Protein AF-0000000080770894 (afdb_homodimer)

Organism: Chromobacterium violaceum (strain ATCC 12472 / DSM 30191 / JCM 1249 / CCUG 213 / NBRC 12614 / NCIMB 9131 / NCTC 9757 / MK) (NCBI:txid243365)

Structure (mmCIF, N/CA/C/O backbone):
data_AF-0000000080770894-model_v1
#
loop_
_entity.id
_entity.type
_entity.pdbx_description
1 polymer 'HTH cro/C1-type domain-containing protein'
#
loop_
_atom_site.group_PDB
_atom_site.id
_atom_site.type_symbol
_atom_site.label_atom_id
_atom_site.label_alt_id
_atom_site.label_comp_id
_atom_site.label_asym_id
_atom_site.label_entity_id
_atom_site.label_seq_id
_atom_site.pdbx_PDB_ins_code
_atom_site.Cartn_x
_atom_site.Cartn_y
_atom_site.Cartn_z
_atom_site.occupancy
_atom_site.B_iso_or_equiv
_atom_site.auth_seq_id
_atom_site.auth_comp_id
_atom_site.auth_asym_id
_atom_site.auth_atom_id
_atom_site.pdbx_PDB_model_num
ATOM 1 N N . MET A 1 1 ? 35.406 31.172 49.469 1 29.3 1 MET A N 1
ATOM 2 C CA . MET A 1 1 ? 34.188 30.406 49.156 1 29.3 1 MET A CA 1
ATOM 3 C C . MET A 1 1 ? 33.469 30.984 47.938 1 29.3 1 MET A C 1
ATOM 5 O O . MET A 1 1 ? 32.5 30.422 47.438 1 29.3 1 MET A O 1
ATOM 9 N N . ILE A 1 2 ? 33.812 32.219 47.531 1 37.91 2 ILE A N 1
ATOM 10 C CA . ILE A 1 2 ? 33.188 33.031 46.5 1 37.91 2 ILE A CA 1
ATOM 11 C C . ILE A 1 2 ? 33.656 32.562 45.125 1 37.91 2 ILE A C 1
ATOM 13 O O . ILE A 1 2 ? 32.906 32.656 44.125 1 37.91 2 ILE A O 1
ATOM 17 N N . LEU A 1 3 ? 34.906 32.062 44.969 1 39.91 3 LEU A N 1
ATOM 18 C CA . LEU A 1 3 ? 35.5 31.828 43.656 1 39.91 3 LEU A CA 1
ATOM 19 C C . LEU A 1 3 ? 34.875 30.594 43 1 39.91 3 LEU A C 1
ATOM 21 O O . LEU A 1 3 ? 34.906 30.453 41.781 1 39.91 3 LEU A O 1
ATOM 25 N N . LEU A 1 4 ? 34.5 29.609 43.875 1 39.81 4 LEU A N 1
ATOM 26 C CA . LEU A 1 4 ? 34.031 28.375 43.25 1 39.81 4 LEU A CA 1
ATOM 27 C C . LEU A 1 4 ? 32.656 28.578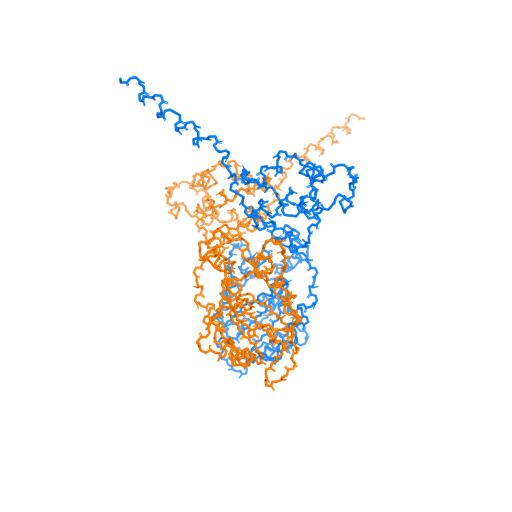 42.594 1 39.81 4 LEU A C 1
ATOM 29 O O . LEU A 1 4 ? 32.188 27.719 41.844 1 39.81 4 LEU A O 1
ATOM 33 N N . GLN A 1 5 ? 31.891 29.641 43.031 1 37.34 5 GLN A N 1
ATOM 34 C CA . GLN A 1 5 ? 30.531 29.797 42.5 1 37.34 5 GLN A CA 1
ATOM 35 C C . GLN A 1 5 ? 30.562 30.234 41.031 1 37.34 5 GLN A C 1
ATOM 37 O O . GLN A 1 5 ? 29.641 29.938 40.281 1 37.34 5 GLN A O 1
ATOM 42 N N . ASP A 1 6 ? 31.609 31 40.625 1 39.12 6 ASP A N 1
ATOM 43 C CA . ASP A 1 6 ? 31.578 31.531 39.281 1 39.12 6 ASP A CA 1
ATOM 44 C C . ASP A 1 6 ? 31.844 30.438 38.25 1 39.12 6 ASP A C 1
ATOM 46 O O . ASP A 1 6 ? 31.5 30.578 37.062 1 39.12 6 ASP A O 1
ATOM 50 N N . LYS A 1 7 ? 32.625 29.375 38.625 1 42.22 7 LYS A N 1
ATOM 51 C CA . LYS A 1 7 ? 32.938 28.344 37.656 1 42.22 7 LYS A CA 1
ATOM 52 C C . LYS A 1 7 ? 31.703 27.516 37.312 1 42.22 7 LYS A C 1
ATOM 54 O O . LYS A 1 7 ? 31.625 26.922 36.219 1 42.22 7 LYS A O 1
ATOM 59 N N . GLN A 1 8 ? 30.781 27.281 38.312 1 36.88 8 GLN A N 1
ATOM 60 C CA . GLN A 1 8 ? 29.625 26.453 37.969 1 36.88 8 GLN A CA 1
ATOM 61 C C . GLN A 1 8 ? 28.703 27.188 37 1 36.88 8 GLN A C 1
ATOM 63 O O . GLN A 1 8 ? 28.016 26.562 36.188 1 36.88 8 GLN A O 1
ATOM 68 N N . LEU A 1 9 ? 28.609 28.562 37.094 1 35.22 9 LEU A N 1
ATOM 69 C CA . LEU A 1 9 ? 27.781 29.281 36.125 1 35.22 9 LEU A CA 1
ATOM 70 C C . LEU A 1 9 ? 28.375 29.234 34.75 1 35.22 9 LEU A C 1
ATOM 72 O O . LEU A 1 9 ? 27.656 29.312 33.75 1 35.22 9 LEU A O 1
ATOM 76 N N . TYR A 1 10 ? 29.75 29.188 34.594 1 35.56 10 TYR A N 1
ATOM 77 C CA . TYR A 1 10 ? 30.328 29.125 33.25 1 35.56 10 TYR A CA 1
ATOM 78 C C . TYR A 1 10 ? 29.969 27.797 32.594 1 35.56 10 TYR A C 1
ATOM 80 O O . TYR A 1 10 ? 29.859 27.75 31.359 1 35.56 10 TYR A O 1
ATOM 88 N N . TRP A 1 11 ? 30.016 26.641 33.312 1 36.06 11 TRP A N 1
ATOM 89 C CA . TRP A 1 11 ? 29.672 25.391 32.625 1 36.06 11 TRP A CA 1
ATOM 90 C C . TRP A 1 11 ? 28.219 25.406 32.156 1 36.06 11 TRP A C 1
ATOM 92 O O . TRP A 1 11 ? 27.922 24.953 31.062 1 36.06 11 TRP A O 1
ATOM 102 N N . TYR A 1 12 ? 27.219 25.938 32.969 1 33.44 12 TYR A N 1
ATOM 103 C CA . TYR A 1 12 ? 25.828 25.938 32.5 1 33.44 12 TYR A CA 1
ATOM 104 C C . TYR A 1 12 ? 25.656 26.812 31.281 1 33.44 12 TYR A C 1
ATOM 106 O O . TYR A 1 12 ? 24.844 26.5 30.406 1 33.44 12 TYR A O 1
ATOM 114 N N . LYS A 1 13 ? 26.266 28 31.188 1 35.16 13 LYS A N 1
ATOM 115 C CA . LYS A 1 13 ? 26.047 28.859 30.031 1 35.16 13 LYS A CA 1
ATOM 116 C C . LYS A 1 13 ? 26.609 28.219 28.766 1 35.16 13 LYS A C 1
ATOM 118 O O . LYS A 1 13 ? 26.047 28.375 27.688 1 35.16 13 LYS A O 1
ATOM 123 N N . ASN A 1 14 ? 27.844 27.672 28.797 1 36.25 14 ASN A N 1
ATOM 124 C CA . ASN A 1 14 ? 28.422 27.156 27.547 1 36.25 14 ASN A CA 1
ATOM 125 C C . ASN A 1 14 ? 27.672 25.938 27.031 1 36.25 14 ASN A C 1
ATOM 127 O O . ASN A 1 14 ? 27.891 25.5 25.906 1 36.25 14 ASN A O 1
ATOM 131 N N . GLN A 1 15 ? 27.141 25.078 27.953 1 35.38 15 GLN A N 1
ATOM 132 C CA . GLN A 1 15 ? 26.391 23.969 27.406 1 35.38 15 GLN A CA 1
ATOM 133 C C . GLN A 1 15 ? 25.125 24.453 26.688 1 35.38 15 GLN A C 1
ATOM 135 O O . GLN A 1 15 ? 24.5 23.703 25.953 1 35.38 15 GLN A O 1
ATOM 140 N N . GLN A 1 16 ? 24.516 25.562 27.078 1 33.62 16 GLN A N 1
ATOM 141 C CA . GLN A 1 16 ? 23.297 26.062 26.453 1 33.62 16 GLN A CA 1
ATOM 142 C C . GLN A 1 16 ? 23.562 26.516 25.016 1 33.62 16 GLN A C 1
ATOM 144 O O . GLN A 1 16 ? 22.656 26.562 24.188 1 33.62 16 GLN A O 1
ATOM 149 N N . ASP A 1 17 ? 24.625 27.297 24.75 1 34.53 17 ASP A N 1
ATOM 150 C CA . ASP A 1 17 ? 24.797 27.922 23.438 1 34.53 17 ASP A CA 1
ATOM 151 C C . ASP A 1 17 ? 25.234 26.906 22.391 1 34.53 17 ASP A C 1
ATOM 153 O O . ASP A 1 17 ? 25.734 27.266 21.328 1 34.53 17 ASP A O 1
ATOM 157 N N . LYS A 1 18 ? 25.797 25.797 22.828 1 37.03 18 LYS A N 1
ATOM 158 C CA . LYS A 1 18 ? 26.078 25.016 21.641 1 37.03 18 LYS A CA 1
ATOM 159 C C . LYS A 1 18 ? 24.875 25 20.688 1 37.03 18 LYS A C 1
ATOM 161 O O . LYS A 1 18 ? 23.766 24.641 21.094 1 37.03 18 LYS A O 1
ATOM 166 N N . PRO A 1 19 ? 24.906 25.812 19.656 1 37.03 19 PRO A N 1
ATOM 167 C CA . PRO A 1 19 ? 23.781 25.719 18.719 1 37.03 19 PRO A CA 1
ATOM 168 C C . PRO A 1 19 ? 23.188 24.312 18.641 1 37.03 19 PRO A C 1
ATOM 170 O O . PRO A 1 19 ? 23.938 23.328 18.594 1 37.03 19 PRO A O 1
ATOM 173 N N . MET A 1 20 ? 22.266 23.953 19.5 1 37.59 20 MET A N 1
ATOM 174 C CA . MET A 1 20 ? 21.609 22.672 19.312 1 37.59 20 MET A CA 1
ATOM 175 C C . MET A 1 20 ? 21.766 22.188 17.875 1 37.59 20 MET A C 1
ATOM 177 O O . MET A 1 20 ? 21.266 22.828 16.938 1 37.59 20 MET A O 1
ATOM 181 N N . ASP A 1 21 ? 22.828 21.875 17.391 1 43.91 21 ASP A N 1
ATOM 182 C CA . ASP A 1 21 ? 22.984 21.172 16.109 1 43.91 21 ASP A CA 1
ATOM 183 C C . ASP A 1 21 ? 21.688 20.516 15.68 1 43.91 21 ASP A C 1
ATOM 185 O O . ASP A 1 21 ? 21.188 19.609 16.344 1 43.91 21 ASP A O 1
ATOM 189 N N . ALA A 1 22 ? 20.656 21.281 15.336 1 51.34 22 ALA A N 1
ATOM 190 C CA . ALA A 1 22 ? 19.312 20.922 14.891 1 51.34 22 ALA A CA 1
ATOM 191 C C . ALA A 1 22 ? 19.297 19.547 14.242 1 51.34 22 ALA A C 1
ATOM 193 O O . ALA A 1 22 ? 20.094 19.266 13.336 1 51.34 22 ALA A O 1
ATOM 194 N N . VAL A 1 23 ? 19.156 18.594 14.977 1 57.31 23 VAL A N 1
ATOM 195 C CA . VAL A 1 23 ? 18.969 17.203 14.578 1 57.31 23 VAL A CA 1
ATOM 196 C C . VAL A 1 23 ? 18.219 17.141 13.25 1 57.31 23 VAL A C 1
ATOM 198 O O . VAL A 1 23 ? 17.125 17.688 13.117 1 57.31 23 VAL A O 1
ATOM 201 N N . SER A 1 24 ? 18.969 17.016 12.156 1 73.44 24 SER A N 1
ATOM 202 C CA . SER A 1 24 ? 18.453 16.891 10.797 1 73.44 24 SER A CA 1
ATOM 203 C C . SER A 1 24 ? 17.438 15.773 10.688 1 73.44 24 SER A C 1
ATOM 205 O O . SER A 1 24 ? 17.75 14.609 10.945 1 73.44 24 SER A O 1
ATOM 207 N N . THR A 1 25 ? 16.172 16.047 10.703 1 84.75 25 THR A N 1
ATOM 208 C CA . THR A 1 25 ? 15.117 15.078 10.43 1 84.75 25 THR A CA 1
ATOM 209 C C . THR A 1 25 ? 15.25 14.523 9.016 1 84.75 25 THR A C 1
ATOM 211 O O . THR A 1 25 ? 15.883 15.133 8.156 1 84.75 25 THR A O 1
ATOM 214 N N . PRO A 1 26 ? 14.758 13.352 8.852 1 86.88 26 PRO A N 1
ATOM 215 C CA . PRO A 1 26 ? 14.781 12.805 7.492 1 86.88 26 PRO A CA 1
ATOM 216 C C . PRO A 1 26 ? 14.18 13.758 6.461 1 86.88 26 PRO A C 1
ATOM 218 O O . PRO A 1 26 ? 14.703 13.891 5.355 1 86.88 26 PRO A O 1
ATOM 221 N N . LEU A 1 27 ? 13.109 14.375 6.824 1 90.12 27 LEU A N 1
ATOM 222 C CA . LEU A 1 27 ? 12.484 15.344 5.922 1 90.12 27 LEU A CA 1
ATOM 223 C C . LEU A 1 27 ? 13.438 16.484 5.605 1 90.12 27 LEU A C 1
ATOM 225 O O . LEU A 1 27 ? 13.609 16.844 4.441 1 90.12 27 LEU A O 1
ATOM 229 N N . GLY A 1 28 ? 14.039 16.969 6.598 1 91.62 28 GLY A N 1
ATOM 230 C CA . GLY A 1 28 ? 14.984 18.047 6.406 1 91.62 28 GLY A CA 1
ATOM 231 C C . GLY A 1 28 ? 16.188 17.656 5.562 1 91.62 28 GLY A C 1
ATOM 232 O O . GLY A 1 28 ? 16.594 18.406 4.664 1 91.62 28 GLY A O 1
ATOM 233 N N . ALA A 1 29 ? 16.766 16.516 5.895 1 90.12 29 ALA A N 1
ATOM 234 C CA . ALA A 1 29 ? 17.906 16.016 5.145 1 90.12 29 ALA A CA 1
ATOM 235 C C . ALA A 1 29 ? 17.562 15.812 3.676 1 90.12 29 ALA A C 1
ATOM 237 O O . ALA A 1 29 ? 18.375 16.109 2.791 1 90.12 29 ALA A O 1
ATOM 238 N N . PHE A 1 30 ? 16.438 15.336 3.402 1 93.38 30 PHE A N 1
ATOM 239 C CA . PHE A 1 30 ? 15.984 15.102 2.037 1 93.38 30 PHE A CA 1
ATOM 240 C C . PHE A 1 30 ? 15.852 16.422 1.281 1 93.38 30 PHE A C 1
ATOM 242 O O . PHE A 1 30 ? 16.344 16.547 0.156 1 93.38 30 PHE A O 1
ATOM 249 N N . LEU A 1 31 ? 15.188 17.375 1.887 1 93.94 31 LEU A N 1
ATOM 250 C CA . LEU A 1 31 ? 15.008 18.688 1.276 1 93.94 31 LEU A CA 1
ATOM 251 C C . LEU A 1 31 ? 16.359 19.344 0.981 1 93.94 31 LEU A C 1
ATOM 253 O O . LEU A 1 31 ? 16.578 19.859 -0.117 1 93.94 31 LEU A O 1
ATOM 257 N N . ARG A 1 32 ? 17.219 19.25 1.891 1 92.88 32 ARG A N 1
ATOM 258 C CA . ARG A 1 32 ? 18.531 19.844 1.729 1 92.88 32 ARG A CA 1
ATOM 259 C C . ARG A 1 32 ? 19.297 19.188 0.589 1 92.88 32 ARG A C 1
ATOM 261 O O . ARG A 1 32 ? 19.891 19.859 -0.247 1 92.88 32 ARG A O 1
ATOM 268 N N . ALA A 1 33 ? 19.266 17.922 0.596 1 92.81 33 ALA A N 1
ATOM 269 C CA . ALA A 1 33 ? 20 17.172 -0.421 1 92.81 33 ALA A CA 1
ATOM 270 C C . ALA A 1 33 ? 19.516 17.531 -1.823 1 92.81 33 ALA A C 1
ATOM 272 O O . ALA A 1 33 ? 20.328 17.734 -2.73 1 92.81 33 ALA A O 1
ATOM 273 N N . HIS A 1 34 ? 18.281 17.656 -2.006 1 94.56 34 HIS A N 1
ATOM 274 C CA . HIS A 1 34 ? 17.75 17.938 -3.334 1 94.56 34 HIS A CA 1
ATOM 275 C C . HIS A 1 34 ? 17.906 19.406 -3.691 1 94.56 34 HIS A C 1
ATOM 277 O O . HIS A 1 34 ? 18.078 19.75 -4.863 1 94.56 34 HIS A O 1
ATOM 283 N N . ARG A 1 35 ? 17.812 20.188 -2.707 1 94.19 35 ARG A N 1
ATOM 284 C CA . ARG A 1 35 ? 18.125 21.594 -2.932 1 94.19 35 ARG A CA 1
ATOM 285 C C . ARG A 1 35 ? 19.562 21.781 -3.402 1 94.19 35 ARG A C 1
ATOM 287 O O . ARG A 1 35 ? 19.812 22.531 -4.344 1 94.19 35 ARG A O 1
ATOM 294 N N . GLU A 1 36 ? 20.453 21.031 -2.857 1 93.06 36 GLU A N 1
ATOM 295 C CA . GLU A 1 36 ? 21.875 21.172 -3.156 1 93.06 36 GLU A CA 1
ATOM 296 C C . GLU A 1 36 ? 22.234 20.5 -4.477 1 93.06 36 GLU A C 1
ATOM 298 O O . GLU A 1 36 ? 23.281 20.781 -5.062 1 93.06 36 GLU A O 1
ATOM 303 N N . LYS A 1 37 ? 21.406 19.656 -4.961 1 92.5 37 LYS A N 1
ATOM 304 C CA . LYS A 1 37 ? 21.625 18.938 -6.215 1 92.5 37 LYS A CA 1
ATOM 305 C C . LYS A 1 37 ? 21.172 19.766 -7.414 1 92.5 37 LYS A C 1
ATOM 307 O O . LYS A 1 37 ? 21.719 19.625 -8.516 1 92.5 37 LYS A O 1
ATOM 312 N N . LEU A 1 38 ? 20.234 20.625 -7.238 1 92.94 38 LEU A N 1
ATOM 313 C CA . LEU A 1 38 ? 19.641 21.375 -8.336 1 92.94 38 LEU A CA 1
ATOM 314 C C . LEU A 1 38 ? 20.391 22.688 -8.562 1 92.94 38 LEU A C 1
ATOM 316 O O . LEU A 1 38 ? 20.562 23.484 -7.637 1 92.94 38 LEU A O 1
ATOM 320 N N . THR A 1 39 ? 20.812 22.891 -9.812 1 91.38 39 THR A N 1
ATOM 321 C CA . THR A 1 39 ? 21.531 24.109 -10.133 1 91.38 39 THR A CA 1
ATOM 322 C C . THR A 1 39 ? 20.547 25.25 -10.445 1 91.38 39 THR A C 1
ATOM 324 O O . THR A 1 39 ? 19.406 25 -10.828 1 91.38 39 THR A O 1
ATOM 327 N N . PRO A 1 40 ? 21.062 26.391 -10.281 1 90.31 40 PRO A N 1
ATOM 328 C CA . PRO A 1 40 ? 20.203 27.516 -10.641 1 90.31 40 PRO A CA 1
ATOM 329 C C . PRO A 1 40 ? 19.766 27.484 -12.102 1 90.31 40 PRO A C 1
ATOM 331 O O . PRO A 1 40 ? 18.609 27.812 -12.414 1 90.31 40 PRO A O 1
ATOM 334 N N . GLN A 1 41 ? 20.656 27.078 -12.961 1 89.12 41 GLN A N 1
ATOM 335 C CA . GLN A 1 41 ? 20.328 27 -14.383 1 89.12 41 GLN A CA 1
ATOM 336 C C . GLN A 1 41 ? 19.188 26.016 -14.617 1 89.12 41 GLN A C 1
ATOM 338 O O . GLN A 1 41 ? 18.266 26.297 -15.383 1 89.12 41 GLN A O 1
ATOM 343 N N . GLN A 1 42 ? 19.266 24.922 -13.938 1 91.56 42 GLN A N 1
ATOM 344 C CA . GLN A 1 42 ? 18.219 23.906 -14.062 1 91.56 42 GLN A CA 1
ATOM 345 C C . GLN A 1 42 ? 16.875 24.422 -13.555 1 91.56 42 GLN A C 1
ATOM 347 O O . GLN A 1 42 ? 15.82 24.031 -14.047 1 91.56 42 GLN A O 1
ATOM 352 N N . ALA A 1 43 ? 16.969 25.328 -12.609 1 91.94 43 ALA A N 1
ATOM 353 C CA . ALA A 1 43 ? 15.75 25.844 -11.984 1 91.94 43 ALA A CA 1
ATOM 354 C C . ALA A 1 43 ? 15.258 27.109 -12.703 1 91.94 43 ALA A C 1
ATOM 356 O O . ALA A 1 43 ? 14.273 27.719 -12.289 1 91.94 43 ALA A O 1
ATOM 357 N N . GLY A 1 44 ? 16 27.406 -13.742 1 89.12 44 GLY A N 1
ATOM 358 C CA . GLY A 1 44 ? 15.602 28.578 -14.516 1 89.12 44 GLY A CA 1
ATOM 359 C C . GLY A 1 44 ? 15.984 29.891 -13.852 1 89.12 44 GLY A C 1
ATOM 360 O O . GLY A 1 44 ? 15.344 30.906 -14.078 1 89.12 44 GLY A O 1
ATOM 361 N N . LEU A 1 45 ? 16.859 29.875 -12.938 1 89.12 45 LEU A N 1
ATOM 362 C CA . LEU A 1 45 ? 17.328 31.078 -12.234 1 89.12 45 LEU A CA 1
ATOM 363 C C . LEU A 1 45 ? 18.672 31.531 -12.789 1 89.12 45 LEU A C 1
ATOM 365 O O . LEU A 1 45 ? 19.422 30.75 -13.367 1 89.12 45 LEU A O 1
ATOM 369 N N . PRO A 1 46 ? 18.969 32.812 -12.742 1 82.69 46 PRO A N 1
ATOM 370 C CA . PRO A 1 46 ? 20.25 33.312 -13.227 1 82.69 46 PRO A CA 1
ATOM 371 C C . PRO A 1 46 ? 21.438 32.781 -12.43 1 82.69 46 PRO A C 1
ATOM 373 O O . PRO A 1 46 ? 21.328 32.562 -11.219 1 82.69 46 PRO A O 1
ATOM 376 N N . ALA A 1 47 ? 22.469 32.281 -13.211 1 74.06 47 ALA A N 1
ATOM 377 C CA . ALA A 1 47 ? 23.688 31.75 -12.594 1 74.06 47 ALA A CA 1
ATOM 378 C C . ALA A 1 47 ? 24.453 32.875 -11.891 1 74.06 47 ALA A C 1
ATOM 380 O O . ALA A 1 47 ? 24.641 33.969 -12.438 1 74.06 47 ALA A O 1
ATOM 381 N N . GLY A 1 48 ? 24.172 33.188 -10.758 1 63.66 48 GLY A N 1
ATOM 382 C CA . GLY A 1 48 ? 24.922 34.25 -10.125 1 63.66 48 GLY A CA 1
ATOM 383 C C . GLY A 1 48 ? 26.422 34.031 -10.133 1 63.66 48 GLY A C 1
ATOM 384 O O . GLY A 1 48 ? 26.875 32.906 -10.25 1 63.66 48 GLY A O 1
ATOM 385 N N . LEU A 1 49 ? 27.281 35.094 -10.406 1 61.06 49 LEU A N 1
ATOM 386 C CA . LEU A 1 49 ? 28.719 35.125 -10.602 1 61.06 49 LEU A CA 1
ATOM 387 C C . LEU A 1 49 ? 29.438 34.375 -9.477 1 61.06 49 LEU A C 1
ATOM 389 O O . LEU A 1 49 ? 30.375 33.625 -9.727 1 61.06 49 LEU A O 1
ATOM 393 N N . ARG A 1 50 ? 29.266 34.719 -8.164 1 64.44 50 ARG A N 1
ATOM 394 C CA . ARG A 1 50 ? 30.078 34.219 -7.059 1 64.44 50 ARG A CA 1
ATOM 395 C C . ARG A 1 50 ? 29.266 33.25 -6.18 1 64.44 50 ARG A C 1
ATOM 397 O O . ARG A 1 50 ? 28.844 33.625 -5.082 1 64.44 50 ARG A O 1
ATOM 404 N N . ARG A 1 51 ? 28.953 32.094 -6.809 1 73.44 51 ARG A N 1
ATOM 405 C CA . ARG A 1 51 ? 28.047 31.234 -6.055 1 73.44 51 ARG A CA 1
ATOM 406 C C . ARG A 1 51 ? 28.844 30.203 -5.254 1 73.44 51 ARG A C 1
ATOM 408 O O . ARG A 1 51 ? 29.656 29.469 -5.812 1 73.44 51 ARG A O 1
ATOM 415 N N . ARG A 1 52 ? 28.875 30.375 -3.924 1 74.38 52 ARG A N 1
ATOM 416 C CA . ARG A 1 52 ? 29.516 29.406 -3.029 1 74.38 52 ARG A CA 1
ATOM 417 C C . ARG A 1 52 ? 28.625 28.172 -2.828 1 74.38 52 ARG A C 1
ATOM 419 O O . ARG A 1 52 ? 29.109 27.094 -2.482 1 74.38 52 ARG A O 1
ATOM 426 N N . ALA A 1 53 ? 27.453 28.328 -3.258 1 76.44 53 ALA A N 1
ATOM 427 C CA . ALA A 1 53 ? 26.531 27.234 -2.947 1 76.44 53 ALA A CA 1
ATOM 428 C C . ALA A 1 53 ? 26.609 26.141 -4 1 76.44 53 ALA A C 1
ATOM 430 O O . ALA A 1 53 ? 26.734 26.422 -5.195 1 76.44 53 ALA A O 1
ATOM 431 N N . LYS A 1 54 ? 26.688 24.859 -3.65 1 80.56 54 LYS A N 1
ATOM 432 C CA . LYS A 1 54 ? 26.75 23.703 -4.527 1 80.56 54 LYS A CA 1
ATOM 433 C C . LYS A 1 54 ? 25.5 23.609 -5.398 1 80.56 54 LYS A C 1
ATOM 435 O O . LYS A 1 54 ? 25.578 23.25 -6.578 1 80.56 54 LYS A O 1
ATOM 440 N N . GLY A 1 55 ? 24.375 24.141 -4.898 1 92.38 55 GLY A N 1
ATOM 441 C CA . GLY A 1 55 ? 23.078 24.109 -5.547 1 92.38 55 GLY A CA 1
ATOM 442 C C . GLY A 1 55 ? 22.234 25.344 -5.238 1 92.38 55 GLY A C 1
ATOM 443 O O . GLY A 1 55 ? 22.766 26.453 -5.145 1 92.38 55 GLY A O 1
ATOM 444 N N . LEU A 1 56 ? 21 25.125 -5.227 1 93.56 56 LEU A N 1
ATOM 445 C CA . LEU A 1 56 ? 20.109 26.25 -4.953 1 93.56 56 LEU A CA 1
ATOM 446 C C . LEU A 1 56 ? 20.219 26.703 -3.498 1 93.56 56 LEU A C 1
ATOM 448 O O . LEU A 1 56 ? 20.344 25.859 -2.598 1 93.56 56 LEU A O 1
ATOM 452 N N . ARG A 1 57 ? 20.156 28.031 -3.352 1 93.5 57 ARG A N 1
ATOM 453 C CA . ARG A 1 57 ? 20.047 28.578 -2.004 1 93.5 57 ARG A CA 1
ATOM 454 C C . ARG A 1 57 ? 18.625 28.438 -1.466 1 93.5 57 ARG A C 1
ATOM 456 O O . ARG A 1 57 ? 17.672 28.328 -2.238 1 93.5 57 ARG A O 1
ATOM 463 N N . ARG A 1 58 ? 18.547 28.453 -0.154 1 93.81 58 ARG A N 1
ATOM 464 C CA . ARG A 1 58 ? 17.234 28.375 0.486 1 93.81 58 ARG A CA 1
ATOM 465 C C . ARG A 1 58 ? 16.312 29.469 -0.019 1 93.81 58 ARG A C 1
ATOM 467 O O . ARG A 1 58 ? 15.125 29.234 -0.251 1 93.81 58 ARG A O 1
ATOM 474 N N . GLU A 1 59 ? 16.938 30.625 -0.203 1 93.5 59 GLU A N 1
ATOM 475 C CA . GLU A 1 59 ? 16.156 31.766 -0.667 1 93.5 59 GLU A CA 1
ATOM 476 C C . GLU A 1 59 ? 15.586 31.516 -2.062 1 93.5 59 GLU A C 1
ATOM 478 O O . GLU A 1 59 ? 14.453 31.891 -2.357 1 93.5 59 GLU A O 1
ATOM 483 N N . GLU A 1 60 ? 16.328 30.891 -2.824 1 94.62 60 GLU A N 1
ATOM 484 C CA . GLU A 1 60 ? 15.922 30.625 -4.199 1 94.62 60 GLU A CA 1
ATOM 485 C C . GLU A 1 60 ? 14.797 29.594 -4.246 1 94.62 60 GLU A C 1
ATOM 487 O O . GLU A 1 60 ? 13.805 29.781 -4.945 1 94.62 60 GLU A O 1
ATOM 492 N N . VAL A 1 61 ? 14.891 28.531 -3.5 1 95.44 61 VAL A N 1
ATOM 493 C CA . VAL A 1 61 ? 13.859 27.5 -3.438 1 95.44 61 VAL A CA 1
ATOM 494 C C . VAL A 1 61 ? 12.586 28.094 -2.832 1 95.44 61 VAL A C 1
ATOM 496 O O . VAL A 1 61 ? 11.484 27.812 -3.311 1 95.44 61 VAL A O 1
ATOM 499 N N . ALA A 1 62 ? 12.766 28.828 -1.779 1 95.44 62 ALA A N 1
ATOM 500 C CA . ALA A 1 62 ? 11.625 29.469 -1.119 1 95.44 62 ALA A CA 1
ATOM 501 C C . ALA A 1 62 ? 10.852 30.344 -2.096 1 95.44 62 ALA A C 1
ATOM 503 O O . ALA A 1 62 ? 9.617 30.312 -2.117 1 95.44 62 ALA A O 1
ATOM 504 N N . GLN A 1 63 ? 11.578 31.078 -2.84 1 93.88 63 GLN A N 1
ATOM 505 C CA . GLN A 1 63 ? 10.945 31.938 -3.84 1 93.88 63 GLN A CA 1
ATOM 506 C C . GLN A 1 63 ? 10.164 31.109 -4.852 1 93.88 63 GLN A C 1
ATOM 508 O O . GLN A 1 63 ? 9.008 31.422 -5.152 1 93.88 63 GLN A O 1
ATOM 513 N N . LEU A 1 64 ? 10.758 30.094 -5.363 1 95.06 64 LEU A N 1
ATOM 514 C CA . LEU A 1 64 ? 10.125 29.234 -6.359 1 95.06 64 LEU A CA 1
ATOM 515 C C . LEU A 1 64 ? 8.891 28.547 -5.781 1 95.06 64 LEU A C 1
ATOM 517 O O . LEU A 1 64 ? 7.906 28.328 -6.488 1 95.06 64 LEU A O 1
ATOM 521 N N . ALA A 1 65 ? 8.906 28.234 -4.52 1 95.62 65 ALA A N 1
ATOM 522 C CA . ALA A 1 65 ? 7.828 27.5 -3.863 1 95.62 65 ALA A CA 1
ATOM 523 C C . ALA A 1 65 ? 6.785 28.438 -3.279 1 95.62 65 ALA A C 1
ATOM 525 O O . ALA A 1 65 ? 5.727 28 -2.82 1 95.62 65 ALA A O 1
ATOM 526 N N . GLY A 1 66 ? 7.051 29.688 -3.238 1 94.94 66 GLY A N 1
ATOM 527 C CA . GLY A 1 66 ? 6.117 30.656 -2.699 1 94.94 66 GLY A CA 1
ATOM 528 C C . GLY A 1 66 ? 5.992 30.594 -1.188 1 94.94 66 GLY A C 1
ATOM 529 O O . GLY A 1 66 ? 4.895 30.703 -0.646 1 94.94 66 GLY A O 1
ATOM 530 N N . ILE A 1 67 ? 7.02 30.312 -0.544 1 93.5 67 ILE A N 1
ATOM 531 C CA . ILE A 1 67 ? 7.062 30.328 0.914 1 93.5 67 ILE A CA 1
ATOM 532 C C . ILE A 1 67 ? 8.227 31.203 1.386 1 93.5 67 ILE A C 1
ATOM 534 O O . ILE A 1 67 ? 9.016 31.688 0.572 1 93.5 67 ILE A O 1
ATOM 538 N N . SER A 1 68 ? 8.312 31.406 2.701 1 93.81 68 SER A N 1
ATOM 539 C CA . SER A 1 68 ? 9.422 32.188 3.234 1 93.81 68 SER A CA 1
ATOM 540 C C . SER A 1 68 ? 10.672 31.344 3.395 1 93.81 68 SER A C 1
ATOM 542 O O . SER A 1 68 ? 10.594 30.141 3.629 1 93.81 68 SER A O 1
ATOM 544 N N . ALA A 1 69 ? 11.82 31.984 3.211 1 94.25 69 ALA A N 1
ATOM 545 C CA . ALA A 1 69 ? 13.094 31.312 3.447 1 94.25 69 ALA A CA 1
ATOM 546 C C . ALA A 1 69 ? 13.188 30.812 4.887 1 94.25 69 ALA A C 1
ATOM 548 O O . ALA A 1 69 ? 13.773 29.766 5.148 1 94.25 69 ALA A O 1
ATOM 549 N N . THR A 1 70 ? 12.633 31.562 5.758 1 92.75 70 THR A N 1
ATOM 550 C CA . THR A 1 70 ? 12.602 31.172 7.16 1 92.75 70 THR A CA 1
ATOM 551 C C . THR A 1 70 ? 11.852 29.859 7.34 1 92.75 70 THR A C 1
ATOM 553 O O . THR A 1 70 ? 12.32 28.969 8.055 1 92.75 70 THR A O 1
ATOM 556 N N . TRP A 1 71 ? 10.789 29.766 6.629 1 89.75 71 TRP A N 1
ATOM 557 C CA . TRP A 1 71 ? 9.984 28.562 6.73 1 89.75 71 TRP A CA 1
ATOM 558 C C . TRP A 1 71 ? 10.734 27.359 6.176 1 89.75 71 TRP A C 1
ATOM 560 O O . TRP A 1 71 ? 10.727 26.281 6.777 1 89.75 71 TRP A O 1
ATOM 570 N N . LEU A 1 72 ? 11.352 27.562 5.117 1 93.44 72 LEU A N 1
ATOM 571 C CA . LEU A 1 72 ? 12.148 26.484 4.551 1 93.44 72 LEU A CA 1
ATOM 572 C C . LEU A 1 72 ? 13.266 26.062 5.508 1 93.44 72 LEU A C 1
ATOM 574 O O . LEU A 1 72 ? 13.555 24.875 5.656 1 93.44 72 LEU A O 1
ATOM 578 N N . THR A 1 73 ? 13.867 27.016 6.117 1 93 73 THR A N 1
ATOM 579 C CA . THR A 1 73 ? 14.906 26.75 7.105 1 93 73 THR A CA 1
ATOM 580 C C . THR A 1 73 ? 14.367 25.891 8.25 1 93 73 THR A C 1
ATOM 582 O O . THR A 1 73 ? 15 24.922 8.672 1 93 73 THR A O 1
ATOM 585 N N . TRP A 1 74 ? 13.227 26.297 8.664 1 90.5 74 TRP A N 1
ATOM 586 C CA . TRP A 1 74 ? 12.602 25.547 9.75 1 90.5 74 TRP A CA 1
ATOM 587 C C . TRP A 1 74 ? 12.312 24.109 9.32 1 90.5 74 TRP A C 1
ATOM 589 O O . TRP A 1 74 ? 12.516 23.172 10.094 1 90.5 74 TRP A O 1
ATOM 599 N N . LEU A 1 75 ? 11.844 23.875 8.141 1 90.5 75 LEU A N 1
ATOM 600 C CA . LEU A 1 75 ? 11.562 22.547 7.629 1 90.5 75 LEU A CA 1
ATOM 601 C C . LEU A 1 75 ? 12.844 21.719 7.555 1 90.5 75 LEU A C 1
ATOM 603 O O . LEU A 1 75 ? 12.859 20.547 7.969 1 90.5 75 LEU A O 1
ATOM 607 N N . GLU A 1 76 ? 13.867 22.328 7.051 1 91.81 76 GLU A N 1
ATOM 608 C CA . GLU A 1 76 ? 15.133 21.625 6.902 1 91.81 76 GLU A CA 1
ATOM 609 C C . GLU A 1 76 ? 15.742 21.281 8.258 1 91.81 76 GLU A C 1
ATOM 611 O O . GLU A 1 76 ? 16.453 20.281 8.398 1 91.81 76 GLU A O 1
ATOM 616 N N . GLN A 1 77 ? 15.352 22.031 9.305 1 89.88 77 GLN A N 1
ATOM 617 C CA . GLN A 1 77 ? 15.945 21.859 10.625 1 89.88 77 GLN A CA 1
ATOM 618 C C . GLN A 1 77 ? 15.016 21.078 11.547 1 89.88 77 GLN A C 1
ATOM 620 O O . GLN A 1 77 ? 15.336 20.844 12.719 1 89.88 77 GLN A O 1
ATOM 625 N N . GLY A 1 78 ? 13.867 20.688 11.031 1 85.12 78 GLY A N 1
ATOM 626 C CA . GLY A 1 78 ? 12.938 19.891 11.82 1 85.12 78 GLY A CA 1
ATOM 627 C C . GLY A 1 78 ? 12.25 20.688 12.914 1 85.12 78 GLY A C 1
ATOM 628 O O . GLY A 1 78 ? 11.969 20.156 13.984 1 85.12 78 GLY A O 1
ATOM 629 N N . ARG A 1 79 ? 12.062 21.953 12.773 1 78.31 79 ARG A N 1
ATOM 630 C CA . ARG A 1 79 ? 11.477 22.828 13.789 1 78.31 79 ARG A CA 1
ATOM 631 C C . ARG A 1 79 ? 10.008 23.094 13.484 1 78.31 79 ARG A C 1
ATOM 633 O O . ARG A 1 79 ? 9.312 23.734 14.281 1 78.31 79 ARG A O 1
ATOM 640 N N . SER A 1 80 ? 9.594 22.625 12.438 1 70.19 80 SER A N 1
ATOM 641 C CA . SER A 1 80 ? 8.203 22.891 12.094 1 70.19 80 SER A CA 1
ATOM 642 C C . SER A 1 80 ? 7.285 21.797 12.633 1 70.19 80 SER A C 1
ATOM 644 O O . SER A 1 80 ? 7.656 20.609 12.641 1 70.19 80 SER A O 1
ATOM 646 N N . GLU A 1 81 ? 6.211 22.266 13.188 1 65.94 81 GLU A N 1
ATOM 647 C CA . GLU A 1 81 ? 5.25 21.312 13.734 1 65.94 81 GLU A CA 1
ATOM 648 C C . GLU A 1 81 ? 4.527 20.562 12.625 1 65.94 81 GLU A C 1
ATOM 650 O O . GLU A 1 81 ? 4.273 19.359 12.75 1 65.94 81 GLU A O 1
ATOM 655 N N . SER A 1 82 ? 4.074 21.281 11.57 1 77 82 SER A N 1
ATOM 656 C CA . SER A 1 82 ? 3.32 20.625 10.508 1 77 82 SER A CA 1
ATOM 657 C C . SER A 1 82 ? 3.498 21.344 9.18 1 77 82 SER A C 1
ATOM 659 O O . SER A 1 82 ? 3.863 22.516 9.141 1 77 82 SER A O 1
ATOM 661 N N . VAL A 1 83 ? 3.57 20.625 8.125 1 87.12 83 VAL A N 1
ATOM 662 C CA . VAL A 1 83 ? 3.609 21.156 6.77 1 87.12 83 VAL A CA 1
ATOM 663 C C . VAL A 1 83 ? 2.365 20.719 6.004 1 87.12 83 VAL A C 1
ATOM 665 O O . VAL A 1 83 ? 1.931 19.562 6.125 1 87.12 83 VAL A O 1
ATOM 668 N N . SER A 1 84 ? 1.779 21.625 5.281 1 87 84 SER A N 1
ATOM 669 C CA . SER A 1 84 ? 0.563 21.312 4.539 1 87 84 SER A CA 1
ATOM 670 C C . SER A 1 84 ? 0.883 20.562 3.252 1 87 84 SER A C 1
ATOM 672 O O . SER A 1 84 ? 2.004 20.641 2.742 1 87 84 SER A O 1
ATOM 674 N N . ALA A 1 85 ? -0.135 19.906 2.76 1 88.25 85 ALA A N 1
ATOM 675 C CA . ALA A 1 85 ? -0.001 19.219 1.478 1 88.25 85 ALA A CA 1
ATOM 676 C C . ALA A 1 85 ? 0.301 20.203 0.354 1 88.25 85 ALA A C 1
ATOM 678 O O . ALA A 1 85 ? 1.088 19.906 -0.547 1 88.25 85 ALA A O 1
ATOM 679 N N . GLN A 1 86 ? -0.277 21.297 0.413 1 89.62 86 GLN A N 1
ATOM 680 C CA . GLN A 1 86 ? -0.064 22.328 -0.605 1 89.62 86 GLN A CA 1
ATOM 681 C C . GLN A 1 86 ? 1.387 22.797 -0.615 1 89.62 86 GLN A C 1
ATOM 683 O O . GLN A 1 86 ? 2.002 22.906 -1.678 1 89.62 86 GLN A O 1
ATOM 688 N N . THR A 1 87 ? 1.857 23.094 0.526 1 92.56 87 THR A N 1
ATOM 689 C CA . THR A 1 87 ? 3.246 23.531 0.643 1 92.56 87 THR A CA 1
ATOM 690 C C . THR A 1 87 ? 4.195 22.453 0.123 1 92.56 87 THR A C 1
ATOM 692 O O . THR A 1 87 ? 5.141 22.75 -0.606 1 92.56 87 THR A O 1
ATOM 695 N N . LEU A 1 88 ? 3.92 21.234 0.466 1 93.81 88 LEU A N 1
ATOM 696 C CA . LEU A 1 88 ? 4.77 20.125 0.015 1 93.81 88 LEU A CA 1
ATOM 697 C C . LEU A 1 88 ? 4.73 20 -1.504 1 93.81 88 LEU A C 1
ATOM 699 O O . LEU A 1 88 ? 5.758 19.75 -2.137 1 93.81 88 LEU A O 1
ATOM 703 N N . SER A 1 89 ? 3.586 20.172 -2.002 1 94 89 SER A N 1
ATOM 704 C CA . SER A 1 89 ? 3.451 20.125 -3.455 1 94 89 SER A CA 1
ATOM 705 C C . SER A 1 89 ? 4.27 21.219 -4.129 1 94 89 SER A C 1
ATOM 707 O O . SER A 1 89 ? 4.938 20.969 -5.137 1 94 89 SER A O 1
ATOM 709 N N . ARG A 1 90 ? 4.234 22.344 -3.604 1 95.06 90 ARG A N 1
ATOM 710 C CA . ARG A 1 90 ? 4.996 23.469 -4.152 1 95.06 90 ARG A CA 1
ATOM 711 C C . ARG A 1 90 ? 6.496 23.203 -4.039 1 95.06 90 ARG A C 1
ATOM 713 O O . ARG A 1 90 ? 7.254 23.516 -4.961 1 95.06 90 ARG A O 1
ATOM 720 N N . LEU A 1 91 ? 6.867 22.688 -2.953 1 96.06 91 LEU A N 1
ATOM 721 C CA . LEU A 1 91 ? 8.281 22.375 -2.762 1 96.06 91 LEU A CA 1
ATOM 722 C C . LEU A 1 91 ? 8.734 21.312 -3.752 1 96.06 91 LEU A C 1
ATOM 724 O O . LEU A 1 91 ? 9.82 21.406 -4.324 1 96.06 91 LEU A O 1
ATOM 728 N N . ALA A 1 92 ? 7.891 20.297 -3.867 1 96.06 92 ALA A N 1
ATOM 729 C CA . ALA A 1 92 ? 8.219 19.234 -4.82 1 96.06 92 ALA A CA 1
ATOM 730 C C . ALA A 1 92 ? 8.398 19.797 -6.227 1 96.06 92 ALA A C 1
ATOM 732 O O . ALA A 1 92 ? 9.336 19.422 -6.934 1 96.06 92 ALA A O 1
ATOM 733 N N . ALA A 1 93 ? 7.566 20.672 -6.594 1 95.44 93 ALA A N 1
ATOM 734 C CA . ALA A 1 93 ? 7.652 21.312 -7.902 1 95.44 93 ALA A CA 1
ATOM 735 C C . ALA A 1 93 ? 8.906 22.172 -8.016 1 95.44 93 ALA A C 1
ATOM 737 O O . ALA A 1 93 ? 9.625 22.109 -9.008 1 95.44 93 ALA A O 1
ATOM 738 N N . ALA A 1 94 ? 9.141 22.938 -7.023 1 96.25 94 ALA A N 1
ATOM 739 C CA . ALA A 1 94 ? 10.297 23.828 -7.016 1 96.25 94 ALA A CA 1
ATOM 740 C C . ALA A 1 94 ? 11.602 23.031 -7.125 1 96.25 94 ALA A C 1
ATOM 742 O O . ALA A 1 94 ? 12.547 23.469 -7.785 1 96.25 94 ALA A O 1
ATOM 743 N N . LEU A 1 95 ? 11.594 21.906 -6.547 1 96.44 95 LEU A N 1
ATOM 744 C CA . LEU A 1 95 ? 12.805 21.078 -6.512 1 96.44 95 LEU A CA 1
ATOM 745 C C . LEU A 1 95 ? 12.828 20.109 -7.68 1 96.44 95 LEU A C 1
ATOM 747 O O . LEU A 1 95 ? 13.758 19.297 -7.801 1 96.44 95 LEU A O 1
ATOM 751 N N . GLN A 1 96 ? 11.766 20.094 -8.461 1 95.62 96 GLN A N 1
ATOM 752 C CA . GLN A 1 96 ? 11.664 19.25 -9.648 1 95.62 96 GLN A CA 1
ATOM 753 C C . GLN A 1 96 ? 11.805 17.781 -9.281 1 95.62 96 GLN A C 1
ATOM 755 O O . GLN A 1 96 ? 12.57 17.047 -9.906 1 95.62 96 GLN A O 1
ATOM 760 N N . LEU A 1 97 ? 11.102 17.453 -8.258 1 94.44 97 LEU A N 1
ATOM 761 C CA . LEU A 1 97 ? 11.156 16.078 -7.785 1 94.44 97 LEU A CA 1
ATOM 762 C C . LEU A 1 97 ? 10.398 15.141 -8.727 1 94.44 97 LEU A C 1
ATOM 764 O O . LEU A 1 97 ? 9.367 15.523 -9.281 1 94.44 97 LEU A O 1
ATOM 768 N N . SER A 1 98 ? 10.961 13.883 -8.891 1 91.25 98 SER A N 1
ATOM 769 C CA . SER A 1 98 ? 10.227 12.836 -9.602 1 91.25 98 SER A CA 1
ATOM 770 C C . SER A 1 98 ? 8.992 12.406 -8.828 1 91.25 98 SER A C 1
ATOM 772 O O . SER A 1 98 ? 8.797 12.812 -7.68 1 91.25 98 SER A O 1
ATOM 774 N N . GLY A 1 99 ? 8.172 11.547 -9.453 1 88.38 99 GLY A N 1
ATOM 775 C CA . GLY A 1 99 ? 7.004 11.016 -8.781 1 88.38 99 GLY A CA 1
ATOM 776 C C . GLY A 1 99 ? 7.34 10.273 -7.5 1 88.38 99 GLY A C 1
ATOM 777 O O . GLY A 1 99 ? 6.734 10.523 -6.453 1 88.38 99 GLY A O 1
ATOM 778 N N . ALA A 1 100 ? 8.297 9.438 -7.605 1 88.38 100 ALA A N 1
ATOM 779 C CA . ALA A 1 100 ? 8.719 8.648 -6.445 1 88.38 100 ALA A CA 1
ATOM 780 C C . ALA A 1 100 ? 9.258 9.555 -5.34 1 88.38 100 ALA A C 1
ATOM 782 O O . ALA A 1 100 ? 8.969 9.344 -4.16 1 88.38 100 ALA A O 1
ATOM 783 N N . GLU A 1 101 ? 10.031 10.555 -5.742 1 92.88 101 GLU A N 1
ATOM 784 C CA . GLU A 1 101 ? 10.586 11.5 -4.77 1 92.88 101 GLU A CA 1
ATOM 785 C C . GLU A 1 101 ? 9.484 12.312 -4.098 1 92.88 101 GLU A C 1
ATOM 787 O O . GLU A 1 101 ? 9.547 12.57 -2.893 1 92.88 101 GLU A O 1
ATOM 792 N N . THR A 1 102 ? 8.547 12.672 -4.867 1 93 102 THR A N 1
ATOM 793 C CA . THR A 1 102 ? 7.41 13.414 -4.32 1 93 102 THR A CA 1
ATOM 794 C C . THR A 1 102 ? 6.633 12.555 -3.328 1 93 102 THR A C 1
ATOM 796 O O . THR A 1 102 ? 6.309 13.016 -2.229 1 93 102 THR A O 1
ATOM 799 N N . ASP A 1 103 ? 6.355 11.344 -3.707 1 89.88 103 ASP A N 1
ATOM 800 C CA . ASP A 1 103 ? 5.672 10.43 -2.801 1 89.88 103 ASP A CA 1
ATOM 801 C C . ASP A 1 103 ? 6.445 10.273 -1.495 1 89.88 103 ASP A C 1
ATOM 803 O O . ASP A 1 103 ? 5.855 10.266 -0.413 1 89.88 103 ASP A O 1
ATOM 807 N N . TYR A 1 104 ? 7.672 10.156 -1.669 1 92 104 TYR A N 1
ATOM 808 C CA . TYR A 1 104 ? 8.539 10.008 -0.506 1 92 104 TYR A CA 1
ATOM 809 C C . TYR A 1 104 ? 8.484 11.25 0.377 1 92 104 TYR A C 1
ATOM 811 O O . TYR A 1 104 ? 8.406 11.141 1.604 1 92 104 TYR A O 1
ATOM 819 N N . LEU A 1 105 ? 8.523 12.391 -0.198 1 93.56 105 LEU A N 1
ATOM 820 C CA . LEU A 1 105 ? 8.43 13.656 0.519 1 93.56 105 LEU A CA 1
ATOM 821 C C . LEU A 1 105 ? 7.152 13.719 1.354 1 93.56 105 LEU A C 1
ATOM 823 O O . LEU A 1 105 ? 7.199 14.062 2.537 1 93.56 105 LEU A O 1
ATOM 827 N N . PHE A 1 106 ? 6.105 13.359 0.742 1 92.38 106 PHE A N 1
ATOM 828 C CA . PHE A 1 106 ? 4.832 13.344 1.453 1 92.38 106 PHE A CA 1
ATOM 829 C C . PHE A 1 106 ? 4.859 12.328 2.586 1 92.38 106 PHE A C 1
ATOM 831 O O . PHE A 1 106 ? 4.387 12.602 3.689 1 92.38 106 PHE A O 1
ATOM 838 N N . ASP A 1 107 ? 5.391 11.25 2.311 1 89.5 107 ASP A N 1
ATOM 839 C CA . ASP A 1 107 ? 5.488 10.195 3.316 1 89.5 107 ASP A CA 1
ATOM 840 C C . ASP A 1 107 ? 6.266 10.672 4.539 1 89.5 107 ASP A C 1
ATOM 842 O O . ASP A 1 107 ? 5.828 10.477 5.676 1 89.5 107 ASP A O 1
ATOM 846 N N . LEU A 1 108 ? 7.332 11.312 4.336 1 89.75 108 LEU A N 1
ATOM 847 C CA . LEU A 1 108 ? 8.172 11.805 5.426 1 89.75 108 LEU A CA 1
ATOM 848 C C . LEU A 1 108 ? 7.414 12.828 6.266 1 89.75 108 LEU A C 1
ATOM 850 O O . LEU A 1 108 ? 7.645 12.938 7.473 1 89.75 108 LEU A O 1
ATOM 854 N N . ALA A 1 109 ? 6.527 13.508 5.621 1 89.69 109 ALA A N 1
ATOM 855 C CA . ALA A 1 109 ? 5.77 14.547 6.309 1 89.69 109 ALA A CA 1
ATOM 856 C C . ALA A 1 109 ? 4.523 13.969 6.973 1 89.69 109 ALA A C 1
ATOM 858 O O . ALA A 1 109 ? 3.742 14.703 7.582 1 89.69 109 ALA A O 1
ATOM 859 N N . GLY A 1 110 ? 4.277 12.68 6.719 1 86.94 110 GLY A N 1
ATOM 860 C CA . GLY A 1 110 ? 3.1 12.047 7.297 1 86.94 110 GLY A CA 1
ATOM 861 C C . GLY A 1 110 ? 1.821 12.375 6.547 1 86.94 110 GLY A C 1
ATOM 862 O O . GLY A 1 110 ? 0.731 12.328 7.121 1 86.94 110 GLY A O 1
ATOM 863 N N . LEU A 1 111 ? 2.002 12.75 5.305 1 88.44 111 LEU A N 1
ATOM 864 C CA . LEU A 1 111 ? 0.862 13.133 4.48 1 88.44 111 LEU A CA 1
ATOM 865 C C . LEU A 1 111 ? 0.708 12.188 3.297 1 88.44 111 LEU A C 1
ATOM 867 O O . LEU A 1 111 ? 1.672 11.531 2.887 1 88.44 111 LEU A O 1
ATOM 871 N N . LYS A 1 112 ? -0.466 12.133 2.871 1 87 112 LYS A N 1
ATOM 872 C CA . LYS A 1 112 ? -0.694 11.445 1.603 1 87 112 LYS A CA 1
ATOM 873 C C . LYS A 1 112 ? -0.562 12.406 0.425 1 87 112 LYS A C 1
ATOM 875 O O . LYS A 1 112 ? -1.008 13.555 0.501 1 87 112 LYS A O 1
ATOM 880 N N . ASN A 1 113 ? 0.124 11.875 -0.556 1 86.5 113 ASN A N 1
ATOM 881 C CA . ASN A 1 113 ? 0.207 12.641 -1.796 1 86.5 113 ASN A CA 1
ATOM 882 C C . ASN A 1 113 ? -1.134 12.68 -2.523 1 86.5 113 ASN A C 1
ATOM 884 O O . ASN A 1 113 ? -1.622 11.641 -2.984 1 86.5 113 ASN A O 1
ATOM 888 N N . PRO A 1 114 ? -1.717 13.789 -2.582 1 77.25 114 PRO A N 1
ATOM 889 C CA . PRO A 1 114 ? -3.031 13.859 -3.223 1 77.25 114 PRO A CA 1
ATOM 890 C C . PRO A 1 114 ? -2.986 13.5 -4.707 1 77.25 114 PRO A C 1
ATOM 892 O O . PRO A 1 114 ? -4.02 13.172 -5.297 1 77.25 114 PRO A O 1
ATOM 895 N N . GLN A 1 115 ? -1.843 13.68 -5.266 1 70.62 115 GLN A N 1
ATOM 896 C CA . GLN A 1 115 ? -1.702 13.398 -6.691 1 70.62 115 GLN A CA 1
ATOM 897 C C . GLN A 1 115 ? -1.327 11.945 -6.934 1 70.62 115 GLN A C 1
ATOM 899 O O . GLN A 1 115 ? -1.177 11.516 -8.078 1 70.62 115 GLN A O 1
ATOM 904 N N . GLU A 1 116 ? -0.955 11.219 -5.785 1 64.5 116 GLU A N 1
ATOM 905 C CA . GLU A 1 116 ? -0.576 9.82 -5.949 1 64.5 116 GLU A CA 1
ATOM 906 C C . GLU A 1 116 ? -1.599 9.07 -6.793 1 64.5 116 GLU A C 1
ATOM 908 O O . GLU A 1 116 ? -1.388 7.906 -7.145 1 64.5 116 GLU A O 1
ATOM 913 N N . LYS A 1 117 ? -2.672 9.797 -7.059 1 54.16 117 LYS A N 1
ATOM 914 C CA . LYS A 1 117 ? -3.82 9.117 -7.66 1 54.16 117 LYS A CA 1
ATOM 915 C C . LYS A 1 117 ? -3.387 8.211 -8.805 1 54.16 117 LYS A C 1
ATOM 917 O O . LYS A 1 117 ? -3.406 6.984 -8.672 1 54.16 117 LYS A O 1
ATOM 922 N N . ARG A 1 118 ? -3.812 8.844 -10.086 1 49.66 118 ARG A N 1
ATOM 923 C CA . ARG A 1 118 ? -4.379 8.336 -11.328 1 49.66 118 ARG A CA 1
ATOM 924 C C . ARG A 1 118 ? -3.307 7.664 -12.18 1 49.66 118 ARG A C 1
ATOM 926 O O . ARG A 1 118 ? -2.898 8.203 -13.211 1 49.66 118 ARG A O 1
ATOM 933 N N . ALA A 1 119 ? -2.131 7.512 -11.516 1 46.28 119 ALA A N 1
ATOM 934 C CA . ALA A 1 119 ? -1.332 7.117 -12.68 1 46.28 119 ALA A CA 1
ATOM 935 C C . ALA A 1 119 ? -2.102 6.148 -13.57 1 46.28 119 ALA A C 1
ATOM 937 O O . ALA A 1 119 ? -2.762 5.23 -13.078 1 46.28 119 ALA A O 1
ATOM 938 N N . ASP A 1 120 ? -2.365 6.633 -14.594 1 51.19 120 ASP A N 1
ATOM 939 C CA . ASP A 1 120 ? -2.744 5.742 -15.688 1 51.19 120 ASP A CA 1
ATOM 940 C C . ASP A 1 120 ? -2.145 4.352 -15.492 1 51.19 120 ASP A C 1
ATOM 942 O O . ASP A 1 120 ? -1.132 4.195 -14.805 1 51.19 120 ASP A O 1
ATOM 946 N N . ALA A 1 121 ? -2.82 3.371 -15.891 1 57.66 121 ALA A N 1
ATOM 947 C CA . ALA A 1 121 ? -2.455 1.969 -16.078 1 57.66 121 ALA A CA 1
ATOM 948 C C . ALA A 1 121 ? -0.959 1.823 -16.344 1 57.66 121 ALA A C 1
ATOM 950 O O . ALA A 1 121 ? -0.409 2.494 -17.219 1 57.66 121 ALA A O 1
ATOM 951 N N . ASN A 1 122 ? -0.17 1.701 -15.102 1 72.12 122 ASN A N 1
ATOM 952 C CA . ASN A 1 122 ? 1.157 1.182 -15.414 1 72.12 122 ASN A CA 1
ATOM 953 C C . ASN A 1 122 ? 1.077 -0.055 -16.312 1 72.12 122 ASN A C 1
ATOM 955 O O . ASN A 1 122 ? 0.955 -1.176 -15.812 1 72.12 122 ASN A O 1
ATOM 959 N N . PRO A 1 123 ? 1.001 0.244 -17.531 1 78.62 123 PRO A N 1
ATOM 960 C CA . PRO A 1 123 ? 0.818 -0.874 -18.469 1 78.62 123 PRO A CA 1
ATOM 961 C C . PRO A 1 123 ? 1.859 -1.975 -18.266 1 78.62 123 PRO A C 1
ATOM 963 O O . PRO A 1 123 ? 1.569 -3.15 -18.5 1 78.62 123 PRO A O 1
ATOM 966 N N . GLN A 1 124 ? 2.994 -1.59 -17.766 1 83 124 GLN A N 1
ATOM 967 C CA . GLN A 1 124 ? 4.051 -2.582 -17.578 1 83 124 GLN A CA 1
ATOM 968 C C . GLN A 1 124 ? 3.699 -3.561 -16.469 1 83 124 GLN A C 1
ATOM 970 O O . GLN A 1 124 ? 3.939 -4.766 -16.594 1 83 124 GLN A O 1
ATOM 975 N N . ALA A 1 125 ? 3.09 -3.021 -15.438 1 86.75 125 ALA A N 1
ATOM 976 C CA . ALA A 1 125 ? 2.699 -3.889 -14.328 1 86.75 125 ALA A CA 1
ATOM 977 C C . ALA A 1 125 ? 1.598 -4.855 -14.75 1 86.75 125 ALA A C 1
ATOM 979 O O . ALA A 1 125 ? 1.628 -6.039 -14.398 1 86.75 125 ALA A O 1
ATOM 980 N N . ARG A 1 126 ? 0.7 -4.363 -15.523 1 89 126 ARG A N 1
ATOM 981 C CA . ARG A 1 126 ? -0.371 -5.227 -16.016 1 89 126 ARG A CA 1
ATOM 982 C C . ARG A 1 126 ? 0.184 -6.34 -16.891 1 89 126 ARG A C 1
ATOM 984 O O . ARG A 1 126 ? -0.207 -7.5 -16.75 1 89 126 ARG A O 1
ATOM 991 N N . GLU A 1 127 ? 1.043 -5.965 -17.75 1 91.88 127 GLU A N 1
ATOM 992 C CA . GLU A 1 127 ? 1.626 -6.93 -18.672 1 91.88 127 GLU A CA 1
ATOM 993 C C . GLU A 1 127 ? 2.373 -8.031 -17.938 1 91.88 127 GLU A C 1
ATOM 995 O O . GLU A 1 127 ? 2.213 -9.219 -18.234 1 91.88 127 GLU A O 1
ATOM 1000 N N . ILE A 1 128 ? 3.107 -7.668 -17 1 92.94 128 ILE A N 1
ATOM 1001 C CA . ILE A 1 128 ? 3.893 -8.656 -16.266 1 92.94 128 ILE A CA 1
ATOM 1002 C C . ILE A 1 128 ? 2.961 -9.57 -15.469 1 92.94 128 ILE A C 1
ATOM 1004 O O . ILE A 1 128 ? 3.172 -10.781 -15.406 1 92.94 128 ILE A O 1
ATOM 1008 N N . LEU A 1 129 ? 1.96 -9 -14.867 1 94.69 129 LEU A N 1
ATOM 1009 C CA . LEU A 1 129 ? 0.993 -9.805 -14.117 1 94.69 129 LEU A CA 1
ATOM 1010 C C . LEU A 1 129 ? 0.309 -10.812 -15.031 1 94.69 129 LEU A C 1
ATOM 1012 O O . LEU A 1 129 ? 0.159 -11.984 -14.664 1 94.69 129 LEU A O 1
ATOM 1016 N N . GLU A 1 130 ? -0.039 -10.344 -16.188 1 95.88 130 GLU A N 1
ATOM 1017 C CA . GLU A 1 130 ? -0.686 -11.227 -17.156 1 95.88 130 GLU A CA 1
ATOM 1018 C C . GLU A 1 130 ? 0.232 -12.375 -17.547 1 95.88 130 GLU A C 1
ATOM 1020 O O . GLU A 1 130 ? -0.214 -13.523 -17.672 1 95.88 130 GLU A O 1
ATOM 1025 N N . GLU A 1 131 ? 1.443 -12.094 -17.719 1 96.19 131 GLU A N 1
ATOM 1026 C CA . GLU A 1 131 ? 2.416 -13.102 -18.141 1 96.19 131 GLU A CA 1
ATOM 1027 C C . GLU A 1 131 ? 2.693 -14.094 -17.016 1 96.19 131 GLU A C 1
ATOM 1029 O O . GLU A 1 131 ? 3.051 -15.25 -17.281 1 96.19 131 GLU A O 1
ATOM 1034 N N . MET A 1 132 ? 2.467 -13.703 -15.82 1 96.62 132 MET A N 1
ATOM 1035 C CA . MET A 1 132 ? 2.809 -14.539 -14.672 1 96.62 132 MET A CA 1
ATOM 1036 C C . MET A 1 132 ? 1.667 -15.492 -14.336 1 96.62 132 MET A C 1
ATOM 1038 O O . MET A 1 132 ? 1.894 -16.562 -13.758 1 96.62 132 MET A O 1
ATOM 1042 N N . LEU A 1 133 ? 0.515 -15.148 -14.68 1 97.88 133 LEU A N 1
ATOM 1043 C CA . LEU A 1 133 ? -0.689 -15.844 -14.242 1 97.88 133 LEU A CA 1
ATOM 1044 C C . LEU A 1 133 ? -0.638 -17.312 -14.633 1 97.88 133 LEU A C 1
ATOM 1046 O O . LEU A 1 133 ? -0.927 -18.188 -13.812 1 97.88 133 LEU A O 1
ATOM 1050 N N . PRO A 1 134 ? -0.157 -17.656 -15.883 1 97.56 134 PRO A N 1
ATOM 1051 C CA . PRO A 1 134 ? -0.109 -19.078 -16.25 1 97.56 134 PRO A CA 1
ATOM 1052 C C . PRO A 1 134 ? 0.889 -19.859 -15.414 1 97.56 134 PRO A C 1
ATOM 1054 O O . PRO A 1 134 ? 0.844 -21.094 -15.398 1 97.56 134 PRO A O 1
ATOM 1057 N N . ARG A 1 135 ? 1.755 -19.172 -14.672 1 97.69 135 ARG A N 1
ATOM 1058 C CA . ARG A 1 135 ? 2.801 -19.828 -13.891 1 97.69 135 ARG A CA 1
ATOM 1059 C C . ARG A 1 135 ? 2.381 -19.969 -12.43 1 97.69 135 ARG A C 1
ATOM 1061 O O . ARG A 1 135 ? 3.184 -20.375 -11.586 1 97.69 135 ARG A O 1
ATOM 1068 N N . ILE A 1 136 ? 1.166 -19.688 -12.164 1 98.06 136 ILE A N 1
ATOM 1069 C CA . ILE A 1 136 ? 0.579 -19.844 -10.836 1 98.06 136 ILE A CA 1
ATOM 1070 C C . ILE A 1 136 ? -0.406 -21 -10.844 1 98.06 136 ILE A C 1
ATOM 1072 O O . ILE A 1 136 ? -1.441 -20.953 -11.516 1 98.06 136 ILE A O 1
ATOM 1076 N N . ASP A 1 137 ? -0.045 -22.047 -10.07 1 97.62 137 ASP A N 1
ATOM 1077 C CA . ASP A 1 137 ? -0.805 -23.297 -10.086 1 97.62 137 ASP A CA 1
ATOM 1078 C C . ASP A 1 137 ? -1.908 -23.266 -9.031 1 97.62 137 ASP A C 1
ATOM 1080 O O . ASP A 1 137 ? -2.021 -24.203 -8.227 1 97.62 137 ASP A O 1
ATOM 1084 N N . MET A 1 138 ? -2.664 -22.312 -8.93 1 97.75 138 MET A N 1
ATOM 1085 C CA . MET A 1 138 ? -3.857 -22.062 -8.125 1 97.75 138 MET A CA 1
ATOM 1086 C C . MET A 1 138 ? -4.711 -20.953 -8.734 1 97.75 138 MET A C 1
ATOM 1088 O O . MET A 1 138 ? -4.215 -20.141 -9.523 1 97.75 138 MET A O 1
ATOM 1092 N N . PRO A 1 139 ? -6.012 -20.938 -8.438 1 98.06 139 PRO A N 1
ATOM 1093 C CA . PRO A 1 139 ? -6.82 -19.859 -9 1 98.06 139 PRO A CA 1
ATOM 1094 C C . PRO A 1 139 ? -6.27 -18.469 -8.672 1 98.06 139 PRO A C 1
ATOM 1096 O O . PRO A 1 139 ? -6.031 -18.172 -7.5 1 98.06 139 PRO A O 1
ATOM 1099 N N . ALA A 1 140 ? -6.051 -17.656 -9.695 1 98.56 140 ALA A N 1
ATOM 1100 C CA . ALA A 1 140 ? -5.512 -16.312 -9.555 1 98.56 140 ALA A CA 1
ATOM 1101 C C . ALA A 1 140 ? -6.105 -15.367 -10.602 1 98.56 140 ALA A C 1
ATOM 1103 O O . ALA A 1 140 ? -6.281 -15.758 -11.758 1 98.56 140 ALA A O 1
ATOM 1104 N N . TYR A 1 141 ? -6.418 -14.18 -10.219 1 98.25 141 TYR A N 1
ATOM 1105 C CA . TYR A 1 141 ? -6.938 -13.172 -11.133 1 98.25 141 TYR A CA 1
ATOM 1106 C C . TYR A 1 141 ? -6.523 -11.773 -10.703 1 98.25 141 TYR A C 1
ATOM 1108 O O . TYR A 1 141 ? -6.117 -11.562 -9.555 1 98.25 141 TYR A O 1
ATOM 1116 N N . VAL A 1 142 ? -6.527 -10.836 -11.625 1 97.44 142 VAL A N 1
ATOM 1117 C CA . VAL A 1 142 ? -6.094 -9.461 -11.398 1 97.44 142 VAL A CA 1
ATOM 1118 C C . VAL A 1 142 ? -7.289 -8.516 -11.5 1 97.44 142 VAL A C 1
ATOM 1120 O O . VAL A 1 142 ? -8.047 -8.57 -12.477 1 97.44 142 VAL A O 1
ATOM 1123 N N . LEU A 1 143 ? -7.414 -7.715 -10.453 1 96.44 143 LEU A N 1
ATOM 1124 C CA . LEU A 1 143 ? -8.445 -6.684 -10.445 1 96.44 143 LEU A CA 1
ATOM 1125 C C . LEU A 1 143 ? -7.836 -5.301 -10.656 1 96.44 143 LEU A C 1
ATOM 1127 O O . LEU A 1 143 ? -6.746 -5.02 -10.156 1 96.44 143 LEU A O 1
ATOM 1131 N N . ASP A 1 144 ? -8.57 -4.473 -11.352 1 94.12 144 ASP A N 1
ATOM 1132 C CA . ASP A 1 144 ? -8.156 -3.07 -11.43 1 94.12 144 ASP A CA 1
ATOM 1133 C C . ASP A 1 144 ? -8.734 -2.271 -10.258 1 94.12 144 ASP A C 1
ATOM 1135 O O . ASP A 1 144 ? -9.227 -2.85 -9.289 1 94.12 144 ASP A O 1
ATOM 1139 N N . ARG A 1 145 ? -8.641 -0.955 -10.297 1 91 145 ARG A N 1
ATOM 1140 C CA . ARG A 1 145 ? -8.992 -0.09 -9.172 1 91 145 ARG A CA 1
ATOM 1141 C C . ARG A 1 145 ? -10.484 -0.16 -8.883 1 91 145 ARG A C 1
ATOM 1143 O O . ARG A 1 145 ? -10.914 0.134 -7.762 1 91 145 ARG A O 1
ATOM 1150 N N . LEU A 1 146 ? -11.273 -0.506 -9.867 1 93.88 146 LEU A N 1
ATOM 1151 C CA . LEU A 1 146 ? -12.719 -0.584 -9.688 1 93.88 146 LEU A CA 1
ATOM 1152 C C . LEU A 1 146 ? -13.172 -2.033 -9.516 1 93.88 146 LEU A C 1
ATOM 1154 O O . LEU A 1 146 ? -14.359 -2.336 -9.633 1 93.88 146 LEU A O 1
ATOM 1158 N N . TRP A 1 147 ? -12.242 -2.961 -9.32 1 96 147 TRP A N 1
ATOM 1159 C CA . TRP A 1 147 ? -12.445 -4.375 -9.023 1 96 147 TRP A CA 1
ATOM 1160 C C . TRP A 1 147 ? -12.977 -5.117 -10.242 1 96 147 TRP A C 1
ATOM 1162 O O . TRP A 1 147 ? -13.719 -6.094 -10.109 1 96 147 TRP A O 1
ATOM 1172 N N . ARG A 1 148 ? -12.641 -4.594 -11.492 1 96.25 148 ARG A N 1
ATOM 1173 C CA . ARG A 1 148 ? -12.867 -5.352 -12.719 1 96.25 148 ARG A CA 1
ATOM 1174 C C . ARG A 1 148 ? -11.719 -6.324 -12.977 1 96.25 148 ARG A C 1
ATOM 1176 O O . ARG A 1 148 ? -10.547 -5.953 -12.883 1 96.25 148 ARG A O 1
ATOM 1183 N N . ALA A 1 149 ? -12.117 -7.523 -13.227 1 97.31 149 ALA A N 1
ATOM 1184 C CA . ALA A 1 149 ? -11.086 -8.492 -13.586 1 97.31 149 ALA A CA 1
ATOM 1185 C C . ALA A 1 149 ? -10.461 -8.156 -14.938 1 97.31 149 ALA A C 1
ATOM 1187 O O . ALA A 1 149 ? -11.156 -8.109 -15.953 1 97.31 149 ALA A O 1
ATOM 1188 N N . VAL A 1 150 ? -9.133 -7.953 -14.984 1 95.88 150 VAL A N 1
ATOM 1189 C CA . VAL A 1 150 ? -8.461 -7.543 -16.219 1 95.88 150 VAL A CA 1
ATOM 1190 C C . VAL A 1 150 ? -7.617 -8.695 -16.75 1 95.88 150 VAL A C 1
ATOM 1192 O O . VAL A 1 150 ? -7.215 -8.688 -17.922 1 95.88 150 VAL A O 1
ATOM 1195 N N . ALA A 1 151 ? -7.332 -9.68 -15.938 1 96.81 151 ALA A N 1
ATOM 1196 C CA . ALA A 1 151 ? -6.605 -10.891 -16.312 1 96.81 151 ALA A CA 1
ATOM 1197 C C . ALA A 1 151 ? -6.852 -12.008 -15.305 1 96.81 151 ALA A C 1
ATOM 1199 O O . ALA A 1 151 ? -7.152 -11.75 -14.141 1 96.81 151 ALA A O 1
ATOM 1200 N N . TRP A 1 152 ? -6.766 -13.258 -15.719 1 97.88 152 TRP A N 1
ATOM 1201 C CA . TRP A 1 152 ? -6.934 -14.414 -14.836 1 97.88 152 TRP A CA 1
ATOM 1202 C C . TRP A 1 152 ? -6.367 -15.672 -15.484 1 97.88 152 TRP A C 1
ATOM 1204 O O . TRP A 1 152 ? -6.094 -15.695 -16.688 1 97.88 152 TRP A O 1
ATOM 1214 N N . ASN A 1 153 ? -6.086 -16.672 -14.648 1 98.25 153 ASN A N 1
ATOM 1215 C CA . ASN A 1 153 ? -5.582 -17.922 -15.203 1 98.25 153 ASN A CA 1
ATOM 1216 C C . ASN A 1 153 ? -6.703 -18.953 -15.367 1 98.25 153 ASN A C 1
ATOM 1218 O O . ASN A 1 153 ? -7.852 -18.688 -15.023 1 98.25 153 ASN A O 1
ATOM 1222 N N . ARG A 1 154 ? -6.336 -20.062 -15.953 1 97.44 154 ARG A N 1
ATOM 1223 C CA . ARG A 1 154 ? -7.305 -21.094 -16.281 1 97.44 154 ARG A CA 1
ATOM 1224 C C . ARG A 1 154 ? -7.969 -21.641 -15.016 1 97.44 154 ARG A C 1
ATOM 1226 O O . ARG A 1 154 ? -9.172 -21.906 -15.008 1 97.44 154 ARG A O 1
ATOM 1233 N N . ALA A 1 155 ? -7.211 -21.812 -13.938 1 97.44 155 ALA A N 1
ATOM 1234 C CA . ALA A 1 155 ? -7.746 -22.312 -12.68 1 97.44 155 ALA A CA 1
ATOM 1235 C C . ALA A 1 155 ? -8.844 -21.406 -12.141 1 97.44 155 ALA A C 1
ATOM 1237 O O . ALA A 1 155 ? -9.852 -21.875 -11.617 1 97.44 155 ALA A O 1
ATOM 1238 N N . ALA A 1 156 ? -8.625 -20.109 -12.219 1 98 156 ALA A N 1
ATOM 1239 C CA . ALA A 1 156 ? -9.633 -19.141 -11.781 1 98 156 ALA A CA 1
ATOM 1240 C C . ALA A 1 156 ? -10.883 -19.234 -12.656 1 98 156 ALA A C 1
ATOM 1242 O O . ALA A 1 156 ? -12.008 -19.156 -12.156 1 98 156 ALA A O 1
ATOM 1243 N N . GLU A 1 157 ? -10.625 -19.375 -13.906 1 96.44 157 GLU A N 1
ATOM 1244 C CA . GLU A 1 157 ? -11.727 -19.531 -14.859 1 96.44 157 GLU A CA 1
ATOM 1245 C C . GLU A 1 157 ? -12.586 -20.734 -14.516 1 96.44 157 GLU A C 1
ATOM 1247 O O . GLU A 1 157 ? -13.82 -20.672 -14.562 1 96.44 157 GLU A O 1
ATOM 1252 N N . GLU A 1 158 ? -11.977 -21.797 -14.195 1 95.94 158 GLU A N 1
ATOM 1253 C CA . GLU A 1 158 ? -12.672 -23.031 -13.844 1 95.94 158 GLU A CA 1
ATOM 1254 C C . GLU A 1 158 ? -13.43 -22.891 -12.523 1 95.94 158 GLU A C 1
ATOM 1256 O O . GLU A 1 158 ? -14.555 -23.375 -12.391 1 95.94 158 GLU A O 1
ATOM 1261 N N . LEU A 1 159 ? -12.773 -22.25 -11.555 1 96.69 159 LEU A N 1
ATOM 1262 C CA . LEU A 1 159 ? -13.406 -22.047 -10.25 1 96.69 159 LEU A CA 1
ATOM 1263 C C . LEU A 1 159 ? -14.625 -21.141 -10.367 1 96.69 159 LEU A C 1
ATOM 1265 O O . LEU A 1 159 ? -15.703 -21.469 -9.867 1 96.69 159 LEU A O 1
ATOM 1269 N N . PHE A 1 160 ? -14.391 -20.031 -11.039 1 96.5 160 PHE A N 1
ATOM 1270 C CA . PHE A 1 160 ? -15.461 -19.047 -11.203 1 96.5 160 PHE A CA 1
ATOM 1271 C C . PHE A 1 160 ? -16.141 -19.203 -12.555 1 96.5 160 PHE A C 1
ATOM 1273 O O . PHE A 1 160 ? -16.188 -18.266 -13.344 1 96.5 160 PHE A O 1
ATOM 1280 N N . CYS A 1 161 ? -16.719 -20.281 -12.797 1 93.5 161 CYS A N 1
ATOM 1281 C CA . CYS A 1 161 ? -17.234 -20.688 -14.102 1 93.5 161 CYS A CA 1
ATOM 1282 C C . CYS A 1 161 ? -18.375 -19.766 -14.539 1 93.5 161 CYS A C 1
ATOM 1284 O O . CYS A 1 161 ? -18.547 -19.516 -15.734 1 93.5 161 CYS A O 1
ATOM 1286 N N . ASP A 1 162 ? -19.109 -19.156 -13.633 1 91.94 162 ASP A N 1
ATOM 1287 C CA . ASP A 1 162 ? -20.25 -18.312 -13.969 1 91.94 162 ASP A CA 1
ATOM 1288 C C . ASP A 1 162 ? -19.844 -16.844 -14.047 1 91.94 162 ASP A C 1
ATOM 1290 O O . ASP A 1 162 ? -20.656 -15.977 -14.367 1 91.94 162 ASP A O 1
ATOM 1294 N N . TRP A 1 163 ? -18.625 -16.594 -13.773 1 95.38 163 TRP A N 1
ATOM 1295 C CA . TRP A 1 163 ? -18.078 -15.234 -13.844 1 95.38 163 TRP A CA 1
ATOM 1296 C C . TRP A 1 163 ? -16.938 -15.164 -14.852 1 95.38 163 TRP A C 1
ATOM 1298 O O . TRP A 1 163 ? -17.156 -14.945 -16.047 1 95.38 163 TRP A O 1
ATOM 1308 N N . LEU A 1 164 ? -15.797 -15.688 -14.5 1 95.88 164 LEU A N 1
ATOM 1309 C CA . LEU A 1 164 ? -14.617 -15.609 -15.359 1 95.88 164 LEU A CA 1
ATOM 1310 C C . LEU A 1 164 ? -14.711 -16.625 -16.484 1 95.88 164 LEU A C 1
ATOM 1312 O O . LEU A 1 164 ? -14.094 -16.438 -17.547 1 95.88 164 LEU A O 1
ATOM 1316 N N . GLY A 1 165 ? -15.508 -17.594 -16.266 1 92.62 165 GLY A N 1
ATOM 1317 C CA . GLY A 1 165 ? -15.672 -18.641 -17.281 1 92.62 165 GLY A CA 1
ATOM 1318 C C . GLY A 1 165 ? -16.766 -18.328 -18.281 1 92.62 165 GLY A C 1
ATOM 1319 O O . GLY A 1 165 ? -16.922 -19.047 -19.281 1 92.62 165 GLY A O 1
ATOM 1320 N N . ARG A 1 166 ? -17.438 -17.297 -18.109 1 92.12 166 ARG A N 1
ATOM 1321 C CA . ARG A 1 166 ? -18.531 -16.922 -19 1 92.12 166 ARG A CA 1
ATOM 1322 C C . ARG A 1 166 ? -18.141 -15.742 -19.875 1 92.12 166 ARG A C 1
ATOM 1324 O O . ARG A 1 166 ? -17.984 -14.617 -19.391 1 92.12 166 ARG A O 1
ATOM 1331 N N . PRO A 1 167 ? -18.062 -15.922 -21.125 1 89.12 167 PRO A N 1
ATOM 1332 C CA . PRO A 1 167 ? -17.578 -14.875 -22.031 1 89.12 167 PRO A CA 1
ATOM 1333 C C . PRO A 1 167 ? -18.484 -13.641 -22.047 1 89.12 167 PRO A C 1
ATOM 1335 O O . PRO A 1 167 ? -18 -12.523 -22.281 1 89.12 167 PRO A O 1
ATOM 1338 N N . ASP A 1 168 ? -19.719 -13.75 -21.734 1 89.44 168 ASP A N 1
ATOM 1339 C CA . ASP A 1 168 ? -20.672 -12.656 -21.859 1 89.44 168 ASP A CA 1
ATOM 1340 C C . ASP A 1 168 ? -20.922 -11.984 -20.516 1 89.44 168 ASP A C 1
ATOM 1342 O O . ASP A 1 168 ? -21.656 -10.992 -20.438 1 89.44 168 ASP A O 1
ATOM 1346 N N . ALA A 1 169 ? -20.328 -12.508 -19.578 1 87.56 169 ALA A N 1
ATOM 1347 C CA . ALA A 1 169 ? -20.547 -11.93 -18.25 1 87.56 169 ALA A CA 1
ATOM 1348 C C . ALA A 1 169 ? -19.734 -10.648 -18.062 1 87.56 169 ALA A C 1
ATOM 1350 O O . ALA A 1 169 ? -18.719 -10.453 -18.734 1 87.56 169 ALA A O 1
ATOM 1351 N N . SER A 1 170 ? -20.266 -9.859 -17.188 1 92.25 170 SER A N 1
ATOM 1352 C CA . SER A 1 170 ? -19.484 -8.711 -16.75 1 92.25 170 SER A CA 1
ATOM 1353 C C . SER A 1 170 ? -18.188 -9.148 -16.078 1 92.25 170 SER A C 1
ATOM 1355 O O . SER A 1 170 ? -18.172 -10.125 -15.336 1 92.25 170 SER A O 1
ATOM 1357 N N . ARG A 1 171 ? -17.141 -8.383 -16.297 1 95.25 171 ARG A N 1
ATOM 1358 C CA . ARG A 1 171 ? -15.859 -8.68 -15.664 1 95.25 171 ARG A CA 1
ATOM 1359 C C . ARG A 1 171 ? -15.758 -7.996 -14.305 1 95.25 171 ARG A C 1
ATOM 1361 O O . ARG A 1 171 ? -14.773 -8.18 -13.586 1 95.25 171 ARG A O 1
ATOM 1368 N N . ASP A 1 172 ? -16.766 -7.32 -13.984 1 96.88 172 ASP A N 1
ATOM 1369 C CA . ASP A 1 172 ? -16.812 -6.633 -12.703 1 96.88 172 ASP A CA 1
ATOM 1370 C C . ASP A 1 172 ? -17.172 -7.598 -11.57 1 96.88 172 ASP A C 1
ATOM 1372 O O . ASP A 1 172 ? -18.234 -8.219 -11.594 1 96.88 172 ASP A O 1
ATOM 1376 N N . GLN A 1 173 ? -16.297 -7.703 -10.656 1 97.31 173 GLN A N 1
ATOM 1377 C CA . GLN A 1 173 ? -16.516 -8.625 -9.539 1 97.31 173 GLN A CA 1
ATOM 1378 C C . GLN A 1 173 ? -17.75 -8.234 -8.734 1 97.31 173 GLN A C 1
ATOM 1380 O O . GLN A 1 173 ? -18.469 -9.102 -8.25 1 97.31 173 GLN A O 1
ATOM 1385 N N . LEU A 1 174 ? -17.938 -6.938 -8.555 1 98.06 174 LEU A N 1
ATOM 1386 C CA . LEU A 1 174 ? -19.094 -6.469 -7.797 1 98.06 174 LEU A CA 1
ATOM 1387 C C . LEU A 1 174 ? -20.391 -6.816 -8.516 1 98.06 174 LEU A C 1
ATOM 1389 O O . LEU A 1 174 ? -21.391 -7.145 -7.871 1 98.06 174 LEU A O 1
ATOM 1393 N N . ASP A 1 175 ? -20.406 -6.758 -9.875 1 97.5 175 ASP A N 1
ATOM 1394 C CA . ASP A 1 175 ? -21.562 -7.23 -10.641 1 97.5 175 ASP A CA 1
ATOM 1395 C C . ASP A 1 175 ? -21.844 -8.711 -10.359 1 97.5 175 ASP A C 1
ATOM 1397 O O . ASP A 1 175 ? -22.984 -9.094 -10.117 1 97.5 175 ASP A O 1
ATOM 1401 N N . PHE A 1 176 ? -20.844 -9.469 -10.359 1 97.06 176 PHE A N 1
ATOM 1402 C CA . PHE A 1 176 ? -20.984 -10.898 -10.109 1 97.06 176 PHE A CA 1
ATOM 1403 C C . PHE A 1 176 ? -21.594 -11.148 -8.734 1 97.06 176 PHE A C 1
ATOM 1405 O O . PHE A 1 176 ? -22.547 -11.93 -8.609 1 97.06 176 PHE A O 1
ATOM 1412 N N . ILE A 1 177 ? -21.109 -10.461 -7.699 1 97.38 177 ILE A N 1
ATOM 1413 C CA . ILE A 1 177 ? -21.516 -10.727 -6.32 1 97.38 177 ILE A CA 1
ATOM 1414 C C . ILE A 1 177 ? -22.922 -10.172 -6.078 1 97.38 177 ILE A C 1
ATOM 1416 O O . ILE A 1 177 ? -23.75 -10.828 -5.445 1 97.38 177 ILE A O 1
ATOM 1420 N N . PHE A 1 178 ? -23.25 -9.031 -6.668 1 98.12 178 PHE A N 1
ATOM 1421 C CA . PHE A 1 178 ? -24.438 -8.336 -6.18 1 98.12 178 PHE A CA 1
ATOM 1422 C C . PHE A 1 178 ? -25.562 -8.375 -7.223 1 98.12 178 PHE A C 1
ATOM 1424 O O . PHE A 1 178 ? -26.719 -8.133 -6.902 1 98.12 178 PHE A O 1
ATOM 1431 N N . LEU A 1 179 ? -25.219 -8.656 -8.516 1 97 179 LEU A N 1
ATOM 1432 C CA . LEU A 1 179 ? -26.234 -8.523 -9.555 1 97 179 LEU A CA 1
ATOM 1433 C C . LEU A 1 179 ? -26.547 -9.875 -10.195 1 97 179 LEU A C 1
ATOM 1435 O O . LEU A 1 179 ? -27.578 -10.047 -10.828 1 97 179 LEU A O 1
ATOM 1439 N N . MET A 1 180 ? -25.672 -10.797 -10.086 1 95 180 MET A N 1
ATOM 1440 C CA . MET A 1 180 ? -25.922 -12.117 -10.664 1 95 180 MET A CA 1
ATOM 1441 C C . MET A 1 180 ? -26.547 -13.055 -9.641 1 95 180 MET A C 1
ATOM 1443 O O . MET A 1 180 ? -25.953 -13.32 -8.594 1 95 180 MET A O 1
ATOM 1447 N N . PRO A 1 181 ? -27.594 -13.648 -9.992 1 93.81 181 PRO A N 1
ATOM 1448 C CA . PRO A 1 181 ? -28.266 -14.531 -9.031 1 93.81 181 PRO A CA 1
ATOM 1449 C C . PRO A 1 181 ? -27.438 -15.773 -8.703 1 93.81 181 PRO A C 1
ATOM 1451 O O . PRO A 1 181 ? -27.547 -16.312 -7.594 1 93.81 181 PRO A O 1
ATOM 1454 N N . GLU A 1 182 ? -26.625 -16.219 -9.594 1 92.31 182 GLU A N 1
ATOM 1455 C CA . GLU A 1 182 ? -25.812 -17.406 -9.414 1 92.31 182 GLU A CA 1
ATOM 1456 C C . GLU A 1 182 ? -24.859 -17.266 -8.234 1 92.31 182 GLU A C 1
ATOM 1458 O O . GLU A 1 182 ? -24.453 -18.25 -7.621 1 92.31 182 GLU A O 1
ATOM 1463 N N . SER A 1 183 ? -24.516 -16.016 -7.879 1 95.12 183 SER A N 1
ATOM 1464 C CA . SER A 1 183 ? -23.516 -15.789 -6.84 1 95.12 183 SER A CA 1
ATOM 1465 C C . SER A 1 183 ? -24.047 -16.203 -5.469 1 95.12 183 SER A C 1
ATOM 1467 O O . SER A 1 183 ? -23.281 -16.672 -4.625 1 95.12 183 SER A O 1
ATOM 1469 N N . ARG A 1 184 ? -25.312 -16.109 -5.238 1 95.62 184 ARG A N 1
ATOM 1470 C CA . ARG A 1 184 ? -25.906 -16.406 -3.941 1 95.62 184 ARG A CA 1
ATOM 1471 C C . ARG A 1 184 ? -25.797 -17.891 -3.604 1 95.62 184 ARG A C 1
ATOM 1473 O O . ARG A 1 184 ? -25.609 -18.25 -2.443 1 95.62 184 ARG A O 1
ATOM 1480 N N . GLY A 1 185 ? -25.984 -18.641 -4.594 1 95 185 GLY A N 1
ATOM 1481 C CA . GLY A 1 185 ? -25.859 -20.078 -4.383 1 95 185 GLY A CA 1
ATOM 1482 C C . GLY A 1 185 ? -24.422 -20.562 -4.449 1 95 185 GLY A C 1
ATOM 1483 O O . GLY A 1 185 ? -24.078 -21.578 -3.857 1 95 185 GLY A O 1
ATOM 1484 N N . PHE A 1 186 ? -23.609 -19.875 -5.098 1 96.62 186 PHE A N 1
ATOM 1485 C CA . PHE A 1 186 ? -22.219 -20.266 -5.344 1 96.62 186 PHE A CA 1
ATOM 1486 C C . PHE A 1 186 ? -21.344 -19.922 -4.145 1 96.62 186 PHE A C 1
ATOM 1488 O O . PHE A 1 186 ? -20.469 -20.719 -3.764 1 96.62 186 PHE A O 1
ATOM 1495 N N . ILE A 1 187 ? -21.516 -18.734 -3.559 1 97.19 187 ILE A N 1
ATOM 1496 C CA . ILE A 1 187 ? -20.688 -18.25 -2.451 1 97.19 187 ILE A CA 1
ATOM 1497 C C . ILE A 1 187 ? -21.25 -18.766 -1.13 1 97.19 187 ILE A C 1
ATOM 1499 O O . ILE A 1 187 ? -22.422 -18.547 -0.823 1 97.19 187 ILE A O 1
ATOM 1503 N N . ASP A 1 188 ? -20.406 -19.406 -0.412 1 96.62 188 ASP A N 1
ATOM 1504 C CA . ASP A 1 188 ? -20.812 -19.844 0.921 1 96.62 188 ASP A CA 1
ATOM 1505 C C . ASP A 1 188 ? -21.047 -18.656 1.847 1 96.62 188 ASP A C 1
ATOM 1507 O O . ASP A 1 188 ? -20.234 -17.719 1.886 1 96.62 188 ASP A O 1
ATOM 1511 N N . ASN A 1 189 ? -22.203 -18.656 2.611 1 95.94 189 ASN A N 1
ATOM 1512 C CA . ASN A 1 189 ? -22.578 -17.562 3.504 1 95.94 189 ASN A CA 1
ATOM 1513 C C . ASN A 1 189 ? -22.531 -16.219 2.787 1 95.94 189 ASN A C 1
ATOM 1515 O O . ASN A 1 189 ? -21.859 -15.289 3.244 1 95.94 189 ASN A O 1
ATOM 1519 N N . TRP A 1 190 ? -23.266 -16.125 1.773 1 97.31 190 TRP A N 1
ATOM 1520 C CA . TRP A 1 190 ? -23.297 -14.984 0.875 1 97.31 190 TRP A CA 1
ATOM 1521 C C . TRP A 1 190 ? -23.547 -13.695 1.647 1 97.31 190 TRP A C 1
ATOM 1523 O O . TRP A 1 190 ? -22.875 -12.68 1.416 1 97.31 190 TRP A O 1
ATOM 1533 N N . PRO A 1 191 ? -24.453 -13.672 2.66 1 96.75 191 PRO A N 1
ATOM 1534 C CA . PRO A 1 191 ? -24.703 -12.406 3.354 1 96.75 191 PRO A CA 1
ATOM 1535 C C . PRO A 1 191 ? -23.469 -11.867 4.055 1 96.75 191 PRO A C 1
ATOM 1537 O O . PRO A 1 191 ? -23.172 -10.672 3.973 1 96.75 191 PRO A O 1
ATOM 1540 N N . GLU A 1 192 ? -22.75 -12.766 4.641 1 95.31 192 GLU A N 1
ATOM 1541 C CA . GLU A 1 192 ? -21.531 -12.344 5.324 1 95.31 192 GLU A CA 1
ATOM 1542 C C . GLU A 1 192 ? -20.469 -11.891 4.324 1 95.31 192 GLU A C 1
ATOM 1544 O O . GLU A 1 192 ? -19.797 -10.883 4.543 1 95.31 192 GLU A O 1
ATOM 1549 N N . ARG A 1 193 ? -20.344 -12.625 3.283 1 95.69 193 ARG A N 1
ATOM 1550 C CA . ARG A 1 193 ? -19.375 -12.258 2.256 1 95.69 193 ARG A CA 1
ATOM 1551 C C . ARG A 1 193 ? -19.719 -10.914 1.63 1 95.69 193 ARG A C 1
ATOM 1553 O O . ARG A 1 193 ? -18.844 -10.07 1.419 1 95.69 193 ARG A O 1
ATOM 1560 N N . ALA A 1 194 ? -20.969 -10.703 1.327 1 96.94 194 ALA A N 1
ATOM 1561 C CA . ALA A 1 194 ? -21.438 -9.445 0.744 1 96.94 194 ALA A CA 1
ATOM 1562 C C . ALA A 1 194 ? -21.109 -8.266 1.659 1 96.94 194 ALA A C 1
ATOM 1564 O O . ALA A 1 194 ? -20.609 -7.234 1.202 1 96.94 194 ALA A O 1
ATOM 1565 N N . ARG A 1 195 ? -21.391 -8.477 2.889 1 96.19 195 ARG A N 1
ATOM 1566 C CA . ARG A 1 195 ? -21.094 -7.434 3.871 1 96.19 195 ARG A CA 1
ATOM 1567 C C . ARG A 1 195 ? -19.609 -7.109 3.898 1 96.19 195 ARG A C 1
ATOM 1569 O O . ARG A 1 195 ? -19.219 -5.938 3.867 1 96.19 195 ARG A O 1
ATOM 1576 N N . ARG A 1 196 ? -18.781 -8.117 3.93 1 94.94 196 ARG A N 1
ATOM 1577 C CA . ARG A 1 196 ? -17.344 -7.938 3.98 1 94.94 196 ARG A CA 1
ATOM 1578 C C . ARG A 1 196 ? -16.828 -7.262 2.713 1 94.94 196 ARG A C 1
ATOM 1580 O O . ARG A 1 196 ? -15.977 -6.371 2.777 1 94.94 196 ARG A O 1
ATOM 1587 N N . VAL A 1 197 ? -17.344 -7.68 1.617 1 96.06 197 VAL A N 1
ATOM 1588 C CA . VAL A 1 197 ? -16.922 -7.141 0.331 1 96.06 197 VAL A CA 1
ATOM 1589 C C . VAL A 1 197 ? -17.188 -5.637 0.282 1 96.06 197 VAL A C 1
ATOM 1591 O O . VAL A 1 197 ? -16.328 -4.859 -0.131 1 96.06 197 VAL A O 1
ATOM 1594 N N . VAL A 1 198 ? -18.328 -5.184 0.723 1 96.56 198 VAL A N 1
ATOM 1595 C CA . VAL A 1 198 ? -18.703 -3.77 0.691 1 96.56 198 VAL A CA 1
ATOM 1596 C C . VAL A 1 198 ? -17.797 -2.98 1.637 1 96.56 198 VAL A C 1
ATOM 1598 O O . VAL A 1 198 ? -17.328 -1.889 1.295 1 96.56 198 VAL A O 1
ATOM 1601 N N . ALA A 1 199 ? -17.531 -3.555 2.754 1 94.94 199 ALA A N 1
ATOM 1602 C CA . ALA A 1 199 ? -16.656 -2.904 3.723 1 94.94 199 ALA A CA 1
ATOM 1603 C C . ALA A 1 199 ? -15.234 -2.787 3.182 1 94.94 199 ALA A C 1
ATOM 1605 O O . ALA A 1 199 ? -14.578 -1.762 3.367 1 94.94 199 ALA A O 1
ATOM 1606 N N . GLU A 1 200 ? -14.789 -3.818 2.535 1 94.31 200 GLU A N 1
ATOM 1607 C CA . GLU A 1 200 ? -13.469 -3.809 1.923 1 94.31 200 GLU A CA 1
ATOM 1608 C C . GLU A 1 200 ? -13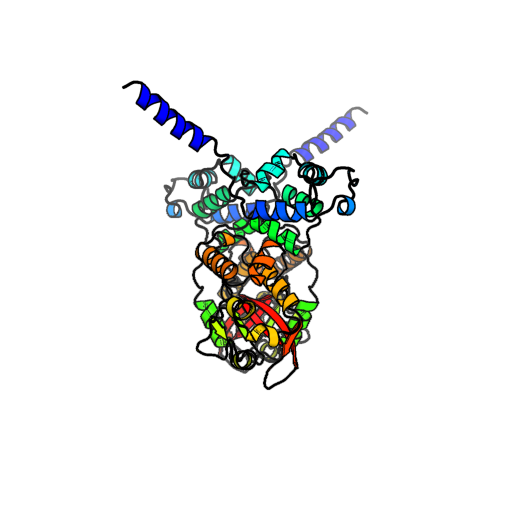.391 -2.805 0.776 1 94.31 200 GLU A C 1
ATOM 1610 O O . GLU A 1 200 ? -12.367 -2.145 0.584 1 94.31 200 GLU A O 1
ATOM 1615 N N . LEU A 1 201 ? -14.414 -2.766 0.038 1 95 201 LEU A N 1
ATOM 1616 C CA . LEU A 1 201 ? -14.484 -1.817 -1.068 1 95 201 LEU A CA 1
ATOM 1617 C C . LEU A 1 201 ? -14.336 -0.385 -0.568 1 95 201 LEU A C 1
ATOM 1619 O O . LEU A 1 201 ? -13.586 0.403 -1.148 1 95 201 LEU A O 1
ATOM 1623 N N . ARG A 1 202 ? -15.023 -0.059 0.487 1 92.88 202 ARG A N 1
ATOM 1624 C CA . ARG A 1 202 ? -14.938 1.275 1.071 1 92.88 202 ARG A CA 1
ATOM 1625 C C . ARG A 1 202 ? -13.508 1.612 1.463 1 92.88 202 ARG A C 1
ATOM 1627 O O . ARG A 1 202 ? -13 2.689 1.136 1 92.88 202 ARG A O 1
ATOM 1634 N N . ALA A 1 203 ? -12.898 0.682 2.125 1 90.75 203 ALA A N 1
ATOM 1635 C CA . ALA A 1 203 ? -11.516 0.878 2.539 1 90.75 203 ALA A CA 1
ATOM 1636 C C . ALA A 1 203 ? -10.609 1.08 1.331 1 90.75 203 ALA A C 1
ATOM 1638 O O . ALA A 1 203 ? -9.703 1.919 1.359 1 90.75 203 ALA A O 1
ATOM 1639 N N . ASP A 1 204 ? -10.844 0.373 0.327 1 90.5 204 ASP A N 1
ATOM 1640 C CA . ASP A 1 204 ? -9.984 0.379 -0.856 1 90.5 204 ASP A CA 1
ATOM 1641 C C . ASP A 1 204 ? -10.148 1.678 -1.644 1 90.5 204 ASP A C 1
ATOM 1643 O O . ASP A 1 204 ? -9.172 2.205 -2.188 1 90.5 204 ASP A O 1
ATOM 1647 N N . LEU A 1 205 ? -11.305 2.166 -1.764 1 88.81 205 LEU A N 1
ATOM 1648 C CA . LEU A 1 205 ? -11.57 3.367 -2.551 1 88.81 205 LEU A CA 1
ATOM 1649 C C . LEU A 1 205 ? -11.047 4.609 -1.835 1 88.81 205 LEU A C 1
ATOM 1651 O O . LEU A 1 205 ? -10.5 5.512 -2.469 1 88.81 205 LEU A O 1
ATOM 1655 N N . GLY A 1 206 ? -11.234 4.613 -0.545 1 81.88 206 GLY A N 1
ATOM 1656 C CA . GLY A 1 206 ? -10.68 5.707 0.243 1 81.88 206 GLY A CA 1
ATOM 1657 C C . GLY A 1 206 ? -10.961 7.074 -0.354 1 81.88 206 GLY A C 1
ATOM 1658 O O . GLY A 1 206 ? -12.109 7.426 -0.605 1 81.88 206 GLY A O 1
ATOM 1659 N N . GLN A 1 207 ? -9.898 7.793 -0.729 1 76.88 207 GLN A N 1
ATOM 1660 C CA . GLN A 1 207 ? -9.977 9.164 -1.212 1 76.88 207 GLN A CA 1
ATOM 1661 C C . GLN A 1 207 ? -10.523 9.219 -2.637 1 76.88 207 GLN A C 1
ATOM 1663 O O . GLN A 1 207 ? -10.859 10.289 -3.139 1 76.88 207 GLN A O 1
ATOM 1668 N N . GLN A 1 208 ? -10.711 8.133 -3.191 1 82 208 GLN A N 1
ATOM 1669 C CA . GLN A 1 208 ? -11.133 8.109 -4.59 1 82 208 GLN A CA 1
ATOM 1670 C C . GLN A 1 208 ? -12.656 8.086 -4.703 1 82 208 GLN A C 1
ATOM 1672 O O . GLN A 1 208 ? -13.195 7.984 -5.805 1 82 208 GLN A O 1
ATOM 1677 N N . LEU A 1 209 ? -13.281 8.227 -3.652 1 83.38 209 LEU A N 1
ATOM 1678 C CA . LEU A 1 209 ? -14.734 8.156 -3.637 1 83.38 209 LEU A CA 1
ATOM 1679 C C . LEU A 1 209 ? -15.344 9.289 -4.449 1 83.38 209 LEU A C 1
ATOM 1681 O O . LEU A 1 209 ? -16.438 9.156 -4.992 1 83.38 209 LEU A O 1
ATOM 1685 N N . ASP A 1 210 ? -14.562 10.297 -4.625 1 78.25 210 ASP A N 1
ATOM 1686 C CA . ASP A 1 210 ? -15.117 11.469 -5.301 1 78.25 210 ASP A CA 1
ATOM 1687 C C . ASP A 1 210 ? -14.797 11.445 -6.797 1 78.25 210 ASP A C 1
ATOM 1689 O O . ASP A 1 210 ? -15.258 12.305 -7.551 1 78.25 210 ASP A O 1
ATOM 1693 N N . ASP A 1 211 ? -14.07 10.477 -7.191 1 84.31 211 ASP A N 1
ATOM 1694 C CA . ASP A 1 211 ? -13.781 10.289 -8.609 1 84.31 211 ASP A CA 1
ATOM 1695 C C . ASP A 1 211 ? -15.047 9.953 -9.391 1 84.31 211 ASP A C 1
ATOM 1697 O O . ASP A 1 211 ? -15.883 9.18 -8.922 1 84.31 211 ASP A O 1
ATOM 1701 N N . ALA A 1 212 ? -15.219 10.547 -10.578 1 90.38 212 ALA A N 1
ATOM 1702 C CA . ALA A 1 212 ? -16.453 10.422 -11.359 1 90.38 212 ALA A CA 1
ATOM 1703 C C . ALA A 1 212 ? -16.734 8.969 -11.703 1 90.38 212 ALA A C 1
ATOM 1705 O O . ALA A 1 212 ? -17.875 8.516 -11.602 1 90.38 212 ALA A O 1
ATOM 1706 N N . GLU A 1 213 ? -15.727 8.336 -12.133 1 91.56 213 GLU A N 1
ATOM 1707 C CA . GLU A 1 213 ? -15.914 6.938 -12.508 1 91.56 213 GLU A CA 1
ATOM 1708 C C . GLU A 1 213 ? -16.328 6.098 -11.305 1 91.56 213 GLU A C 1
ATOM 1710 O O . GLU A 1 213 ? -17.219 5.242 -11.414 1 91.56 213 GLU A O 1
ATOM 1715 N N . THR A 1 214 ? -15.719 6.332 -10.195 1 93 214 THR A N 1
ATOM 1716 C CA . THR A 1 214 ? -16.047 5.625 -8.961 1 93 214 THR A CA 1
ATOM 1717 C C . THR A 1 214 ? -17.453 5.945 -8.508 1 93 214 THR A C 1
ATOM 1719 O O . THR A 1 214 ? -18.234 5.043 -8.172 1 93 214 THR A O 1
ATOM 1722 N N . ALA A 1 215 ? -17.766 7.16 -8.562 1 92.25 215 ALA A N 1
ATOM 1723 C CA . ALA A 1 215 ? -19.094 7.602 -8.164 1 92.25 215 ALA A CA 1
ATOM 1724 C C . ALA A 1 215 ? -20.172 6.965 -9.039 1 92.25 215 ALA A C 1
ATOM 1726 O O . ALA A 1 215 ? -21.203 6.535 -8.547 1 92.25 215 ALA A O 1
ATOM 1727 N N . GLY A 1 216 ? -19.906 6.953 -10.328 1 95.19 216 GLY A N 1
ATOM 1728 C CA . GLY A 1 216 ? -20.828 6.324 -11.25 1 95.19 216 GLY A CA 1
ATOM 1729 C C . GLY A 1 216 ? -21.062 4.852 -10.969 1 95.19 216 GLY A C 1
ATOM 1730 O O . GLY A 1 216 ? -22.188 4.371 -10.984 1 95.19 216 GLY A O 1
ATOM 1731 N N . MET A 1 217 ? -19.984 4.164 -10.68 1 95.31 217 MET A N 1
ATOM 1732 C CA . MET A 1 217 ? -20.062 2.742 -10.352 1 95.31 217 MET A CA 1
ATOM 1733 C C . MET A 1 217 ? -20.875 2.523 -9.086 1 95.31 217 MET A C 1
ATOM 1735 O O . MET A 1 217 ? -21.75 1.655 -9.047 1 95.31 217 MET A O 1
ATOM 1739 N N . LEU A 1 218 ? -20.641 3.303 -8.109 1 95.81 218 LEU A N 1
ATOM 1740 C CA . LEU A 1 218 ? -21.328 3.164 -6.832 1 95.81 218 LEU A CA 1
ATOM 1741 C C . LEU A 1 218 ? -22.812 3.471 -6.988 1 95.81 218 LEU A C 1
ATOM 1743 O O . LEU A 1 218 ? -23.672 2.752 -6.449 1 95.81 218 LEU A O 1
ATOM 1747 N N . GLU A 1 219 ? -23.094 4.5 -7.738 1 96.38 219 GLU A N 1
ATOM 1748 C CA . GLU A 1 219 ? -24.484 4.863 -7.977 1 96.38 219 GLU A CA 1
ATOM 1749 C C . GLU A 1 219 ? -25.234 3.742 -8.688 1 96.38 219 GLU A C 1
ATOM 1751 O O . GLU A 1 219 ? -26.359 3.404 -8.32 1 96.38 219 GLU A O 1
ATOM 1756 N N . ARG A 1 220 ? -24.641 3.232 -9.688 1 97.5 220 ARG A N 1
ATOM 1757 C CA . ARG A 1 220 ? -25.25 2.135 -10.43 1 97.5 220 ARG A CA 1
ATOM 1758 C C . ARG A 1 220 ? -25.516 0.937 -9.531 1 97.5 220 ARG A C 1
ATOM 1760 O O . ARG A 1 220 ? -26.609 0.382 -9.531 1 97.5 220 ARG A O 1
ATOM 1767 N N . LEU A 1 221 ? -24.531 0.53 -8.727 1 97.94 221 LEU A N 1
ATOM 1768 C CA . LEU A 1 221 ? -24.672 -0.62 -7.84 1 97.94 221 LEU A CA 1
ATOM 1769 C C . LEU A 1 221 ? -25.75 -0.375 -6.797 1 97.94 221 LEU A C 1
ATOM 1771 O O . LEU A 1 221 ? -26.531 -1.276 -6.488 1 97.94 221 LEU A O 1
ATOM 1775 N N . ARG A 1 222 ? -25.797 0.816 -6.289 1 97.56 222 ARG A N 1
ATOM 1776 C CA . ARG A 1 222 ? -26.797 1.154 -5.293 1 97.56 222 ARG A CA 1
ATOM 1777 C C . ARG A 1 222 ? -28.203 1.112 -5.895 1 97.56 222 ARG A C 1
ATOM 1779 O O . ARG A 1 222 ? -29.156 0.688 -5.238 1 97.56 222 ARG A O 1
ATOM 1786 N N . ARG A 1 223 ? -28.312 1.545 -7.105 1 97.81 223 ARG A N 1
ATOM 1787 C CA . ARG A 1 223 ? -29.594 1.547 -7.805 1 97.81 223 ARG A CA 1
ATOM 1788 C C . ARG A 1 223 ? -30.031 0.128 -8.148 1 97.81 223 ARG A C 1
ATOM 1790 O O . ARG A 1 223 ? -31.203 -0.223 -7.996 1 97.81 223 ARG A O 1
ATOM 1797 N N . GLU A 1 224 ? -29.109 -0.673 -8.57 1 98.06 224 GLU A N 1
ATOM 1798 C CA . GLU A 1 224 ? -29.438 -1.963 -9.164 1 98.06 224 GLU A CA 1
ATOM 1799 C C . GLU A 1 224 ? -29.453 -3.07 -8.109 1 98.06 224 GLU A C 1
ATOM 1801 O O . GLU A 1 224 ? -29.984 -4.156 -8.352 1 98.06 224 GLU A O 1
ATOM 1806 N N . SER A 1 225 ? -28.906 -2.863 -6.926 1 98.25 225 SER A N 1
ATOM 1807 C CA . SER A 1 225 ? -28.859 -3.875 -5.879 1 98.25 225 SER A CA 1
ATOM 1808 C C . SER A 1 225 ? -29.281 -3.299 -4.531 1 98.25 225 SER A C 1
ATOM 1810 O O . SER A 1 225 ? -28.516 -2.598 -3.877 1 98.25 225 SER A O 1
ATOM 1812 N N . PRO A 1 226 ? -30.422 -3.707 -4.043 1 97.81 226 PRO A N 1
ATOM 1813 C CA . PRO A 1 226 ? -30.859 -3.258 -2.719 1 97.81 226 PRO A CA 1
ATOM 1814 C C . PRO A 1 226 ? -29.922 -3.713 -1.601 1 97.81 226 PRO A C 1
ATOM 1816 O O . PRO A 1 226 ? -29.703 -2.977 -0.634 1 97.81 226 PRO A O 1
ATOM 1819 N N . ASP A 1 227 ? -29.391 -4.918 -1.782 1 97.88 227 ASP A N 1
ATOM 1820 C CA . ASP A 1 227 ? -28.453 -5.414 -0.782 1 97.88 227 ASP A CA 1
ATOM 1821 C C . ASP A 1 227 ? -27.203 -4.535 -0.715 1 97.88 227 ASP A C 1
ATOM 1823 O O . ASP A 1 227 ? -26.75 -4.176 0.373 1 97.88 227 ASP A O 1
ATOM 1827 N N . PHE A 1 228 ? -26.672 -4.191 -1.846 1 98.38 228 PHE A N 1
ATOM 1828 C CA . PHE A 1 228 ? -25.5 -3.324 -1.874 1 98.38 228 PHE A CA 1
ATOM 1829 C C . PHE A 1 228 ? -25.812 -1.975 -1.235 1 98.38 228 PHE A C 1
ATOM 1831 O O . PHE A 1 228 ? -25.016 -1.465 -0.438 1 98.38 228 PHE A O 1
ATOM 1838 N N . ASP A 1 229 ? -26.891 -1.432 -1.607 1 97.94 229 ASP A N 1
ATOM 1839 C CA . ASP A 1 229 ? -27.266 -0.119 -1.093 1 97.94 229 ASP A CA 1
ATOM 1840 C C . ASP A 1 229 ? -27.359 -0.132 0.431 1 97.94 229 ASP A C 1
ATOM 1842 O O . ASP A 1 229 ? -26.812 0.747 1.1 1 97.94 229 ASP A O 1
ATOM 1846 N N . ARG A 1 230 ? -28.031 -1.109 0.897 1 97.12 230 ARG A N 1
ATOM 1847 C CA . ARG A 1 230 ? -28.188 -1.25 2.342 1 97.12 230 ARG A CA 1
ATOM 1848 C C . ARG A 1 230 ? -26.828 -1.37 3.023 1 97.12 230 ARG A C 1
ATOM 1850 O O . ARG A 1 230 ? -26.547 -0.68 4.008 1 97.12 230 ARG A O 1
ATOM 1857 N N . LEU A 1 231 ? -26.016 -2.221 2.525 1 96.88 231 LEU A N 1
ATOM 1858 C CA . LEU A 1 231 ? -24.703 -2.473 3.117 1 96.88 231 LEU A CA 1
ATOM 1859 C C . LEU A 1 231 ? -23.812 -1.245 3 1 96.88 231 LEU A C 1
ATOM 1861 O O . LEU A 1 231 ? -23.031 -0.944 3.914 1 96.88 231 LEU A O 1
ATOM 1865 N N . TRP A 1 232 ? -23.844 -0.565 1.899 1 94.75 232 TRP A N 1
ATOM 1866 C CA . TRP A 1 232 ? -23.031 0.624 1.678 1 94.75 232 TRP A CA 1
ATOM 1867 C C . TRP A 1 232 ? -23.375 1.715 2.688 1 94.75 232 TRP A C 1
ATOM 1869 O O . TRP A 1 232 ? -22.484 2.424 3.168 1 94.75 232 TRP A O 1
ATOM 1879 N N . GLN A 1 233 ? -24.562 1.827 3.076 1 90.44 233 GLN A N 1
ATOM 1880 C CA . GLN A 1 233 ? -25.031 2.855 3.996 1 90.44 233 GLN A CA 1
ATOM 1881 C C . GLN A 1 233 ? -24.547 2.594 5.418 1 90.44 233 GLN A C 1
ATOM 1883 O O . GLN A 1 233 ? -24.484 3.512 6.238 1 90.44 233 GLN A O 1
ATOM 1888 N N . GLN A 1 234 ? -24.141 1.399 5.633 1 90.25 234 GLN A N 1
ATOM 1889 C CA . GLN A 1 234 ? -23.703 1.021 6.973 1 90.25 234 GLN A CA 1
ATOM 1890 C C . GLN A 1 234 ? -22.328 1.604 7.297 1 90.25 234 GLN A C 1
ATOM 1892 O O . GLN A 1 234 ? -21.938 1.665 8.461 1 90.25 234 GLN A O 1
ATOM 1897 N N . GLN A 1 235 ? -21.531 1.993 6.367 1 88.81 235 GLN A N 1
ATOM 1898 C CA . GLN A 1 235 ? -20.266 2.691 6.508 1 88.81 235 GLN A CA 1
ATOM 1899 C C . GLN A 1 235 ? -19.234 1.808 7.195 1 88.81 235 GLN A C 1
ATOM 1901 O O . GLN A 1 235 ? -18.266 2.311 7.789 1 88.81 235 GLN A O 1
ATOM 1906 N N . ASP A 1 236 ? -19.5 0.491 7.191 1 90.69 236 ASP A N 1
ATOM 1907 C CA . ASP A 1 236 ? -18.5 -0.42 7.734 1 90.69 236 ASP A CA 1
ATOM 1908 C C . ASP A 1 236 ? -17.219 -0.398 6.895 1 90.69 236 ASP A C 1
ATOM 1910 O O . ASP A 1 236 ? -17.266 -0.166 5.684 1 90.69 236 ASP A O 1
ATOM 1914 N N . VAL A 1 237 ? -16.109 -0.594 7.598 1 92 237 VAL A N 1
ATOM 1915 C CA . VAL A 1 237 ? -14.797 -0.61 6.945 1 92 237 VAL A CA 1
ATOM 1916 C C . VAL A 1 237 ? -14 -1.822 7.418 1 92 237 VAL A C 1
ATOM 1918 O O . VAL A 1 237 ? -13.906 -2.084 8.625 1 92 237 VAL A O 1
ATOM 1921 N N . LEU A 1 238 ? -13.516 -2.566 6.48 1 87 238 LEU A N 1
ATOM 1922 C CA . LEU A 1 238 ? -12.633 -3.695 6.754 1 87 238 LEU A CA 1
ATOM 1923 C C . LEU A 1 238 ? -11.43 -3.682 5.816 1 87 238 LEU A C 1
ATOM 1925 O O . LEU A 1 238 ? -11.539 -3.266 4.66 1 87 238 LEU A O 1
ATOM 1929 N N . GLU A 1 239 ? -10.266 -4.078 6.414 1 79.12 239 GLU A N 1
ATOM 1930 C CA . GLU A 1 239 ? -9.125 -4.277 5.527 1 79.12 239 GLU A CA 1
ATOM 1931 C C . GLU A 1 239 ? -9.352 -5.461 4.59 1 79.12 239 GLU A C 1
ATOM 1933 O O . GLU A 1 239 ? -9.969 -6.457 4.977 1 79.12 239 GLU A O 1
ATOM 1938 N N . ARG A 1 240 ? -8.875 -5.16 3.391 1 71.75 240 ARG A N 1
ATOM 1939 C CA . ARG A 1 240 ? -8.977 -6.289 2.471 1 71.75 240 ARG A CA 1
ATOM 1940 C C . ARG A 1 240 ? -8.023 -7.406 2.867 1 71.75 240 ARG A C 1
ATOM 1942 O O . ARG A 1 240 ? -6.824 -7.332 2.594 1 71.75 240 ARG A O 1
ATOM 1949 N N . GLU A 1 241 ? -8.18 -8.266 3.773 1 65.75 241 GLU A N 1
ATOM 1950 C CA . GLU A 1 241 ? -7.301 -9.25 4.402 1 65.75 241 GLU A CA 1
ATOM 1951 C C . GLU A 1 241 ? -7.285 -10.555 3.619 1 65.75 241 GLU A C 1
ATOM 1953 O O . GLU A 1 241 ? -6.285 -11.281 3.633 1 65.75 241 GLU A O 1
ATOM 1958 N N . GLY A 1 242 ? -8.086 -10.797 2.902 1 75.81 242 GLY A N 1
ATOM 1959 C CA . GLY A 1 242 ? -8.203 -12.188 2.492 1 75.81 242 GLY A CA 1
ATOM 1960 C C . GLY A 1 242 ? -8.828 -13.07 3.557 1 75.81 242 GLY A C 1
ATOM 1961 O O . GLY A 1 242 ? -9.633 -12.609 4.367 1 75.81 242 GLY A O 1
ATOM 1962 N N . GLY A 1 243 ? -8.586 -14.359 3.523 1 84.06 243 GLY A N 1
ATOM 1963 C CA . GLY A 1 243 ? -9.109 -15.312 4.488 1 84.06 243 GLY A CA 1
ATOM 1964 C C . GLY A 1 243 ? -9.844 -16.469 3.84 1 84.06 243 GLY A C 1
ATOM 1965 O O . GLY A 1 243 ? -9.648 -16.75 2.656 1 84.06 243 GLY A O 1
ATOM 1966 N N . GLU A 1 244 ? -10.57 -17.078 4.727 1 90.88 244 GLU A N 1
ATOM 1967 C CA . GLU A 1 244 ? -11.281 -18.266 4.27 1 90.88 244 GLU A CA 1
ATOM 1968 C C . GLU A 1 244 ? -12.422 -17.906 3.322 1 90.88 244 GLU A C 1
ATOM 1970 O O . GLU A 1 244 ? -13.148 -16.938 3.562 1 90.88 244 GLU A O 1
ATOM 1975 N N . ARG A 1 245 ? -12.461 -18.641 2.23 1 94.56 245 ARG A N 1
ATOM 1976 C CA . ARG A 1 245 ? -13.492 -18.5 1.207 1 94.56 245 ARG A CA 1
ATOM 1977 C C . ARG A 1 245 ? -14.133 -19.844 0.881 1 94.56 245 ARG A C 1
ATOM 1979 O O . ARG A 1 245 ? -13.445 -20.781 0.509 1 94.56 245 ARG A O 1
ATOM 1986 N N . GLY A 1 246 ? -15.445 -19.859 1.045 1 96.5 246 GLY A N 1
ATOM 1987 C CA . GLY A 1 246 ? -16.188 -21.062 0.684 1 96.5 246 GLY A CA 1
ATOM 1988 C C . GLY A 1 246 ? -17.016 -20.891 -0.57 1 96.5 246 GLY A C 1
ATOM 1989 O O . GLY A 1 246 ? -17.625 -19.828 -0.785 1 96.5 246 GLY A O 1
ATOM 1990 N N . PHE A 1 247 ? -17.031 -21.969 -1.374 1 97.12 247 PHE A N 1
ATOM 1991 C CA . PHE A 1 247 ? -17.797 -21.953 -2.611 1 97.12 247 PHE A CA 1
ATOM 1992 C C . PHE A 1 247 ? -18.594 -23.25 -2.76 1 97.12 247 PHE A C 1
ATOM 1994 O O . PHE A 1 247 ? -18.172 -24.297 -2.277 1 97.12 247 PHE A O 1
ATOM 2001 N N . HIS A 1 248 ? -19.719 -23.156 -3.396 1 97.12 248 HIS A N 1
ATOM 2002 C CA . HIS A 1 248 ? -20.5 -24.312 -3.846 1 97.12 248 HIS A CA 1
ATOM 2003 C C . HIS A 1 248 ? -20.453 -24.453 -5.363 1 97.12 248 HIS A C 1
ATOM 2005 O O . HIS A 1 248 ? -21.328 -23.953 -6.066 1 97.12 248 HIS A O 1
ATOM 2011 N N . HIS A 1 249 ? -19.469 -25.141 -5.809 1 95.25 249 HIS A N 1
ATOM 2012 C CA . HIS A 1 249 ? -19.266 -25.297 -7.246 1 95.25 249 HIS A CA 1
ATOM 2013 C C . HIS A 1 249 ? -20.25 -26.297 -7.832 1 95.25 249 HIS A C 1
ATOM 2015 O O . HIS A 1 249 ? -20.484 -27.359 -7.246 1 95.25 249 HIS A O 1
ATOM 2021 N N . PRO A 1 250 ? -20.75 -26.016 -9 1 92.25 250 PRO A N 1
ATOM 2022 C CA . PRO A 1 250 ? -21.766 -26.906 -9.57 1 92.25 250 PRO A CA 1
ATOM 2023 C C . PRO A 1 250 ? -21.219 -28.297 -9.891 1 92.25 250 PRO A C 1
ATOM 2025 O O . PRO A 1 250 ? -21.938 -29.297 -9.711 1 92.25 250 PRO A O 1
ATOM 2028 N N . LEU A 1 251 ? -20.031 -28.438 -10.289 1 92.38 251 LEU A N 1
ATOM 2029 C CA . LEU A 1 251 ? -19.453 -29.703 -10.695 1 92.38 251 LEU A CA 1
ATOM 2030 C C . LEU A 1 251 ? -18.562 -30.281 -9.594 1 92.38 251 LEU A C 1
ATOM 2032 O O . LEU A 1 251 ? -18.562 -31.484 -9.359 1 92.38 251 LEU A O 1
ATOM 2036 N N . LEU A 1 252 ? -17.844 -29.406 -8.836 1 93.44 252 LEU A N 1
ATOM 2037 C CA . LEU A 1 252 ? -16.812 -29.844 -7.891 1 93.44 252 LEU A CA 1
ATOM 2038 C C . LEU A 1 252 ? -17.375 -29.891 -6.469 1 93.44 252 LEU A C 1
ATOM 2040 O O . LEU A 1 252 ? -16.703 -30.375 -5.555 1 93.44 252 LEU A O 1
ATOM 2044 N N . GLY A 1 253 ? -18.578 -29.453 -6.211 1 95.44 253 GLY A N 1
ATOM 2045 C CA . GLY A 1 253 ? -19.156 -29.438 -4.883 1 95.44 253 GLY A CA 1
ATOM 2046 C C . GLY A 1 253 ? -18.609 -28.328 -4 1 95.44 253 GLY A C 1
ATOM 2047 O O . GLY A 1 253 ? -18.312 -27.234 -4.48 1 95.44 253 GLY A O 1
ATOM 2048 N N . ARG A 1 254 ? -18.562 -28.641 -2.691 1 96.44 254 ARG A N 1
ATOM 2049 C CA . ARG A 1 254 ? -18.109 -27.641 -1.734 1 96.44 254 ARG A CA 1
ATOM 2050 C C . ARG A 1 254 ? -16.594 -27.516 -1.756 1 96.44 254 ARG A C 1
ATOM 2052 O O . ARG A 1 254 ? -15.875 -28.516 -1.662 1 96.44 254 ARG A O 1
ATOM 2059 N N . LEU A 1 255 ? -16.172 -26.297 -1.946 1 97.06 255 LEU A N 1
ATOM 2060 C CA . LEU A 1 255 ? -14.742 -25.984 -1.963 1 97.06 255 LEU A CA 1
ATOM 2061 C C . LEU A 1 255 ? -14.398 -24.969 -0.88 1 97.06 255 LEU A C 1
ATOM 2063 O O . LEU A 1 255 ? -15.133 -24 -0.664 1 97.06 255 LEU A O 1
ATOM 2067 N N . GLN A 1 256 ? -13.352 -25.25 -0.167 1 96.5 256 GLN A N 1
ATOM 2068 C CA . GLN A 1 256 ? -12.797 -24.312 0.8 1 96.5 256 GLN A CA 1
ATOM 2069 C C . GLN A 1 256 ? -11.422 -23.812 0.357 1 96.5 256 GLN A C 1
ATOM 2071 O O . GLN A 1 256 ? -10.523 -24.625 0.081 1 96.5 256 GLN A O 1
ATOM 2076 N N . LYS A 1 257 ? -11.352 -22.516 0.262 1 96.25 257 LYS A N 1
ATOM 2077 C CA . LYS A 1 257 ? -10.102 -21.906 -0.167 1 96.25 257 LYS A CA 1
ATOM 2078 C C . LYS A 1 257 ? -9.633 -20.844 0.839 1 96.25 257 LYS A C 1
ATOM 2080 O O . LYS A 1 257 ? -10.391 -20.453 1.73 1 96.25 257 LYS A O 1
ATOM 2085 N N . ARG A 1 258 ? -8.383 -20.516 0.766 1 94.56 258 ARG A N 1
ATOM 2086 C CA . ARG A 1 258 ? -7.809 -19.391 1.479 1 94.56 258 ARG A CA 1
ATOM 2087 C C . ARG A 1 258 ? -7.309 -18.328 0.506 1 94.56 258 ARG A C 1
ATOM 2089 O O . ARG A 1 258 ? -6.492 -18.609 -0.372 1 94.56 258 ARG A O 1
ATOM 2096 N N . GLN A 1 259 ? -7.773 -17.141 0.729 1 94.88 259 GLN A N 1
ATOM 2097 C CA . GLN A 1 259 ? -7.512 -16.062 -0.226 1 94.88 259 GLN A CA 1
ATOM 2098 C C . GLN A 1 259 ? -6.453 -15.109 0.301 1 94.88 259 GLN A C 1
ATOM 2100 O O . GLN A 1 259 ? -6.426 -14.797 1.493 1 94.88 259 GLN A O 1
ATOM 2105 N N . ILE A 1 260 ? -5.578 -14.656 -0.595 1 94.38 260 ILE A N 1
ATOM 2106 C CA . ILE A 1 260 ? -4.691 -13.531 -0.32 1 94.38 260 ILE A CA 1
ATOM 2107 C C . ILE A 1 260 ? -4.785 -12.516 -1.454 1 94.38 260 ILE A C 1
ATOM 2109 O O . ILE A 1 260 ? -4.922 -12.883 -2.621 1 94.38 260 ILE A O 1
ATOM 2113 N N . THR A 1 261 ? -4.812 -11.273 -1.072 1 95.44 261 THR A N 1
ATOM 2114 C CA . THR A 1 261 ? -4.789 -10.172 -2.027 1 95.44 261 THR A CA 1
ATOM 2115 C C . THR A 1 261 ? -3.455 -9.43 -1.973 1 95.44 261 THR A C 1
ATOM 2117 O O . THR A 1 261 ? -3.018 -9.008 -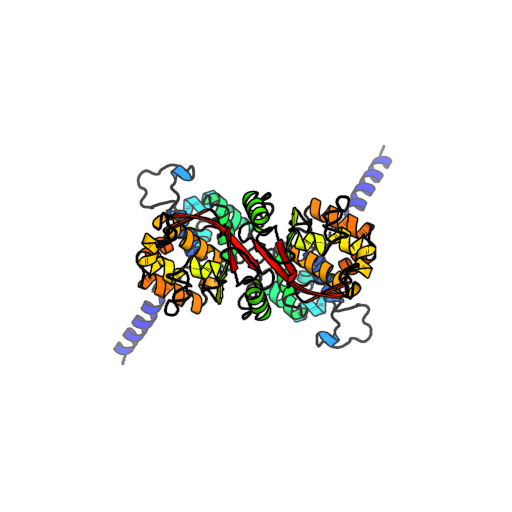0.9 1 95.44 261 THR A O 1
ATOM 2120 N N . LEU A 1 262 ? -2.865 -9.297 -3.178 1 95.38 262 LEU A N 1
ATOM 2121 C CA . LEU A 1 262 ? -1.55 -8.68 -3.289 1 95.38 262 LEU A CA 1
ATOM 2122 C C . LEU A 1 262 ? -1.597 -7.465 -4.215 1 95.38 262 LEU A C 1
ATOM 2124 O O . LEU A 1 262 ? -2.246 -7.508 -5.262 1 95.38 262 LEU A O 1
ATOM 2128 N N . ARG A 1 263 ? -0.833 -6.445 -3.807 1 93.19 263 ARG A N 1
ATOM 2129 C CA . ARG A 1 263 ? -0.745 -5.25 -4.637 1 93.19 263 ARG A CA 1
ATOM 2130 C C . ARG A 1 2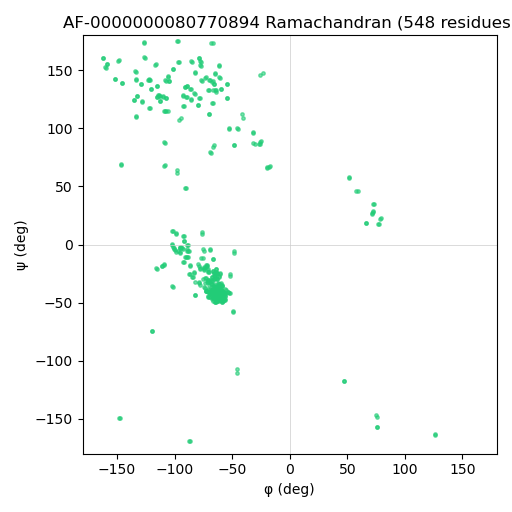63 ? 0.665 -5.07 -5.191 1 93.19 263 ARG A C 1
ATOM 2132 O O . ARG A 1 263 ? 1.642 -5.102 -4.438 1 93.19 263 ARG A O 1
ATOM 2139 N N . PRO A 1 264 ? 0.684 -4.879 -6.535 1 93.06 264 PRO A N 1
ATOM 2140 C CA . PRO A 1 264 ? 2.006 -4.5 -7.043 1 93.06 264 PRO A CA 1
ATOM 2141 C C . PRO A 1 264 ? 2.523 -3.203 -6.426 1 93.06 264 PRO A C 1
ATOM 2143 O O . PRO A 1 264 ? 1.792 -2.211 -6.359 1 93.06 264 PRO A O 1
ATOM 2146 N N . ALA A 1 265 ? 3.715 -3.219 -6.027 1 88.5 265 ALA A N 1
ATOM 2147 C CA . ALA A 1 265 ? 4.316 -2.07 -5.359 1 88.5 265 ALA A CA 1
ATOM 2148 C C . ALA A 1 265 ? 4.285 -0.834 -6.254 1 88.5 265 ALA A C 1
ATOM 2150 O O . ALA A 1 265 ? 4.078 0.282 -5.773 1 88.5 265 ALA A O 1
ATOM 2151 N N . SER A 1 266 ? 4.453 -1.01 -7.547 1 84 266 SER A N 1
ATOM 2152 C CA . SER A 1 266 ? 4.57 0.117 -8.469 1 84 266 SER A CA 1
ATOM 2153 C C . SER A 1 266 ? 3.227 0.45 -9.102 1 84 266 SER A C 1
ATOM 2155 O O . SER A 1 266 ? 3.113 1.421 -9.859 1 84 266 SER A O 1
ATOM 2157 N N . ALA A 1 267 ? 2.271 -0.337 -8.852 1 88.62 267 ALA A N 1
ATOM 2158 C CA . ALA A 1 267 ? 0.953 -0.148 -9.453 1 88.62 267 ALA A CA 1
ATOM 2159 C C . ALA A 1 267 ? -0.153 -0.593 -8.5 1 88.62 267 ALA A C 1
ATOM 2161 O O . ALA A 1 267 ? -0.891 -1.536 -8.797 1 88.62 267 ALA A O 1
ATOM 2162 N N . PRO A 1 268 ? -0.298 0.147 -7.465 1 85.31 268 PRO A N 1
ATOM 2163 C CA . PRO A 1 268 ? -1.193 -0.302 -6.395 1 85.31 268 PRO A CA 1
ATOM 2164 C C . PRO A 1 268 ? -2.664 -0.277 -6.809 1 85.31 268 PRO A C 1
ATOM 2166 O O . PRO A 1 268 ? -3.525 -0.752 -6.066 1 85.31 268 PRO A O 1
ATOM 2169 N N . GLU A 1 269 ? -2.943 0.218 -8.016 1 87.56 269 GLU A N 1
ATOM 2170 C CA . GLU A 1 269 ? -4.32 0.202 -8.5 1 87.56 269 GLU A CA 1
ATOM 2171 C C . GLU A 1 269 ? -4.762 -1.212 -8.867 1 87.56 269 GLU A C 1
ATOM 2173 O O . GLU A 1 269 ? -5.957 -1.493 -8.953 1 87.56 269 GLU A O 1
ATOM 2178 N N . PHE A 1 270 ? -3.742 -2.014 -9.055 1 92.81 270 PHE A N 1
ATOM 2179 C CA . PHE A 1 270 ? -4.062 -3.402 -9.359 1 92.81 270 PHE A CA 1
ATOM 2180 C C . PHE A 1 270 ? -4.008 -4.262 -8.102 1 92.81 270 PHE A C 1
ATOM 2182 O O . PHE A 1 270 ? -3.346 -3.9 -7.129 1 92.81 270 PHE A O 1
ATOM 2189 N N . LYS A 1 271 ? -4.715 -5.355 -8.164 1 95.25 271 LYS A N 1
ATOM 2190 C CA . LYS A 1 271 ? -4.703 -6.371 -7.113 1 95.25 271 LYS A CA 1
ATOM 2191 C C . LYS A 1 271 ? -4.609 -7.773 -7.707 1 95.25 271 LYS A C 1
ATOM 2193 O O . LYS A 1 271 ? -5.41 -8.141 -8.562 1 95.25 271 LYS A O 1
ATOM 2198 N N . LEU A 1 272 ? -3.668 -8.445 -7.301 1 96.81 272 LEU A N 1
ATOM 2199 C CA . LEU A 1 272 ? -3.605 -9.867 -7.598 1 96.81 272 LEU A CA 1
ATOM 2200 C C . LEU A 1 272 ? -4.262 -10.688 -6.488 1 96.81 272 LEU A C 1
ATOM 2202 O O . LEU A 1 272 ? -3.818 -10.648 -5.34 1 96.81 272 LEU A O 1
ATOM 2206 N N . VAL A 1 273 ? -5.27 -11.414 -6.84 1 97.44 273 VAL A N 1
ATOM 2207 C CA . VAL A 1 273 ? -5.969 -12.266 -5.883 1 97.44 273 VAL A CA 1
ATOM 2208 C C . VAL A 1 273 ? -5.633 -13.734 -6.156 1 97.44 273 VAL A C 1
ATOM 2210 O O . VAL A 1 273 ? -5.75 -14.203 -7.293 1 97.44 273 VAL A O 1
ATOM 2213 N N . MET A 1 274 ? -5.18 -14.422 -5.152 1 97.44 274 MET A N 1
ATOM 2214 C CA . MET A 1 274 ? -4.875 -15.852 -5.242 1 97.44 274 MET A CA 1
ATOM 2215 C C . MET A 1 274 ? -5.676 -16.641 -4.215 1 97.44 274 MET A C 1
ATOM 2217 O O . MET A 1 274 ? -5.859 -16.188 -3.082 1 97.44 274 MET A O 1
ATOM 2221 N N . LEU A 1 275 ? -6.105 -17.797 -4.629 1 96.88 275 LEU A N 1
ATOM 2222 C CA . LEU A 1 275 ? -6.883 -18.672 -3.764 1 96.88 275 LEU A CA 1
ATOM 2223 C C . LEU A 1 275 ? -6.203 -20.031 -3.613 1 96.88 275 LEU A C 1
ATOM 2225 O O . LEU A 1 275 ? -6.012 -20.75 -4.602 1 96.88 275 LEU A O 1
ATOM 2229 N N . LEU A 1 276 ? -5.84 -20.312 -2.385 1 93.88 276 LEU A N 1
ATOM 2230 C CA . LEU A 1 276 ? -5.188 -21.594 -2.082 1 93.88 276 LEU A CA 1
ATOM 2231 C C . LEU A 1 276 ? -6.211 -22.656 -1.72 1 93.88 276 LEU A C 1
ATOM 2233 O O . LEU A 1 276 ? -7.086 -22.422 -0.881 1 93.88 276 LEU A O 1
ATOM 2237 N N . MET B 1 1 ? -44.125 49.969 -12.172 1 29.12 1 MET B N 1
ATOM 2238 C CA . MET B 1 1 ? -42.656 49.781 -12.227 1 29.12 1 MET B CA 1
ATOM 2239 C C . MET B 1 1 ? -42.125 49.344 -10.875 1 29.12 1 MET B C 1
ATOM 2241 O O . MET B 1 1 ? -41 48.812 -10.789 1 29.12 1 MET B O 1
ATOM 2245 N N . ILE B 1 2 ? -42.844 49.688 -9.75 1 37.84 2 ILE B N 1
ATOM 2246 C CA . ILE B 1 2 ? -42.344 49.5 -8.391 1 37.84 2 ILE B CA 1
ATOM 2247 C C . ILE B 1 2 ? -42.594 48.031 -7.98 1 37.84 2 ILE B C 1
ATOM 2249 O O . ILE B 1 2 ? -41.844 47.469 -7.176 1 37.84 2 ILE B O 1
ATOM 2253 N N . LEU B 1 3 ? -43.656 47.375 -8.438 1 40.38 3 LEU B N 1
ATOM 2254 C CA . LEU B 1 3 ? -44.031 46.062 -7.914 1 40.38 3 LEU B CA 1
ATOM 2255 C C . LEU B 1 3 ? -43.062 45 -8.414 1 40.38 3 LEU B C 1
ATOM 2257 O O . LEU B 1 3 ? -42.969 43.906 -7.84 1 40.38 3 LEU B O 1
ATOM 2261 N N . LEU B 1 4 ? -42.469 45.219 -9.633 1 40.47 4 LEU B N 1
ATOM 2262 C CA . LEU B 1 4 ? -41.594 44.188 -10.133 1 40.47 4 LEU B CA 1
ATOM 2263 C C . LEU B 1 4 ? -40.312 44.125 -9.336 1 40.47 4 LEU B C 1
ATOM 2265 O O . LEU B 1 4 ? -39.531 43.188 -9.461 1 40.47 4 LEU B O 1
ATOM 2269 N N . GLN B 1 5 ? -39.969 45.312 -8.648 1 37.56 5 GLN B N 1
ATOM 2270 C CA . GLN B 1 5 ? -38.656 45.312 -7.965 1 37.56 5 GLN B CA 1
ATOM 2271 C C . GLN B 1 5 ? -38.688 44.406 -6.742 1 37.56 5 GLN B C 1
ATOM 2273 O O . GLN B 1 5 ? -37.656 43.844 -6.352 1 37.56 5 GLN B O 1
ATOM 2278 N N . ASP B 1 6 ? -39.875 44.312 -6.074 1 39.31 6 ASP B N 1
ATOM 2279 C CA . ASP B 1 6 ? -39.844 43.594 -4.809 1 39.31 6 ASP B CA 1
ATOM 2280 C C . ASP B 1 6 ? -39.75 42.094 -5.047 1 39.31 6 ASP B C 1
ATOM 2282 O O . ASP B 1 6 ? -39.25 41.344 -4.191 1 39.31 6 ASP B O 1
ATOM 2286 N N . LYS B 1 7 ? -40.312 41.594 -6.184 1 41.97 7 LYS B N 1
ATOM 2287 C CA . LYS B 1 7 ? -40.281 40.125 -6.402 1 41.97 7 LYS B CA 1
ATOM 2288 C C . LYS B 1 7 ? -38.875 39.656 -6.738 1 41.97 7 LYS B C 1
ATOM 2290 O O . LYS B 1 7 ? -38.531 38.5 -6.551 1 41.97 7 LYS B O 1
ATOM 2295 N N . GLN B 1 8 ? -38.031 40.5 -7.43 1 36.47 8 GLN B N 1
ATOM 2296 C CA . GLN B 1 8 ? -36.688 40.062 -7.727 1 36.47 8 GLN B CA 1
ATOM 2297 C C . GLN B 1 8 ? -35.844 39.938 -6.457 1 36.47 8 GLN B C 1
ATOM 2299 O O . GLN B 1 8 ? -34.969 39.094 -6.355 1 36.47 8 GLN B O 1
ATOM 2304 N N . LEU B 1 9 ? -36.094 40.906 -5.469 1 35.19 9 LEU B N 1
ATOM 2305 C CA . LEU B 1 9 ? -35.312 40.781 -4.246 1 35.19 9 LEU B CA 1
ATOM 2306 C C . LEU B 1 9 ? -35.75 39.594 -3.422 1 35.19 9 LEU B C 1
ATOM 2308 O O . LEU B 1 9 ? -34.969 39.062 -2.633 1 35.19 9 LEU B O 1
ATOM 2312 N N . TYR B 1 10 ? -37.062 39.188 -3.475 1 35.53 10 TYR B N 1
ATOM 2313 C CA . TYR B 1 10 ? -37.469 38 -2.719 1 35.53 10 TYR B CA 1
ATOM 2314 C C . TYR B 1 10 ? -36.812 36.75 -3.275 1 35.53 10 TYR B C 1
ATOM 2316 O O . TYR B 1 10 ? -36.594 35.781 -2.545 1 35.53 10 TYR B O 1
ATOM 2324 N N . TRP B 1 11 ? -36.75 36.562 -4.637 1 36 11 TRP B N 1
ATOM 2325 C CA . TRP B 1 11 ? -36.094 35.375 -5.148 1 36 11 TRP B CA 1
ATOM 2326 C C . TRP B 1 11 ? -34.625 35.312 -4.742 1 36 11 TRP B C 1
ATOM 2328 O O . TRP B 1 11 ? -34.125 34.281 -4.363 1 36 11 TRP B O 1
ATOM 2338 N N . TYR B 1 12 ? -33.844 36.469 -4.797 1 33 12 TYR B N 1
ATOM 2339 C CA . TYR B 1 12 ? -32.438 36.406 -4.434 1 33 12 TYR B CA 1
ATOM 2340 C C . TYR B 1 12 ? -32.25 36.094 -2.953 1 33 12 TYR B C 1
ATOM 2342 O O . TYR B 1 12 ? -31.297 35.438 -2.562 1 33 12 TYR B O 1
ATOM 2350 N N . LYS B 1 13 ? -33.062 36.656 -2.045 1 35.03 13 LYS B N 1
ATOM 2351 C CA . LYS B 1 13 ? -32.875 36.375 -0.628 1 35.03 13 LYS B CA 1
ATOM 2352 C C . LYS B 1 13 ? -33.188 34.906 -0.319 1 35.03 13 LYS B C 1
ATOM 2354 O O . LYS B 1 13 ? -32.531 34.312 0.544 1 35.03 13 LYS B O 1
ATOM 2359 N N . ASN B 1 14 ? -34.281 34.312 -0.825 1 36.16 14 ASN B N 1
ATOM 2360 C CA . ASN B 1 14 ? -34.625 32.969 -0.445 1 36.16 14 ASN B CA 1
ATOM 2361 C C . ASN B 1 14 ? -33.625 31.953 -0.984 1 36.16 14 ASN B C 1
ATOM 2363 O O . ASN B 1 14 ? -33.625 30.781 -0.598 1 36.16 14 ASN B O 1
ATOM 2367 N N . GLN B 1 15 ? -33.062 32.219 -2.211 1 35.06 15 GLN B N 1
ATOM 2368 C CA . GLN B 1 15 ? -32.062 31.25 -2.645 1 35.06 15 GLN B CA 1
ATOM 2369 C C . GLN B 1 15 ? -30.828 31.297 -1.73 1 35.06 15 GLN B C 1
ATOM 2371 O O . GLN B 1 15 ? -29.969 30.406 -1.801 1 35.06 15 GLN B O 1
ATOM 2376 N N . GLN B 1 16 ? -30.469 32.406 -1.122 1 33.84 16 GLN B N 1
ATOM 2377 C CA . GLN B 1 16 ? -29.312 32.5 -0.253 1 33.84 16 GLN B CA 1
ATOM 2378 C C . GLN B 1 16 ? -29.5 31.672 1.01 1 33.84 16 GLN B C 1
ATOM 2380 O O . GLN B 1 16 ? -28.516 31.281 1.654 1 33.84 16 GLN B O 1
ATOM 2385 N N . ASP B 1 17 ? -30.656 31.75 1.694 1 34.81 17 ASP B N 1
ATOM 2386 C CA . ASP B 1 17 ? -30.797 31.109 3.004 1 34.81 17 ASP B CA 1
ATOM 2387 C C . ASP B 1 17 ? -30.922 29.594 2.875 1 34.81 17 ASP B C 1
ATOM 2389 O O . ASP B 1 17 ? -31.391 28.922 3.803 1 34.81 17 ASP B O 1
ATOM 2393 N N . LYS B 1 18 ? -31.328 29.141 1.717 1 36.94 18 LYS B N 1
ATOM 2394 C CA . LYS B 1 18 ? -31.344 27.688 1.862 1 36.94 18 LYS B CA 1
ATOM 2395 C C . LYS B 1 18 ? -30.078 27.188 2.559 1 36.94 18 LYS B C 1
ATOM 2397 O O . LYS B 1 18 ? -28.969 27.453 2.104 1 36.94 18 LYS B O 1
ATOM 2402 N N . PRO B 1 19 ? -30.188 26.922 3.855 1 37.09 19 PRO B N 1
ATOM 2403 C CA . PRO B 1 19 ? -28.969 26.375 4.48 1 37.09 19 PRO B CA 1
ATOM 2404 C C . PRO B 1 19 ? -28.141 25.531 3.514 1 37.09 19 PRO B C 1
ATOM 2406 O O . PRO B 1 19 ? -28.688 24.719 2.76 1 37.09 19 PRO B O 1
ATOM 2409 N N . MET B 1 20 ? -27.25 26.109 2.748 1 37.47 20 MET B N 1
ATOM 2410 C CA . MET B 1 20 ? -26.359 25.281 1.964 1 37.47 20 MET B CA 1
ATOM 2411 C C . MET B 1 20 ? -26.297 23.859 2.539 1 37.47 20 MET B C 1
ATOM 2413 O O . MET B 1 20 ? -25.828 23.672 3.662 1 37.47 20 MET B O 1
ATOM 2417 N N . ASP B 1 21 ? -27.25 23.109 2.543 1 43.78 21 ASP B N 1
ATOM 2418 C CA . ASP B 1 21 ? -27.156 21.688 2.859 1 43.78 21 ASP B CA 1
ATOM 2419 C C . ASP B 1 21 ? -25.719 21.188 2.736 1 43.78 21 ASP B C 1
ATOM 2421 O O . ASP B 1 21 ? -25.156 21.172 1.644 1 43.78 21 ASP B O 1
ATOM 2425 N N . ALA B 1 22 ? -24.844 21.656 3.609 1 50.88 22 ALA B N 1
ATOM 2426 C CA . ALA B 1 22 ? -23.422 21.328 3.719 1 50.88 22 ALA B CA 1
ATOM 2427 C C . ALA B 1 22 ? -23.125 19.953 3.135 1 50.88 22 ALA B C 1
ATOM 2429 O O . ALA B 1 22 ? -23.75 18.969 3.51 1 50.88 22 ALA B O 1
ATOM 2430 N N . VAL B 1 23 ? -22.859 19.875 1.958 1 57.66 23 VAL B N 1
ATOM 2431 C CA . VAL B 1 23 ? -22.406 18.703 1.208 1 57.66 23 VAL B CA 1
ATOM 2432 C C . VAL B 1 23 ? -21.562 17.797 2.107 1 57.66 23 VAL B C 1
ATOM 2434 O O . VAL B 1 23 ? -20.562 18.25 2.678 1 57.66 23 VAL B O 1
ATOM 2437 N N . SER B 1 24 ? -22.188 16.797 2.662 1 73.12 24 SER B N 1
ATOM 2438 C CA . SER B 1 24 ? -21.562 15.805 3.525 1 73.12 24 SER B CA 1
ATOM 2439 C C . SER B 1 24 ? -20.344 15.18 2.854 1 73.12 24 SER B C 1
ATOM 2441 O O . SER B 1 24 ? -20.469 14.562 1.791 1 73.12 24 SER B O 1
ATOM 2443 N N . THR B 1 25 ? -19.156 15.594 3.168 1 84.81 25 THR B N 1
ATOM 2444 C CA . THR B 1 25 ? -17.922 14.953 2.719 1 84.81 25 THR B CA 1
ATOM 2445 C C . THR B 1 25 ? -17.844 13.523 3.227 1 84.81 25 THR B C 1
ATOM 2447 O O . THR B 1 25 ? -18.5 13.164 4.199 1 84.81 25 THR B O 1
ATOM 2450 N N . PRO B 1 26 ? -17.125 12.742 2.512 1 86.94 26 PRO B N 1
ATOM 2451 C CA . PRO B 1 26 ? -16.938 11.375 3.006 1 86.94 26 PRO B CA 1
ATOM 2452 C C . PRO B 1 26 ? -16.438 11.336 4.449 1 86.94 26 PRO B C 1
ATOM 2454 O O . PRO B 1 26 ? -16.891 10.5 5.238 1 86.94 26 PRO B O 1
ATOM 2457 N N . LEU B 1 27 ? -15.539 12.195 4.75 1 90.19 27 LEU B N 1
ATOM 2458 C CA . LEU B 1 27 ? -15.031 12.258 6.117 1 90.19 27 LEU B CA 1
ATOM 2459 C C . LEU B 1 27 ? -16.156 12.586 7.102 1 90.19 27 LEU B C 1
ATOM 2461 O O . LEU B 1 27 ? -16.281 11.922 8.133 1 90.19 27 LEU B O 1
ATOM 2465 N N . GLY B 1 28 ? -16.906 13.523 6.742 1 91.62 28 GLY B N 1
ATOM 2466 C CA . GLY B 1 28 ? -18.016 13.906 7.602 1 91.62 28 GLY B CA 1
ATOM 2467 C C . GLY B 1 28 ? -19.047 12.812 7.773 1 91.62 28 GLY B C 1
ATOM 2468 O O . GLY B 1 28 ? -19.5 12.555 8.891 1 91.62 28 GLY B O 1
ATOM 2469 N N . ALA B 1 29 ? -19.438 12.219 6.656 1 90.19 29 ALA B N 1
ATOM 2470 C CA . ALA B 1 29 ? -20.406 11.133 6.688 1 90.19 29 ALA B CA 1
ATOM 2471 C C . ALA B 1 29 ? -19.906 9.969 7.543 1 90.19 29 ALA B C 1
ATOM 2473 O O . ALA B 1 29 ? -20.672 9.367 8.281 1 90.19 29 ALA B O 1
ATOM 2474 N N . PHE B 1 30 ? -18.703 9.656 7.461 1 93.38 30 PHE B N 1
ATOM 2475 C CA . PHE B 1 30 ? -18.109 8.578 8.234 1 93.38 30 PHE B CA 1
ATOM 2476 C C . PHE B 1 30 ? -18.156 8.891 9.727 1 93.38 30 PHE B C 1
ATOM 2478 O O . PHE B 1 30 ? -18.562 8.047 10.523 1 93.38 30 PHE B O 1
ATOM 2485 N N . LEU B 1 31 ? -17.719 10.078 10.086 1 94.06 31 LEU B N 1
ATOM 2486 C CA . LEU B 1 31 ? -17.719 10.5 11.484 1 94.06 31 LEU B CA 1
ATOM 2487 C C . LEU B 1 31 ? -19.141 10.453 12.055 1 94.06 31 LEU B C 1
ATOM 2489 O O . LEU B 1 31 ? -19.359 9.938 13.148 1 94.06 31 LEU B O 1
ATOM 2493 N N . ARG B 1 32 ? -20.047 10.914 11.305 1 92.88 32 ARG B N 1
ATOM 2494 C CA . ARG B 1 32 ? -21.438 10.938 11.75 1 92.88 32 ARG B CA 1
ATOM 2495 C C . ARG B 1 32 ? -21.969 9.523 11.945 1 92.88 32 ARG B C 1
ATOM 2497 O O . ARG B 1 32 ? -22.609 9.234 12.961 1 92.88 32 ARG B O 1
ATOM 2504 N N . ALA B 1 33 ? -21.703 8.727 11.008 1 92.88 33 ALA B N 1
ATOM 2505 C CA . ALA B 1 33 ? -22.219 7.352 11.062 1 92.88 33 ALA B CA 1
ATOM 2506 C C . ALA B 1 33 ? -21.703 6.633 12.305 1 92.88 33 ALA B C 1
ATOM 2508 O O . ALA B 1 33 ? -22.453 5.941 12.992 1 92.88 33 ALA B O 1
ATOM 2509 N N . HIS B 1 34 ? -20.484 6.801 12.625 1 94.56 34 HIS B N 1
ATOM 2510 C CA . HIS B 1 34 ? -19.906 6.09 13.758 1 94.56 34 HIS B CA 1
ATOM 2511 C C . HIS B 1 34 ? -20.312 6.742 15.078 1 94.56 34 HIS B C 1
ATOM 2513 O O . HIS B 1 34 ? -20.438 6.062 16.094 1 94.56 34 HIS B O 1
ATOM 2519 N N . ARG B 1 35 ? -20.422 7.996 15.016 1 94.25 35 ARG B N 1
ATOM 2520 C CA . ARG B 1 35 ? -20.969 8.68 16.188 1 94.25 35 ARG B CA 1
ATOM 2521 C C . ARG B 1 35 ? -22.375 8.188 16.516 1 94.25 35 ARG B C 1
ATOM 2523 O O . ARG B 1 35 ? -22.688 7.93 17.672 1 94.25 35 ARG B O 1
ATOM 2530 N N . GLU B 1 36 ? -23.156 7.957 15.531 1 93 36 GLU B N 1
ATOM 2531 C CA . GLU B 1 36 ? -24.562 7.566 15.711 1 93 36 GLU B CA 1
ATOM 2532 C C . GLU B 1 36 ? -24.672 6.086 16.062 1 93 36 GLU B C 1
ATOM 2534 O O . GLU B 1 36 ? -25.703 5.641 16.578 1 93 36 GLU B O 1
ATOM 2539 N N . LYS B 1 37 ? -23.672 5.32 15.812 1 92.56 37 LYS B N 1
ATOM 2540 C CA . LYS B 1 37 ? -23.672 3.887 16.094 1 92.56 37 LYS B CA 1
ATOM 2541 C C . LYS B 1 37 ? -23.281 3.613 17.547 1 92.56 37 LYS B C 1
ATOM 2543 O O . LYS B 1 37 ? -23.688 2.605 18.125 1 92.56 37 LYS B O 1
ATOM 2548 N N . LEU B 1 38 ? -22.516 4.469 18.141 1 92.88 38 LEU B N 1
ATOM 2549 C CA . LEU B 1 38 ? -21.984 4.246 19.484 1 92.88 38 LEU B CA 1
ATOM 2550 C C . LEU B 1 38 ? -22.938 4.785 20.547 1 92.88 38 LEU B C 1
ATOM 2552 O O . LEU B 1 38 ? -23.312 5.957 20.516 1 92.88 38 LEU B O 1
ATOM 2556 N N . THR B 1 39 ? -23.266 3.902 21.484 1 91.44 39 THR B N 1
ATOM 2557 C CA . THR B 1 39 ? -24.172 4.328 22.547 1 91.44 39 THR B CA 1
ATOM 2558 C C . THR B 1 39 ? -23.391 5.004 23.688 1 91.44 39 THR B C 1
ATOM 2560 O O . THR B 1 39 ? -22.188 4.762 23.844 1 91.44 39 THR B O 1
ATOM 2563 N N . PRO B 1 40 ? -24.109 5.77 24.391 1 90.38 40 PRO B N 1
ATOM 2564 C CA . PRO B 1 40 ? -23.453 6.387 25.547 1 90.38 40 PRO B CA 1
ATOM 2565 C C . PRO B 1 40 ? -22.891 5.355 26.516 1 90.38 40 PRO B C 1
ATOM 2567 O O . PRO B 1 40 ? -21.797 5.543 27.062 1 90.38 40 PRO B O 1
ATOM 2570 N N . GLN B 1 41 ? -23.641 4.305 26.719 1 89.25 41 GLN B N 1
ATOM 2571 C CA . GLN B 1 41 ? -23.172 3.254 27.625 1 89.25 41 GLN B CA 1
ATOM 2572 C C . GLN B 1 41 ? -21.859 2.646 27.141 1 89.25 41 GLN B C 1
ATOM 2574 O O . GLN B 1 41 ? -20.953 2.43 27.938 1 89.25 41 GLN B O 1
ATOM 2579 N N . GLN B 1 42 ? -21.797 2.428 25.875 1 91.69 42 GLN B N 1
ATOM 2580 C CA . GLN B 1 42 ? -20.578 1.864 25.297 1 91.69 42 GLN B CA 1
ATOM 2581 C C . GLN B 1 42 ? -19.406 2.818 25.453 1 91.69 42 GLN B C 1
ATOM 2583 O O . GLN B 1 42 ? -18.25 2.383 25.578 1 91.69 42 GLN B O 1
ATOM 2588 N N . ALA B 1 43 ? -19.719 4.09 25.484 1 92 43 ALA B N 1
ATOM 2589 C CA . ALA B 1 43 ? -18.672 5.102 25.547 1 92 43 ALA B CA 1
ATOM 2590 C C . ALA B 1 43 ? -18.359 5.469 27 1 92 43 ALA B C 1
ATOM 2592 O O . ALA B 1 43 ? -17.531 6.344 27.266 1 92 43 ALA B O 1
ATOM 2593 N N . GLY B 1 44 ? -19.047 4.758 27.859 1 89.31 44 GLY B N 1
ATOM 2594 C CA . GLY B 1 44 ? -18.797 5.012 29.266 1 89.31 44 GLY B CA 1
ATOM 2595 C C . GLY B 1 44 ? -19.469 6.277 29.766 1 89.31 44 GLY B C 1
ATOM 2596 O O . GLY B 1 44 ? -19.016 6.887 30.734 1 89.31 44 GLY B O 1
ATOM 2597 N N . LEU B 1 45 ? -20.406 6.785 29.094 1 89.19 45 LEU B N 1
ATOM 2598 C CA . LEU B 1 45 ? -21.141 7.988 29.469 1 89.19 45 LEU B CA 1
ATOM 2599 C C . LEU B 1 45 ? -22.5 7.633 30.078 1 89.19 45 LEU B C 1
ATOM 2601 O O . LEU B 1 45 ? -23.031 6.559 29.797 1 89.19 45 LEU B O 1
ATOM 2605 N N . PRO B 1 46 ? -23.016 8.445 30.953 1 82.81 46 PRO B N 1
ATOM 2606 C CA . PRO B 1 46 ? -24.328 8.172 31.531 1 82.81 46 PRO B CA 1
ATOM 2607 C C . PRO B 1 46 ? -25.453 8.203 30.5 1 82.81 46 PRO B C 1
ATOM 2609 O O . PRO B 1 46 ? -25.391 8.977 29.547 1 82.81 46 PRO B O 1
ATOM 2612 N N . ALA B 1 47 ? -26.328 7.125 30.578 1 74.31 47 ALA B N 1
ATOM 2613 C CA . ALA B 1 47 ? -27.469 7.031 29.672 1 74.31 47 ALA B CA 1
ATOM 2614 C C . ALA B 1 47 ? -28.484 8.133 29.953 1 74.31 47 ALA B C 1
ATOM 2616 O O . ALA B 1 47 ? -28.812 8.398 31.109 1 74.31 47 ALA B O 1
ATOM 2617 N N . GLY B 1 48 ? -28.359 9.227 29.484 1 63.97 48 GLY B N 1
ATOM 2618 C CA . GLY B 1 48 ? -29.328 10.258 29.797 1 63.97 48 GLY B CA 1
ATOM 2619 C C . GLY B 1 48 ? -30.75 9.844 29.5 1 63.97 48 GLY B C 1
ATOM 2620 O O . GLY B 1 48 ? -30.984 8.938 28.688 1 63.97 48 GLY B O 1
ATOM 2621 N N . LEU B 1 49 ? -31.766 10.172 30.406 1 61.12 49 LEU B N 1
ATOM 2622 C CA . LEU B 1 49 ? -33.188 9.781 30.422 1 61.12 49 LEU B CA 1
ATOM 2623 C C . LEU B 1 49 ? -33.812 10.023 29.062 1 61.12 49 LEU B C 1
ATOM 2625 O O . LEU B 1 49 ? -34.594 9.195 28.594 1 61.12 49 LEU B O 1
ATOM 2629 N N . ARG B 1 50 ? -33.812 11.25 28.484 1 64.62 50 ARG B N 1
ATOM 2630 C CA . ARG B 1 50 ? -34.594 11.625 27.312 1 64.62 50 ARG B CA 1
ATOM 2631 C C . ARG B 1 50 ? -33.688 11.797 26.078 1 64.62 50 ARG B C 1
ATOM 2633 O O . ARG B 1 50 ? -33.438 12.922 25.641 1 64.62 50 ARG B O 1
ATOM 2640 N N . ARG B 1 51 ? -33.156 10.648 25.656 1 73.44 51 ARG B N 1
ATOM 2641 C CA . ARG B 1 51 ? -32.188 10.805 24.578 1 73.44 51 ARG B CA 1
ATOM 2642 C C . ARG B 1 51 ? -32.812 10.578 23.219 1 73.44 51 ARG B C 1
ATOM 2644 O O . ARG B 1 51 ? -33.438 9.539 23 1 73.44 51 ARG B O 1
ATOM 2651 N N . ARG B 1 52 ? -33 11.648 22.469 1 74.75 52 ARG B N 1
ATOM 2652 C CA . ARG B 1 52 ? -33.5 11.57 21.094 1 74.75 52 ARG B CA 1
ATOM 2653 C C . ARG B 1 52 ? -32.438 11.094 20.125 1 74.75 52 ARG B C 1
ATOM 2655 O O . ARG B 1 52 ? -32.75 10.562 19.062 1 74.75 52 ARG B O 1
ATOM 2662 N N . ALA B 1 53 ? -31.281 11.086 20.625 1 76.88 53 ALA B N 1
ATOM 2663 C CA . ALA B 1 53 ? -30.219 10.773 19.688 1 76.88 53 ALA B CA 1
ATOM 2664 C C . ALA B 1 53 ? -30.016 9.266 19.547 1 76.88 53 ALA B C 1
ATOM 2666 O O . ALA B 1 53 ? -30.062 8.539 20.547 1 76.88 53 ALA B O 1
ATOM 2667 N N . LYS B 1 54 ? -29.891 8.695 18.375 1 80.94 54 LYS B N 1
ATOM 2668 C CA . LYS B 1 54 ? -29.672 7.277 18.094 1 80.94 54 LYS B CA 1
ATOM 2669 C C . LYS B 1 54 ? -28.359 6.797 18.703 1 80.94 54 LYS B C 1
ATOM 2671 O O . LYS B 1 54 ? -28.281 5.68 19.219 1 80.94 54 LYS B O 1
ATOM 2676 N N . GLY B 1 55 ? -27.406 7.711 18.859 1 92.44 55 GLY B N 1
ATOM 2677 C CA . GLY B 1 55 ? -26.078 7.457 19.391 1 92.44 55 GLY B CA 1
ATOM 2678 C C . GLY B 1 55 ? -25.5 8.625 20.156 1 92.44 55 GLY B C 1
ATOM 2679 O O . GLY B 1 55 ? -26.234 9.32 20.875 1 92.44 55 GLY B O 1
ATOM 2680 N N . LEU B 1 56 ? -24.234 8.734 20.109 1 93.56 56 LEU B N 1
ATOM 2681 C CA . LEU B 1 56 ? -23.594 9.82 20.828 1 93.56 56 LEU B CA 1
ATOM 2682 C C . LEU B 1 56 ? -23.906 11.164 20.188 1 93.56 56 LEU B C 1
ATOM 2684 O O . LEU B 1 56 ? -23.953 11.273 18.953 1 93.56 56 LEU B O 1
ATOM 2688 N N . ARG B 1 57 ? -24.094 12.141 21.078 1 93.5 57 ARG B N 1
ATOM 2689 C CA . ARG B 1 57 ? -24.203 13.516 20.594 1 93.5 57 ARG B CA 1
ATOM 2690 C C . ARG B 1 57 ? -22.828 14.078 20.25 1 93.5 57 ARG B C 1
ATOM 2692 O O . ARG B 1 57 ? -21.812 13.609 20.766 1 93.5 57 ARG B O 1
ATOM 2699 N N . ARG B 1 58 ? -22.859 15.078 19.406 1 93.88 58 ARG B N 1
ATOM 2700 C CA . ARG B 1 58 ? -21.609 15.734 19.016 1 93.88 58 ARG B CA 1
ATOM 2701 C C . ARG B 1 58 ? -20.859 16.234 20.25 1 93.88 58 ARG B C 1
ATOM 2703 O O . ARG B 1 58 ? -19.625 16.125 20.328 1 93.88 58 ARG B O 1
ATOM 2710 N N . GLU B 1 59 ? -21.656 16.719 21.172 1 93.56 59 GLU B N 1
ATOM 2711 C CA . GLU B 1 59 ? -21.062 17.25 22.391 1 93.56 59 GLU B CA 1
ATOM 2712 C C . GLU B 1 59 ? -20.344 16.156 23.188 1 93.56 59 GLU B C 1
ATOM 2714 O O . GLU B 1 59 ? -19.281 16.391 23.766 1 93.56 59 GLU B O 1
ATOM 2719 N N . GLU B 1 60 ? -20.906 15.07 23.172 1 94.62 60 GLU B N 1
ATOM 2720 C CA . GLU B 1 60 ? -20.344 13.945 23.906 1 94.62 60 GLU B CA 1
ATOM 2721 C C . GLU B 1 60 ? -19.047 13.453 23.266 1 94.62 60 GLU B C 1
ATOM 2723 O O . GLU B 1 60 ? -18.047 13.234 23.969 1 94.62 60 GLU B O 1
ATOM 2728 N N . VAL B 1 61 ? -19.016 13.305 21.984 1 95.5 61 VAL B N 1
ATOM 2729 C CA . VAL B 1 61 ? -17.812 12.875 21.266 1 95.5 61 VAL B CA 1
ATOM 2730 C C . VAL B 1 61 ? -16.719 13.938 21.406 1 95.5 61 VAL B C 1
ATOM 2732 O O . VAL B 1 61 ? -15.555 13.602 21.609 1 95.5 61 VAL B O 1
ATOM 2735 N N . ALA B 1 62 ? -17.109 15.164 21.234 1 95.44 62 ALA B N 1
ATOM 2736 C CA . ALA B 1 62 ? -16.172 16.266 21.359 1 95.44 62 ALA B CA 1
ATOM 2737 C C . ALA B 1 62 ? -15.484 16.25 22.734 1 95.44 62 ALA B C 1
ATOM 2739 O O . ALA B 1 62 ? -14.273 16.438 22.812 1 95.44 62 ALA B O 1
ATOM 2740 N N . GLN B 1 63 ? -16.266 16.031 23.703 1 93.88 63 GLN B N 1
ATOM 2741 C CA . GLN B 1 63 ? -15.727 15.953 25.047 1 93.88 63 GLN B CA 1
ATOM 2742 C C . GLN B 1 63 ? -14.727 14.805 25.172 1 93.88 63 GLN B C 1
ATOM 2744 O O . GLN B 1 63 ? -13.625 14.992 25.703 1 93.88 63 GLN B O 1
ATOM 2749 N N . LEU B 1 64 ? -15.086 13.664 24.719 1 95.12 64 LEU B N 1
ATOM 2750 C CA . LEU B 1 64 ? -14.234 12.484 24.781 1 95.12 64 LEU B CA 1
ATOM 2751 C C . LEU B 1 64 ? -12.945 12.695 24 1 95.12 64 LEU B C 1
ATOM 2753 O O . LEU B 1 64 ? -11.883 12.203 24.391 1 95.12 64 LEU B O 1
ATOM 2757 N N . ALA B 1 65 ? -13.016 13.43 22.922 1 95.62 65 ALA B N 1
ATOM 2758 C CA . ALA B 1 65 ? -11.875 13.641 22.031 1 95.62 65 ALA B CA 1
ATOM 2759 C C . ALA B 1 65 ? -11.07 14.867 22.438 1 95.62 65 ALA B C 1
ATOM 2761 O O . ALA B 1 65 ? -9.992 15.117 21.891 1 95.62 65 ALA B O 1
ATOM 2762 N N . GLY B 1 66 ? -11.555 15.641 23.297 1 94.88 66 GLY B N 1
ATOM 2763 C CA . GLY B 1 66 ? -10.859 16.828 23.75 1 94.88 66 GLY B CA 1
ATOM 2764 C C . GLY B 1 66 ? -10.844 17.938 22.719 1 94.88 66 GLY B C 1
ATOM 2765 O O . GLY B 1 66 ? -9.828 18.625 22.531 1 94.88 66 GLY B O 1
ATOM 2766 N N . ILE B 1 67 ? -11.852 18.062 21.984 1 93.56 67 ILE B N 1
ATOM 2767 C CA . ILE B 1 67 ? -12.016 19.141 21.016 1 93.56 67 ILE B CA 1
ATOM 2768 C C . ILE B 1 67 ? -13.352 19.844 21.266 1 93.56 67 ILE B C 1
ATOM 2770 O O . ILE B 1 67 ? -14.148 19.422 22.109 1 93.56 67 ILE B O 1
ATOM 2774 N N . SER B 1 68 ? -13.578 20.953 20.531 1 93.75 68 SER B N 1
ATOM 2775 C CA . SER B 1 68 ? -14.852 21.656 20.688 1 93.75 68 SER B CA 1
ATOM 2776 C C . SER B 1 68 ? -15.945 21 19.844 1 93.75 68 SER B C 1
ATOM 2778 O O . SER B 1 68 ? -15.656 20.406 18.797 1 93.75 68 SER B O 1
ATOM 2780 N N . ALA B 1 69 ? -17.172 21.078 20.344 1 94.19 69 ALA B N 1
ATOM 2781 C CA . ALA B 1 69 ? -18.312 20.578 19.578 1 94.19 69 ALA B CA 1
ATOM 2782 C C . ALA B 1 69 ? -18.438 21.312 18.25 1 94.19 69 ALA B C 1
ATOM 2784 O O . ALA B 1 69 ? -18.844 20.734 17.234 1 94.19 69 ALA B O 1
ATOM 2785 N N . THR B 1 70 ? -18.078 22.547 18.281 1 92.75 70 THR B N 1
ATOM 2786 C CA . THR B 1 70 ? -18.094 23.344 17.062 1 92.75 70 THR B CA 1
ATOM 2787 C C . THR B 1 70 ? -17.141 22.766 16.016 1 92.75 70 THR B C 1
ATOM 2789 O O . THR B 1 70 ? -17.5 22.641 14.852 1 92.75 70 THR B O 1
ATOM 2792 N N . TRP B 1 71 ? -16.031 22.375 16.516 1 89.81 71 TRP B N 1
ATOM 2793 C CA . TRP B 1 71 ? -15.023 21.812 15.617 1 89.81 71 TRP B CA 1
ATOM 2794 C C . TRP B 1 71 ? -15.5 20.484 15.023 1 89.81 71 TRP B C 1
ATOM 2796 O O . TRP B 1 71 ? -15.352 20.25 13.828 1 89.81 71 TRP B O 1
ATOM 2806 N N . LEU B 1 72 ? -16.062 19.719 15.828 1 93.56 72 LEU B N 1
ATOM 2807 C CA . LEU B 1 72 ? -16.594 18.469 15.336 1 93.56 72 LEU B CA 1
ATOM 2808 C C . LEU B 1 72 ? -17.703 18.703 14.305 1 93.56 72 LEU B C 1
ATOM 2810 O O . LEU B 1 72 ? -17.781 18 13.305 1 93.56 72 LEU B O 1
ATOM 2814 N N . THR B 1 73 ? -18.516 19.656 14.547 1 93 73 THR B N 1
ATOM 2815 C CA . THR B 1 73 ? -19.562 20.031 13.609 1 93 73 THR B CA 1
ATOM 2816 C C . THR B 1 73 ? -18.969 20.438 12.258 1 93 73 THR B C 1
ATOM 2818 O O . THR B 1 73 ? -19.453 20.016 11.211 1 93 73 THR B O 1
ATOM 2821 N N . TRP B 1 74 ? -17.953 21.203 12.383 1 90.5 74 TRP B N 1
ATOM 2822 C CA . TRP B 1 74 ? -17.297 21.641 11.156 1 90.5 74 TRP B CA 1
ATOM 2823 C C . TRP B 1 74 ? -16.719 20.453 10.398 1 90.5 74 TRP B C 1
ATOM 2825 O O . TRP B 1 74 ? -16.812 20.391 9.172 1 90.5 74 TRP B O 1
ATOM 2835 N N . LEU B 1 75 ? -16.125 19.516 11.047 1 90.56 75 LEU B N 1
ATOM 2836 C CA . LEU B 1 75 ? -15.57 18.328 10.414 1 90.56 75 LEU B CA 1
ATOM 2837 C C . LEU B 1 75 ? -16.672 17.5 9.742 1 90.56 75 LEU B C 1
ATOM 2839 O O . LEU B 1 75 ? -16.5 17.062 8.602 1 90.56 75 LEU B O 1
ATOM 2843 N N . GLU B 1 76 ? -17.75 17.344 10.453 1 91.88 76 GLU B N 1
ATOM 2844 C CA . GLU B 1 76 ? -18.844 16.547 9.922 1 91.88 76 GLU B CA 1
ATOM 2845 C C . GLU B 1 76 ? -19.484 17.219 8.711 1 91.88 76 GLU B C 1
ATOM 2847 O O . GLU B 1 76 ? -20 16.547 7.82 1 91.88 76 GLU B O 1
ATOM 2852 N N . GLN B 1 77 ? -19.312 18.547 8.609 1 89.81 77 GLN B N 1
ATOM 2853 C CA . GLN B 1 77 ? -19.969 19.312 7.547 1 89.81 77 GLN B CA 1
ATOM 2854 C C . GLN B 1 77 ? -19 19.656 6.434 1 89.81 77 GLN B C 1
ATOM 2856 O O . GLN B 1 77 ? -19.359 20.328 5.457 1 89.81 77 GLN B O 1
ATOM 2861 N N . GLY B 1 78 ? -17.766 19.234 6.586 1 85.12 78 GLY B N 1
ATOM 2862 C CA . GLY B 1 78 ? -16.766 19.469 5.551 1 85.12 78 GLY B CA 1
ATOM 2863 C C . GLY B 1 78 ? -16.328 20.922 5.469 1 85.12 78 GLY B C 1
ATOM 2864 O O . GLY B 1 78 ? -16.031 21.438 4.383 1 85.12 78 GLY B O 1
ATOM 2865 N N . ARG B 1 79 ? -16.359 21.656 6.52 1 78.44 79 ARG B N 1
ATOM 2866 C CA . ARG B 1 79 ? -16.016 23.078 6.539 1 78.44 79 ARG B CA 1
ATOM 2867 C C . ARG B 1 79 ? -14.602 23.297 7.062 1 78.44 79 ARG B C 1
ATOM 2869 O O . ARG B 1 79 ? -14.102 24.422 7.059 1 78.44 79 ARG B O 1
ATOM 2876 N N . SER B 1 80 ? -14.031 22.281 7.441 1 70.31 80 SER B N 1
ATOM 2877 C CA . SER B 1 80 ? -12.68 22.453 7.98 1 70.31 80 SER B CA 1
ATOM 2878 C C . SER B 1 80 ? -11.633 22.312 6.883 1 70.31 80 SER B C 1
ATOM 2880 O O . SER B 1 80 ? -11.773 21.5 5.973 1 70.31 80 SER B O 1
ATOM 2882 N N . GLU B 1 81 ? -10.711 23.234 6.957 1 65.94 81 GLU B N 1
ATOM 2883 C CA . GLU B 1 81 ? -9.641 23.203 5.969 1 65.94 81 GLU B CA 1
ATOM 2884 C C . GLU B 1 81 ? -8.703 22.016 6.203 1 65.94 81 GLU B C 1
ATOM 2886 O O . GLU B 1 81 ? -8.258 21.375 5.25 1 65.94 81 GLU B O 1
ATOM 2891 N N . SER B 1 82 ? -8.305 21.781 7.477 1 77 82 SER B N 1
ATOM 2892 C CA . SER B 1 82 ? -7.359 20.703 7.754 1 77 82 SER B CA 1
ATOM 2893 C C . SER B 1 82 ? -7.555 20.141 9.156 1 77 82 SER B C 1
ATOM 2895 O O . SER B 1 82 ? -8.117 20.812 10.031 1 77 82 SER B O 1
ATOM 2897 N N . VAL B 1 83 ? -7.414 18.891 9.32 1 87.31 83 VAL B N 1
ATOM 2898 C CA . VAL B 1 83 ? -7.441 18.219 10.609 1 87.31 83 VAL B CA 1
ATOM 2899 C C . VAL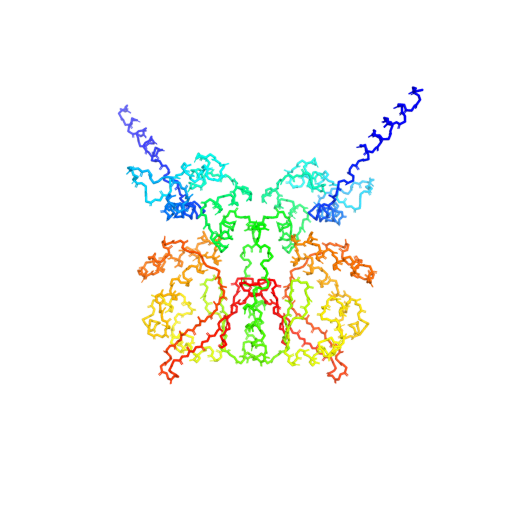 B 1 83 ? -6.078 17.594 10.891 1 87.31 83 VAL B C 1
ATOM 2901 O O . VAL B 1 83 ? -5.453 17.031 9.992 1 87.31 83 VAL B O 1
ATOM 2904 N N . SER B 1 84 ? -5.605 17.75 12.102 1 87.12 84 SER B N 1
ATOM 2905 C CA . SER B 1 84 ? -4.297 17.203 12.453 1 87.12 84 SER B CA 1
ATOM 2906 C C . SER B 1 84 ? -4.371 15.711 12.727 1 87.12 84 SER B C 1
ATOM 2908 O O . SER B 1 84 ? -5.441 15.18 13.031 1 87.12 84 SER B O 1
ATOM 2910 N N . ALA B 1 85 ? -3.221 15.102 12.641 1 88.38 85 ALA B N 1
ATOM 2911 C CA . ALA B 1 85 ? -3.123 13.68 12.969 1 88.38 85 ALA B CA 1
ATOM 2912 C C . ALA B 1 85 ? -3.508 13.43 14.43 1 88.38 85 ALA B C 1
ATOM 2914 O O . ALA B 1 85 ? -4.152 12.422 14.742 1 88.38 85 ALA B O 1
ATOM 2915 N N . GLN B 1 86 ? -3.141 14.281 15.258 1 89.75 86 GLN B N 1
ATOM 2916 C CA . GLN B 1 86 ? -3.455 14.148 16.672 1 89.75 86 GLN B CA 1
ATOM 2917 C C . GLN B 1 86 ? -4.961 14.18 16.906 1 89.75 86 GLN B C 1
ATOM 2919 O O . GLN B 1 86 ? -5.5 13.344 17.641 1 89.75 86 GLN B O 1
ATOM 2924 N N . THR B 1 87 ? -5.566 15.133 16.328 1 92.56 87 THR B N 1
ATOM 2925 C CA . THR B 1 87 ? -7.012 15.242 16.469 1 92.56 87 THR B CA 1
ATOM 2926 C C . THR B 1 87 ? -7.703 13.992 15.93 1 92.56 87 THR B C 1
ATOM 2928 O O . THR B 1 87 ? -8.625 13.469 16.562 1 92.56 87 THR B O 1
ATOM 2931 N N . LEU B 1 88 ? -7.242 13.516 14.812 1 93.94 88 LEU B N 1
ATOM 2932 C CA . LEU B 1 88 ? -7.84 12.32 14.227 1 93.94 88 LEU B CA 1
ATOM 2933 C C . LEU B 1 88 ? -7.652 11.117 15.141 1 93.94 88 LEU B C 1
ATOM 2935 O O . LEU B 1 88 ? -8.562 10.297 15.289 1 93.94 88 LEU B O 1
ATOM 2939 N N . SER B 1 89 ? -6.527 11.062 15.695 1 94.06 89 SER B N 1
ATOM 2940 C CA . SER B 1 89 ? -6.27 9.977 16.625 1 94.06 89 SER B CA 1
ATOM 2941 C C . SER B 1 89 ? -7.219 10.031 17.828 1 94.06 89 SER B C 1
ATOM 2943 O O . SER B 1 89 ? -7.746 9.008 18.25 1 94.06 89 SER B O 1
ATOM 2945 N N . ARG B 1 90 ? -7.43 11.156 18.328 1 95.12 90 ARG B N 1
ATOM 2946 C CA . ARG B 1 90 ? -8.336 11.328 19.453 1 95.12 90 ARG B CA 1
ATOM 2947 C C . ARG B 1 90 ? -9.773 10.977 19.062 1 95.12 90 ARG B C 1
ATOM 2949 O O . ARG B 1 90 ? -10.5 10.359 19.844 1 95.12 90 ARG B O 1
ATOM 2956 N N . LEU B 1 91 ? -10.117 11.383 17.922 1 96.06 91 LEU B N 1
ATOM 2957 C CA . LEU B 1 91 ? -11.461 11.062 17.453 1 96.06 91 LEU B CA 1
ATOM 2958 C C . LEU B 1 91 ? -11.633 9.555 17.281 1 96.06 91 LEU B C 1
ATOM 2960 O O . LEU B 1 91 ? -12.672 9 17.641 1 96.06 91 LEU B O 1
ATOM 2964 N N . ALA B 1 92 ? -10.617 8.977 16.656 1 96.12 92 ALA B N 1
ATOM 2965 C CA . ALA B 1 92 ? -10.672 7.527 16.469 1 96.12 92 ALA B CA 1
ATOM 2966 C C . ALA B 1 92 ? -10.844 6.812 17.812 1 96.12 92 ALA B C 1
ATOM 2968 O O . ALA B 1 92 ? -11.641 5.879 17.922 1 96.12 92 ALA B O 1
ATOM 2969 N N . ALA B 1 93 ? -10.148 7.258 18.781 1 95.5 93 ALA B N 1
ATOM 2970 C CA . ALA B 1 93 ? -10.242 6.68 20.125 1 95.5 93 ALA B CA 1
ATOM 2971 C C . ALA B 1 93 ? -11.617 6.93 20.734 1 95.5 93 ALA B C 1
ATOM 2973 O O . ALA B 1 93 ? -12.234 6.02 21.281 1 95.5 93 ALA B O 1
ATOM 2974 N N . ALA B 1 94 ? -12.062 8.109 20.625 1 96.25 94 ALA B N 1
ATOM 2975 C CA . ALA B 1 94 ? -13.359 8.477 21.188 1 96.25 94 ALA B CA 1
ATOM 2976 C C . ALA B 1 94 ? -14.484 7.656 20.562 1 96.25 94 ALA B C 1
ATOM 2978 O O . ALA B 1 94 ? -15.438 7.277 21.25 1 96.25 94 ALA B O 1
ATOM 2979 N N . LEU B 1 95 ? -14.32 7.352 19.344 1 96.5 95 LEU B N 1
ATOM 2980 C CA . LEU B 1 95 ? -15.367 6.633 18.609 1 96.5 95 LEU B CA 1
ATOM 2981 C C . LEU B 1 95 ? -15.117 5.129 18.656 1 96.5 95 LEU B C 1
ATOM 2983 O O . LEU B 1 95 ? -15.875 4.355 18.062 1 96.5 95 LEU B O 1
ATOM 2987 N N . GLN B 1 96 ? -14.023 4.734 19.266 1 95.75 96 GLN B N 1
ATOM 2988 C CA . GLN B 1 96 ? -13.664 3.33 19.422 1 95.75 96 GLN B CA 1
ATOM 2989 C C . GLN B 1 96 ? -13.57 2.629 18.062 1 95.75 96 GLN B C 1
ATOM 2991 O O . GLN B 1 96 ? -14.141 1.556 17.875 1 95.75 96 GLN B O 1
ATOM 2996 N N . LEU B 1 97 ? -12.914 3.309 17.203 1 94.5 97 LEU B N 1
ATOM 2997 C CA . LEU B 1 97 ? -12.75 2.762 15.859 1 94.5 97 LEU B CA 1
ATOM 2998 C C . LEU B 1 97 ? -11.766 1.599 15.859 1 94.5 97 LEU B C 1
ATOM 3000 O O . LEU B 1 97 ? -10.773 1.619 16.594 1 94.5 97 LEU B O 1
ATOM 3004 N N . SER B 1 98 ? -12.062 0.567 14.969 1 91.31 98 SER B N 1
ATOM 3005 C CA . SER B 1 98 ? -11.102 -0.503 14.727 1 91.31 98 SER B CA 1
ATOM 3006 C C . SER B 1 98 ? -9.875 0.018 13.992 1 91.31 98 SER B C 1
ATOM 3008 O O . SER B 1 98 ? -9.852 1.168 13.547 1 91.31 98 SER B O 1
ATOM 3010 N N . GLY B 1 99 ? -8.883 -0.861 13.844 1 88.44 99 GLY B N 1
ATOM 3011 C CA . GLY B 1 99 ? -7.695 -0.496 13.086 1 88.44 99 GLY B CA 1
ATOM 3012 C C . GLY B 1 99 ? -7.992 -0.079 11.664 1 88.44 99 GLY B C 1
ATOM 3013 O O . GLY B 1 99 ? -7.527 0.966 11.203 1 88.44 99 GLY B O 1
ATOM 3014 N N . ALA B 1 100 ? -8.773 -0.87 11.023 1 88.5 100 ALA B N 1
ATOM 3015 C CA . ALA B 1 100 ? -9.141 -0.584 9.641 1 88.5 100 ALA B CA 1
ATOM 3016 C C . ALA B 1 100 ? -9.922 0.722 9.539 1 88.5 100 ALA B C 1
ATOM 3018 O O . ALA B 1 100 ? -9.695 1.518 8.625 1 88.5 100 ALA B O 1
ATOM 3019 N N . GLU B 1 101 ? -10.82 0.937 10.492 1 92.94 101 GLU B N 1
ATOM 3020 C CA . GLU B 1 101 ? -11.609 2.164 10.5 1 92.94 101 GLU B CA 1
ATOM 3021 C C . GLU B 1 101 ? -10.727 3.385 10.75 1 92.94 101 GLU B C 1
ATOM 3023 O O . GLU B 1 101 ? -10.93 4.438 10.148 1 92.94 101 GLU B O 1
ATOM 3028 N N . THR B 1 102 ? -9.805 3.207 11.602 1 93.06 102 THR B N 1
ATOM 3029 C CA . THR B 1 102 ? -8.875 4.293 11.883 1 93.06 102 THR B CA 1
ATOM 3030 C C . THR B 1 102 ? -8.039 4.621 10.648 1 93.06 102 THR B C 1
ATOM 3032 O O . THR B 1 102 ? -7.887 5.793 10.289 1 93.06 102 THR B O 1
ATOM 3035 N N . ASP B 1 103 ? -7.52 3.609 10.023 1 90 103 ASP B N 1
ATOM 3036 C CA . ASP B 1 103 ? -6.758 3.818 8.797 1 90 103 ASP B CA 1
ATOM 3037 C C . ASP B 1 103 ? -7.59 4.551 7.746 1 90 103 ASP B C 1
ATOM 3039 O O . ASP B 1 103 ? -7.098 5.461 7.078 1 90 103 ASP B O 1
ATOM 3043 N N . TYR B 1 104 ? -8.766 4.133 7.68 1 92.06 104 TYR B N 1
ATOM 3044 C CA . TYR B 1 104 ? -9.688 4.746 6.727 1 92.06 104 TYR B CA 1
ATOM 3045 C C . TYR B 1 104 ? -9.922 6.211 7.07 1 92.06 104 TYR B C 1
ATOM 3047 O O . TYR B 1 104 ? -9.93 7.07 6.188 1 92.06 104 TYR B O 1
ATOM 3055 N N . LEU B 1 105 ? -10.117 6.512 8.305 1 93.56 105 LEU B N 1
ATOM 3056 C CA . LEU B 1 105 ? -10.305 7.879 8.781 1 93.56 105 LEU B CA 1
ATOM 3057 C C . LEU B 1 105 ? -9.141 8.766 8.375 1 93.56 105 LEU B C 1
ATOM 3059 O O . LEU B 1 105 ? -9.336 9.859 7.84 1 93.56 105 LEU B O 1
ATOM 3063 N N . PHE B 1 106 ? -7.996 8.266 8.602 1 92.5 106 PHE B N 1
ATOM 3064 C CA . PHE B 1 106 ? -6.805 9.016 8.227 1 92.5 106 PHE B CA 1
ATOM 3065 C C . PHE B 1 106 ? -6.73 9.195 6.715 1 92.5 106 PHE B C 1
ATOM 3067 O O . PHE B 1 106 ? -6.402 10.281 6.23 1 92.5 106 PHE B O 1
ATOM 3074 N N . ASP B 1 107 ? -7.039 8.211 6.039 1 89.69 107 ASP B N 1
ATOM 3075 C CA . ASP B 1 107 ? -7.023 8.266 4.582 1 89.69 107 ASP B CA 1
ATOM 3076 C C . ASP B 1 107 ? -7.973 9.344 4.062 1 89.69 107 ASP B C 1
ATOM 3078 O O . ASP B 1 107 ? -7.598 10.141 3.201 1 89.69 107 ASP B O 1
ATOM 3082 N N . LEU B 1 108 ? -9.109 9.406 4.59 1 89.81 108 LEU B N 1
ATOM 3083 C CA . LEU B 1 108 ? -10.109 10.383 4.172 1 89.81 108 LEU B CA 1
ATOM 3084 C C . LEU B 1 108 ? -9.625 11.805 4.438 1 89.81 108 LEU B C 1
ATOM 3086 O O . LEU B 1 108 ? -9.961 12.734 3.701 1 89.81 108 LEU B O 1
ATOM 3090 N N . ALA B 1 109 ? -8.82 11.914 5.438 1 89.75 109 ALA B N 1
ATOM 3091 C CA . ALA B 1 109 ? -8.32 13.234 5.816 1 89.75 109 ALA B CA 1
ATOM 3092 C C . ALA B 1 109 ? -7.043 13.578 5.051 1 89.75 109 ALA B C 1
ATOM 3094 O O . ALA B 1 109 ? -6.461 14.648 5.254 1 89.75 109 ALA B O 1
ATOM 3095 N N . GLY B 1 110 ? -6.551 12.602 4.273 1 87.06 110 GLY B N 1
ATOM 3096 C CA . GLY B 1 110 ? -5.332 12.836 3.521 1 87.06 110 GLY B CA 1
ATOM 3097 C C . GLY B 1 110 ? -4.074 12.719 4.363 1 87.06 110 GLY B C 1
ATOM 3098 O O . GLY B 1 110 ? -3.041 13.305 4.035 1 87.06 110 GLY B O 1
ATOM 3099 N N . LEU B 1 111 ? -4.227 12.008 5.465 1 88.5 111 LEU B N 1
ATOM 3100 C CA . LEU B 1 111 ? -3.109 11.836 6.387 1 88.5 111 LEU B CA 1
ATOM 3101 C C . LEU B 1 111 ? -2.695 10.375 6.48 1 88.5 111 LEU B C 1
ATOM 3103 O O . LEU B 1 111 ? -3.492 9.477 6.188 1 88.5 111 LEU B O 1
ATOM 3107 N N . LYS B 1 112 ? -1.504 10.234 6.824 1 87 112 LYS B N 1
ATOM 3108 C CA . LYS B 1 112 ? -1.058 8.891 7.176 1 87 112 LYS B CA 1
ATOM 3109 C C . LYS B 1 112 ? -1.265 8.609 8.664 1 87 112 LYS B C 1
ATOM 3111 O O . LYS B 1 112 ? -1.036 9.484 9.5 1 87 112 LYS B O 1
ATOM 3116 N N . ASN B 1 113 ? -1.757 7.418 8.852 1 86.69 113 ASN B N 1
ATOM 3117 C CA . ASN B 1 113 ? -1.875 6.973 10.242 1 86.69 113 ASN B CA 1
ATOM 3118 C C . ASN B 1 113 ? -0.508 6.695 10.859 1 86.69 113 ASN B C 1
ATOM 3120 O O . ASN B 1 113 ? 0.195 5.777 10.438 1 86.69 113 ASN B O 1
ATOM 3124 N N . PRO B 1 114 ? -0.135 7.473 11.773 1 77.19 114 PRO B N 1
ATOM 3125 C CA . PRO B 1 114 ? 1.191 7.277 12.359 1 77.19 114 PRO B CA 1
ATOM 3126 C C . PRO B 1 114 ? 1.328 5.93 13.07 1 77.19 114 PRO B C 1
ATOM 3128 O O . PRO B 1 114 ? 2.445 5.465 13.312 1 77.19 114 PRO B O 1
ATOM 3131 N N . GLN B 1 115 ? 0.216 5.422 13.477 1 71.06 115 GLN B N 1
ATOM 3132 C CA . GLN B 1 115 ? 0.24 4.16 14.203 1 71.06 115 GLN B CA 1
ATOM 3133 C C . GLN B 1 115 ? 0.148 2.973 13.25 1 71.06 115 GLN B C 1
ATOM 3135 O O . GLN B 1 115 ? 0.163 1.817 13.68 1 71.06 115 GLN B O 1
ATOM 3140 N N . GLU B 1 116 ? -0.184 3.303 11.914 1 64.88 116 GLU B N 1
ATOM 3141 C CA . GLU B 1 116 ? -0.296 2.215 10.953 1 64.88 116 GLU B CA 1
ATOM 3142 C C . GLU B 1 116 ? 0.905 1.276 11.031 1 64.88 116 GLU B C 1
ATOM 3144 O O . GLU B 1 116 ? 0.933 0.236 10.375 1 64.88 116 GLU B O 1
ATOM 3149 N N . LYS B 1 117 ? 1.835 1.731 11.875 1 54.19 117 LYS B N 1
ATOM 3150 C CA . LYS B 1 117 ? 3.127 1.052 11.867 1 54.19 117 LYS B CA 1
ATOM 3151 C C . LYS B 1 117 ? 2.949 -0.464 11.875 1 54.19 117 LYS B C 1
ATOM 3153 O O . LYS B 1 117 ? 3.094 -1.114 10.836 1 54.19 117 LYS B O 1
ATOM 3158 N N . ARG B 1 118 ? 3.396 -0.962 13.203 1 49.44 118 ARG B N 1
ATOM 3159 C CA . ARG B 1 118 ? 4.152 -2.123 13.656 1 49.44 118 ARG B CA 1
ATOM 3160 C C . ARG B 1 118 ? 3.295 -3.383 13.633 1 49.44 118 ARG B C 1
ATOM 3162 O O . ARG B 1 118 ? 2.846 -3.855 14.68 1 49.44 118 ARG B O 1
ATOM 3169 N N . ALA B 1 119 ? 2.119 -3.172 12.977 1 46.19 119 ALA B N 1
ATOM 3170 C CA . ALA B 1 119 ? 1.504 -4.438 13.367 1 46.19 119 ALA B CA 1
ATOM 3171 C C . ALA B 1 119 ? 2.514 -5.578 13.312 1 46.19 119 ALA B C 1
ATOM 3173 O O . ALA B 1 119 ? 3.303 -5.672 12.367 1 46.19 119 ALA B O 1
ATOM 3174 N N . ASP B 1 120 ? 2.816 -5.957 14.375 1 50.91 120 ASP B N 1
ATOM 3175 C CA . ASP B 1 120 ? 3.43 -7.281 14.469 1 50.91 120 ASP B CA 1
ATOM 3176 C C . ASP B 1 120 ? 3.053 -8.141 13.266 1 50.91 120 ASP B C 1
ATOM 3178 O O . ASP B 1 120 ? 2.029 -7.906 12.617 1 50.91 120 ASP B O 1
ATOM 3182 N N . ALA B 1 121 ? 3.914 -8.984 12.859 1 57.5 121 ALA B N 1
ATOM 3183 C CA . ALA B 1 121 ? 3.811 -10.102 11.922 1 57.5 121 ALA B CA 1
ATOM 3184 C C . ALA B 1 121 ? 2.387 -10.648 11.875 1 57.5 121 ALA B C 1
ATOM 3186 O O . ALA B 1 121 ? 1.803 -10.969 12.914 1 57.5 121 ALA B O 1
ATOM 3187 N N . ASN B 1 122 ? 1.531 -9.93 10.906 1 71.5 122 ASN B N 1
ATOM 3188 C CA . ASN B 1 122 ? 0.346 -10.734 10.625 1 71.5 122 ASN B CA 1
ATOM 3189 C C . ASN B 1 122 ? 0.712 -12.18 10.297 1 71.5 122 ASN B C 1
ATOM 3191 O O . ASN B 1 122 ? 1.001 -12.508 9.141 1 71.5 122 ASN B O 1
ATOM 3195 N N . PRO B 1 123 ? 0.833 -12.883 11.344 1 78.25 123 PRO B N 1
ATOM 3196 C CA . PRO B 1 123 ? 1.283 -14.258 11.141 1 78.25 123 PRO B CA 1
ATOM 3197 C C . PRO B 1 123 ? 0.444 -15.008 10.109 1 78.25 123 PRO B C 1
ATOM 3199 O O . PRO B 1 123 ? 0.956 -15.891 9.414 1 78.25 123 PRO B O 1
ATOM 3202 N N . GLN B 1 124 ? -0.77 -14.57 9.961 1 82.94 124 GLN B N 1
ATOM 3203 C CA . GLN B 1 124 ? -1.64 -15.266 9.016 1 82.94 124 GLN B CA 1
ATOM 3204 C C . GLN B 1 124 ? -1.209 -15 7.578 1 82.94 124 GLN B C 1
ATOM 3206 O O . GLN B 1 124 ? -1.213 -15.914 6.746 1 82.94 124 GLN B O 1
ATOM 3211 N N . ALA B 1 125 ? -0.796 -13.773 7.348 1 86.62 125 ALA B N 1
ATOM 3212 C CA . ALA B 1 125 ? -0.345 -13.438 6 1 86.62 125 ALA B CA 1
ATOM 3213 C C . ALA B 1 125 ? 0.942 -14.18 5.652 1 86.62 125 ALA B C 1
ATOM 3215 O O . ALA B 1 125 ? 1.094 -14.688 4.535 1 86.62 125 ALA B O 1
ATOM 3216 N N . ARG B 1 126 ? 1.796 -14.281 6.598 1 88.94 126 ARG B N 1
ATOM 3217 C CA . ARG B 1 126 ? 3.041 -15.008 6.375 1 88.94 126 ARG B CA 1
ATOM 3218 C C . ARG B 1 126 ? 2.768 -16.484 6.082 1 88.94 126 ARG B C 1
ATOM 3220 O O . ARG B 1 126 ? 3.348 -17.047 5.156 1 88.94 126 ARG B O 1
ATOM 3227 N N . GLU B 1 127 ? 1.928 -17.016 6.855 1 91.75 127 GLU B N 1
ATOM 3228 C CA . GLU B 1 127 ? 1.604 -18.438 6.711 1 91.75 127 GLU B CA 1
ATOM 3229 C C . GLU B 1 127 ? 1.009 -18.719 5.336 1 91.75 127 GLU B C 1
ATOM 3231 O O . GLU B 1 127 ? 1.401 -19.688 4.672 1 91.75 127 GLU B O 1
ATOM 3236 N N . ILE B 1 128 ? 0.142 -17.938 4.926 1 92.88 128 ILE B N 1
ATOM 3237 C CA . ILE B 1 128 ? -0.51 -18.156 3.641 1 92.88 128 ILE B CA 1
ATOM 3238 C C . ILE B 1 128 ? 0.503 -17.984 2.51 1 92.88 128 ILE B C 1
ATOM 3240 O O . ILE B 1 128 ? 0.51 -18.766 1.553 1 92.88 128 ILE B O 1
ATOM 3244 N N . LEU B 1 129 ? 1.336 -16.984 2.615 1 94.62 129 LEU B N 1
ATOM 3245 C CA . LEU B 1 129 ? 2.365 -16.781 1.604 1 94.62 129 LEU B CA 1
ATOM 3246 C C . LEU B 1 129 ? 3.293 -17.984 1.508 1 94.62 129 LEU B C 1
ATOM 3248 O O . LEU B 1 129 ? 3.621 -18.438 0.408 1 94.62 129 LEU B O 1
ATOM 3252 N N . GLU B 1 130 ? 3.646 -18.484 2.645 1 95.81 130 GLU B N 1
ATOM 3253 C CA . GLU B 1 130 ? 4.516 -19.656 2.682 1 95.81 130 GLU B CA 1
ATOM 3254 C C . GLU B 1 130 ? 3.855 -20.859 2.012 1 95.81 130 GLU B C 1
ATOM 3256 O O . GLU B 1 130 ? 4.508 -21.594 1.276 1 95.81 130 GLU B O 1
ATOM 3261 N N . GLU B 1 131 ? 2.633 -21.016 2.242 1 96.12 131 GLU B N 1
ATOM 3262 C CA . GLU B 1 131 ? 1.892 -22.141 1.689 1 96.12 131 GLU B CA 1
ATOM 3263 C C . GLU B 1 131 ? 1.706 -22 0.182 1 96.12 131 GLU B C 1
ATOM 3265 O O . GLU B 1 131 ? 1.582 -23 -0.533 1 96.12 131 GLU B O 1
ATOM 3270 N N . MET B 1 132 ? 1.758 -20.812 -0.293 1 96.62 132 MET B N 1
ATOM 3271 C CA . MET B 1 132 ? 1.479 -20.562 -1.704 1 96.62 132 MET B CA 1
ATOM 3272 C C . MET B 1 132 ? 2.74 -20.734 -2.545 1 96.62 132 MET B C 1
ATOM 3274 O O . MET B 1 132 ? 2.662 -21.031 -3.738 1 96.62 132 MET B O 1
ATOM 3278 N N . LEU B 1 133 ? 3.838 -20.562 -1.973 1 97.94 133 LEU B N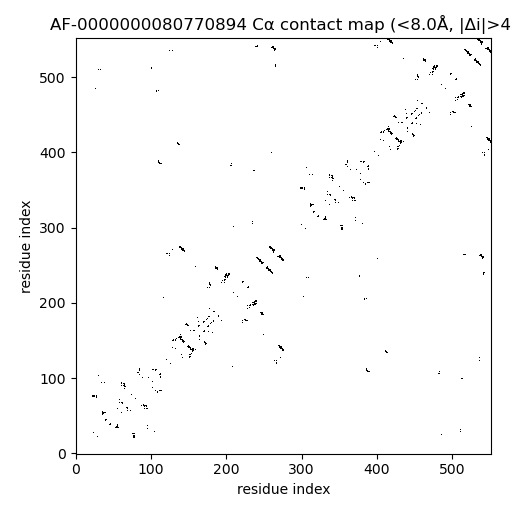 1
ATOM 3279 C CA . LEU B 1 133 ? 5.105 -20.453 -2.686 1 97.94 133 LEU B CA 1
ATOM 3280 C C . LEU B 1 133 ? 5.352 -21.703 -3.529 1 97.94 133 LEU B C 1
ATOM 3282 O O . LEU B 1 133 ? 5.73 -21.609 -4.699 1 97.94 133 LEU B O 1
ATOM 3286 N N . PRO B 1 134 ? 5.043 -22.938 -2.99 1 97.56 134 PRO B N 1
ATOM 3287 C CA . PRO B 1 134 ? 5.285 -24.125 -3.803 1 97.56 134 PRO B CA 1
ATOM 3288 C C . PRO B 1 134 ? 4.383 -24.203 -5.031 1 97.56 134 PRO B C 1
ATOM 3290 O O . PRO B 1 134 ? 4.648 -24.969 -5.957 1 97.56 134 PRO B O 1
ATOM 3293 N N . ARG B 1 135 ? 3.344 -23.359 -5.074 1 97.69 135 ARG B N 1
ATOM 3294 C CA . ARG B 1 135 ? 2.371 -23.391 -6.164 1 97.69 135 ARG B CA 1
ATOM 3295 C C . ARG B 1 135 ? 2.693 -22.312 -7.207 1 97.69 135 ARG B C 1
ATOM 3297 O O . ARG B 1 135 ? 1.91 -22.094 -8.133 1 97.69 135 ARG B O 1
ATOM 3304 N N . ILE B 1 136 ? 3.805 -21.703 -7.07 1 98.06 136 ILE B N 1
ATOM 3305 C CA . ILE B 1 136 ? 4.301 -20.719 -8.016 1 98.06 136 ILE B CA 1
ATOM 3306 C C . ILE B 1 136 ? 5.473 -21.297 -8.805 1 98.06 136 ILE B C 1
ATOM 3308 O O . ILE B 1 136 ? 6.531 -21.578 -8.234 1 98.06 136 ILE B O 1
ATOM 3312 N N . ASP B 1 137 ? 5.25 -21.453 -10.125 1 97.62 137 ASP B N 1
ATOM 3313 C CA . ASP B 1 137 ? 6.219 -22.125 -10.984 1 97.62 137 ASP B CA 1
ATOM 3314 C C . ASP B 1 137 ? 7.215 -21.125 -11.578 1 97.62 137 ASP B C 1
ATOM 3316 O O . ASP B 1 137 ? 7.426 -21.109 -12.789 1 97.62 137 ASP B O 1
ATOM 3320 N N . MET B 1 138 ? 7.777 -20.297 -10.844 1 97.69 138 MET B N 1
ATOM 3321 C CA . MET B 1 138 ? 8.836 -19.328 -11.102 1 97.69 138 MET B CA 1
ATOM 3322 C C . MET B 1 138 ? 9.523 -18.922 -9.805 1 97.69 138 MET B C 1
ATOM 3324 O O . MET B 1 138 ? 8.961 -19.078 -8.719 1 97.69 138 MET B O 1
ATOM 3328 N N . PRO B 1 139 ? 10.773 -18.469 -9.891 1 98.06 139 PRO B N 1
ATOM 3329 C CA . PRO B 1 139 ? 11.422 -18.047 -8.641 1 98.06 139 PRO B CA 1
ATOM 3330 C C . PRO B 1 139 ? 10.602 -17 -7.875 1 98.06 139 PRO B C 1
ATOM 3332 O O . PRO B 1 139 ? 10.219 -15.977 -8.438 1 98.06 139 PRO B O 1
ATOM 3335 N N . ALA B 1 140 ? 10.32 -17.281 -6.605 1 98.56 140 ALA B N 1
ATOM 3336 C CA . ALA B 1 140 ? 9.539 -16.406 -5.738 1 98.56 140 ALA B CA 1
ATOM 3337 C C . ALA B 1 140 ? 10.031 -16.469 -4.297 1 98.56 140 ALA B C 1
ATOM 3339 O O . ALA B 1 140 ? 10.375 -17.547 -3.803 1 98.56 140 ALA B O 1
ATOM 3340 N N . TYR B 1 141 ? 10.102 -15.367 -3.648 1 98.19 141 TYR B N 1
ATOM 3341 C CA . TYR B 1 141 ? 10.5 -15.312 -2.248 1 98.19 141 TYR B CA 1
ATOM 3342 C C . TYR B 1 141 ? 9.812 -14.164 -1.524 1 98.19 141 TYR B C 1
ATOM 3344 O O . TYR B 1 141 ? 9.281 -13.25 -2.16 1 98.19 141 TYR B O 1
ATOM 3352 N N . VAL B 1 142 ? 9.734 -14.25 -0.211 1 97.44 142 VAL B N 1
ATOM 3353 C CA . VAL B 1 142 ? 9.039 -13.273 0.626 1 97.44 142 VAL B CA 1
ATOM 3354 C C . VAL B 1 142 ? 10.047 -12.531 1.499 1 97.44 142 VAL B C 1
ATOM 3356 O O . VAL B 1 142 ? 10.875 -13.156 2.168 1 97.44 142 VAL B O 1
ATOM 3359 N N . LEU B 1 143 ? 9.953 -11.203 1.416 1 96.44 143 LEU B N 1
ATOM 3360 C CA . LEU B 1 143 ? 10.781 -10.352 2.264 1 96.44 143 LEU B CA 1
ATOM 3361 C C . LEU B 1 143 ? 9.945 -9.734 3.383 1 96.44 143 LEU B C 1
ATOM 3363 O O . LEU B 1 143 ? 8.781 -9.383 3.176 1 96.44 143 LEU B O 1
ATOM 3367 N N . ASP B 1 144 ? 10.562 -9.602 4.523 1 94 144 ASP B N 1
ATOM 3368 C CA . ASP B 1 144 ? 9.922 -8.828 5.582 1 94 144 ASP B CA 1
ATOM 3369 C C . ASP B 1 144 ? 10.242 -7.34 5.453 1 94 144 ASP B C 1
ATOM 3371 O O . ASP B 1 144 ? 10.758 -6.898 4.422 1 94 144 ASP B O 1
ATOM 3375 N N . ARG B 1 145 ? 9.93 -6.531 6.445 1 90.94 145 ARG B N 1
ATOM 3376 C CA . ARG B 1 145 ? 10.023 -5.074 6.383 1 90.94 145 ARG B CA 1
ATOM 3377 C C . ARG B 1 145 ? 11.477 -4.629 6.254 1 90.94 145 ARG B C 1
ATOM 3379 O O . ARG B 1 145 ? 11.758 -3.529 5.773 1 90.94 145 ARG B O 1
ATOM 3386 N N . LEU B 1 146 ? 12.391 -5.461 6.711 1 93.88 146 LEU B N 1
ATOM 3387 C CA . LEU B 1 146 ? 13.805 -5.117 6.648 1 93.88 146 LEU B CA 1
ATOM 3388 C C . LEU B 1 146 ? 14.492 -5.844 5.492 1 93.88 146 LEU B C 1
ATOM 3390 O O . LEU B 1 146 ? 15.719 -5.914 5.441 1 93.88 146 LEU B O 1
ATOM 3394 N N . TRP B 1 147 ? 13.727 -6.461 4.594 1 96 147 TRP B N 1
ATOM 3395 C CA . TRP B 1 147 ? 14.156 -7.109 3.359 1 96 147 TRP B CA 1
ATOM 3396 C C . TRP B 1 147 ? 14.906 -8.406 3.656 1 96 147 TRP B C 1
ATOM 3398 O O . TRP B 1 147 ? 15.797 -8.797 2.9 1 96 147 TRP B O 1
ATOM 3408 N N . ARG B 1 148 ? 14.594 -9.047 4.844 1 96.25 148 ARG B N 1
ATOM 3409 C CA . ARG B 1 148 ? 15.047 -10.406 5.113 1 96.25 148 ARG B CA 1
ATOM 3410 C C . ARG B 1 148 ? 14.117 -11.43 4.461 1 96.25 148 ARG B C 1
ATOM 3412 O O . ARG B 1 148 ? 12.898 -11.328 4.582 1 96.25 148 ARG B O 1
ATOM 3419 N N . ALA B 1 149 ? 14.734 -12.312 3.766 1 97.31 149 ALA B N 1
ATOM 3420 C CA . ALA B 1 149 ? 13.93 -13.391 3.197 1 97.31 149 ALA B CA 1
ATOM 3421 C C . ALA B 1 149 ? 13.367 -14.289 4.293 1 97.31 149 ALA B C 1
ATOM 3423 O O . ALA B 1 149 ? 14.125 -14.906 5.047 1 97.31 149 ALA B O 1
ATOM 3424 N N . VAL B 1 150 ? 12.039 -14.43 4.367 1 95.81 150 VAL B N 1
ATOM 3425 C CA . VAL B 1 150 ? 11.414 -15.203 5.434 1 95.81 150 VAL B CA 1
ATOM 3426 C C . VAL B 1 150 ? 10.836 -16.5 4.859 1 95.81 150 VAL B C 1
ATOM 3428 O O . VAL B 1 150 ? 10.531 -17.438 5.605 1 95.81 150 VAL B O 1
ATOM 3431 N N . ALA B 1 151 ? 10.656 -16.562 3.574 1 96.81 151 ALA B N 1
ATOM 3432 C CA . ALA B 1 151 ? 10.195 -17.75 2.859 1 96.81 151 ALA B CA 1
ATOM 3433 C C . ALA B 1 151 ? 10.555 -17.688 1.379 1 96.81 151 ALA B C 1
ATOM 3435 O O . ALA B 1 151 ? 10.703 -16.594 0.825 1 96.81 151 ALA B O 1
ATOM 3436 N N . TRP B 1 152 ? 10.734 -18.797 0.712 1 97.88 152 TRP B N 1
ATOM 3437 C CA . TRP B 1 152 ? 11.031 -18.859 -0.715 1 97.88 152 TRP B CA 1
ATOM 3438 C C . TRP B 1 152 ? 10.75 -20.25 -1.274 1 97.88 152 TRP B C 1
ATOM 3440 O O . TRP B 1 152 ? 10.586 -21.219 -0.517 1 97.88 152 TRP B O 1
ATOM 3450 N N . ASN B 1 153 ? 10.586 -20.328 -2.594 1 98.25 153 ASN B N 1
ATOM 3451 C CA . ASN B 1 153 ? 10.359 -21.625 -3.201 1 98.25 153 ASN B CA 1
ATOM 3452 C C . ASN B 1 153 ? 11.656 -22.219 -3.766 1 98.25 153 ASN B C 1
ATOM 3454 O O . ASN B 1 153 ? 12.703 -21.578 -3.701 1 98.25 153 ASN B O 1
ATOM 3458 N N . ARG B 1 154 ? 11.539 -23.422 -4.227 1 97.44 154 ARG B N 1
ATOM 3459 C CA . ARG B 1 154 ? 12.703 -24.172 -4.711 1 97.44 154 ARG B CA 1
ATOM 3460 C C . ARG B 1 154 ? 13.344 -23.453 -5.898 1 97.44 154 ARG B C 1
ATOM 3462 O O . ARG B 1 154 ? 14.57 -23.391 -6.004 1 97.44 154 ARG B O 1
ATOM 3469 N N . ALA B 1 155 ? 12.547 -22.891 -6.793 1 97.44 155 ALA B N 1
ATOM 3470 C CA . ALA B 1 155 ? 13.062 -22.203 -7.965 1 97.44 155 ALA B CA 1
ATOM 3471 C C . ALA B 1 155 ? 13.922 -21 -7.559 1 97.44 155 ALA B C 1
ATOM 3473 O O . ALA B 1 155 ? 14.961 -20.734 -8.172 1 97.44 155 ALA B O 1
ATOM 3474 N N . ALA B 1 156 ? 13.484 -20.266 -6.547 1 98 156 ALA B N 1
ATOM 3475 C CA . ALA B 1 156 ? 14.266 -19.141 -6.047 1 98 156 ALA B CA 1
ATOM 3476 C C . ALA B 1 156 ? 15.578 -19.625 -5.43 1 98 156 ALA B C 1
ATOM 3478 O O . ALA B 1 156 ? 16.625 -19 -5.613 1 98 156 ALA B O 1
ATOM 3479 N N . GLU B 1 157 ? 15.461 -20.703 -4.727 1 96.38 157 GLU B N 1
ATOM 3480 C CA . GLU B 1 157 ? 16.641 -21.312 -4.125 1 96.38 157 GLU B CA 1
ATOM 3481 C C . GLU B 1 157 ? 17.672 -21.688 -5.184 1 96.38 157 GLU B C 1
ATOM 3483 O O . GLU B 1 157 ? 18.875 -21.453 -5 1 96.38 157 GLU B O 1
ATOM 3488 N N . GLU B 1 158 ? 17.25 -22.234 -6.234 1 95.94 158 GLU B N 1
ATOM 3489 C CA . GLU B 1 158 ? 18.125 -22.641 -7.332 1 95.94 158 GLU B CA 1
ATOM 3490 C C . GLU B 1 158 ? 18.719 -21.438 -8.039 1 95.94 158 GLU B C 1
ATOM 3492 O O . GLU B 1 158 ? 19.906 -21.438 -8.391 1 95.94 158 GLU B O 1
ATOM 3497 N N . LEU B 1 159 ? 17.891 -20.406 -8.25 1 96.69 159 LEU B N 1
ATOM 3498 C CA . LEU B 1 159 ? 18.375 -19.203 -8.914 1 96.69 159 LEU B CA 1
ATOM 3499 C C . LEU B 1 159 ? 19.406 -18.484 -8.055 1 96.69 159 LEU B C 1
ATOM 3501 O O . LEU B 1 159 ? 20.484 -18.125 -8.547 1 96.69 159 LEU B O 1
ATOM 3505 N N . PHE B 1 160 ? 19.031 -18.312 -6.812 1 96.5 160 PHE B N 1
ATOM 3506 C CA . PHE B 1 160 ? 19.922 -17.609 -5.887 1 96.5 160 PHE B CA 1
ATOM 3507 C C . PHE B 1 160 ? 20.719 -18.609 -5.055 1 96.5 160 PHE B C 1
ATOM 3509 O O . PHE B 1 160 ? 20.656 -18.578 -3.824 1 96.5 160 PHE B O 1
ATOM 3516 N N . CYS B 1 161 ? 21.516 -19.359 -5.656 1 93.62 161 CYS B N 1
ATOM 3517 C CA . CYS B 1 161 ? 22.203 -20.5 -5.055 1 93.62 161 CYS B CA 1
ATOM 3518 C C . CYS B 1 161 ? 23.188 -20.031 -3.988 1 93.62 161 CYS B C 1
ATOM 3520 O O . CYS B 1 161 ? 23.406 -20.734 -3 1 93.62 161 CYS B O 1
ATOM 3522 N N . ASP B 1 162 ? 23.719 -18.828 -4.062 1 92 162 ASP B N 1
ATOM 3523 C CA . ASP B 1 162 ? 24.703 -18.344 -3.113 1 92 162 ASP B CA 1
ATOM 3524 C C . ASP B 1 162 ? 24.047 -17.531 -1.999 1 92 162 ASP B C 1
ATOM 3526 O O . ASP B 1 162 ? 24.719 -17.062 -1.079 1 92 162 ASP B O 1
ATOM 3530 N N . TRP B 1 163 ? 22.781 -17.375 -2.098 1 95.44 163 TRP B N 1
ATOM 3531 C CA . TRP B 1 163 ? 22.016 -16.672 -1.084 1 95.44 163 TRP B CA 1
ATOM 3532 C C . TRP B 1 163 ? 20.953 -17.578 -0.459 1 95.44 163 TRP B C 1
ATOM 3534 O O . TRP B 1 163 ? 21.234 -18.297 0.5 1 95.44 163 TRP B O 1
ATOM 3544 N N . LEU B 1 164 ? 19.906 -17.844 -1.178 1 96 164 LEU B N 1
ATOM 3545 C CA . LEU B 1 164 ? 18.797 -18.641 -0.647 1 96 164 LEU B CA 1
ATOM 3546 C C . LEU B 1 164 ? 19.156 -20.125 -0.649 1 96 164 LEU B C 1
ATOM 3548 O O . LEU B 1 164 ? 18.609 -20.906 0.136 1 96 164 LEU B O 1
ATOM 3552 N N . GLY B 1 165 ? 20.109 -20.438 -1.452 1 92.69 165 GLY B N 1
ATOM 3553 C CA . GLY B 1 165 ? 20.531 -21.828 -1.546 1 92.69 165 GLY B CA 1
ATOM 3554 C C . GLY B 1 165 ? 21.625 -22.188 -0.558 1 92.69 165 GLY B C 1
ATOM 3555 O O . GLY B 1 165 ? 21.984 -23.359 -0.422 1 92.69 165 GLY B O 1
ATOM 3556 N N . ARG B 1 166 ? 22.109 -21.281 0.136 1 92.12 166 ARG B N 1
ATOM 3557 C CA . ARG B 1 166 ? 23.188 -21.5 1.097 1 92.12 166 ARG B CA 1
ATOM 3558 C C . ARG B 1 166 ? 22.656 -21.469 2.527 1 92.12 166 ARG B C 1
ATOM 3560 O O . ARG B 1 166 ? 22.266 -20.422 3.031 1 92.12 166 ARG B O 1
ATOM 3567 N N . PRO B 1 167 ? 22.719 -22.547 3.213 1 89.31 167 PRO B N 1
ATOM 3568 C CA . PRO B 1 167 ? 22.125 -22.625 4.551 1 89.31 167 PRO B CA 1
ATOM 3569 C C . PRO B 1 167 ? 22.797 -21.688 5.551 1 89.31 167 PRO B C 1
ATOM 3571 O O . PRO B 1 167 ? 22.141 -21.219 6.496 1 89.31 167 PRO B O 1
ATOM 3574 N N . ASP B 1 168 ? 24 -21.297 5.363 1 89.62 168 ASP B N 1
ATOM 3575 C CA . ASP B 1 168 ? 24.734 -20.531 6.352 1 89.62 168 ASP B CA 1
ATOM 3576 C C . ASP B 1 168 ? 24.766 -19.047 5.98 1 89.62 168 ASP B C 1
ATOM 3578 O O . ASP B 1 168 ? 25.297 -18.219 6.727 1 89.62 168 ASP B O 1
ATOM 3582 N N . ALA B 1 169 ? 24.219 -18.781 4.918 1 87.94 169 ALA B N 1
ATOM 3583 C CA . ALA B 1 169 ? 24.219 -17.375 4.484 1 87.94 169 ALA B CA 1
ATOM 3584 C C . ALA B 1 169 ? 23.188 -16.562 5.254 1 87.94 169 ALA B C 1
ATOM 3586 O O . ALA B 1 169 ? 22.203 -17.109 5.758 1 87.94 169 ALA B O 1
ATOM 3587 N N . SER B 1 170 ? 23.5 -15.32 5.316 1 92.5 170 SER B N 1
ATOM 3588 C CA . SER B 1 170 ? 22.484 -14.383 5.816 1 92.5 170 SER B CA 1
ATOM 3589 C C . SER B 1 170 ? 21.234 -14.406 4.941 1 92.5 170 SER B C 1
ATOM 3591 O O . SER B 1 170 ? 21.328 -14.477 3.717 1 92.5 170 SER B O 1
ATOM 3593 N N . ARG B 1 171 ? 20.078 -14.266 5.57 1 95.31 171 ARG B N 1
ATOM 3594 C CA . ARG B 1 171 ? 18.828 -14.211 4.828 1 95.31 171 ARG B CA 1
ATOM 3595 C C . ARG B 1 171 ? 18.484 -12.773 4.422 1 95.31 171 ARG B C 1
ATOM 3597 O O . ARG B 1 171 ? 17.5 -12.539 3.723 1 95.31 171 ARG B O 1
ATOM 3604 N N . ASP B 1 172 ? 19.328 -11.914 4.805 1 96.94 172 ASP B N 1
ATOM 3605 C CA . ASP B 1 172 ? 19.141 -10.508 4.465 1 96.94 172 ASP B CA 1
ATOM 3606 C C . ASP B 1 172 ? 19.578 -10.227 3.029 1 96.94 172 ASP B C 1
ATOM 3608 O O . ASP B 1 172 ? 20.734 -10.445 2.67 1 96.94 172 ASP B O 1
ATOM 3612 N N . GLN B 1 173 ? 18.656 -9.773 2.268 1 97.38 173 GLN B N 1
ATOM 3613 C CA . GLN B 1 173 ? 18.953 -9.5 0.864 1 97.38 173 GLN B CA 1
ATOM 3614 C C . GLN B 1 173 ? 20.031 -8.43 0.721 1 97.38 173 GLN B C 1
ATOM 3616 O O . GLN B 1 173 ? 20.859 -8.492 -0.185 1 97.38 173 GLN B O 1
ATOM 3621 N N . LEU B 1 174 ? 19.984 -7.422 1.591 1 98.06 174 LEU B N 1
ATOM 3622 C CA . LEU B 1 174 ? 20.969 -6.352 1.531 1 98.06 174 LEU B CA 1
ATOM 3623 C C . LEU B 1 174 ? 22.359 -6.875 1.855 1 98.06 174 LEU B C 1
ATOM 3625 O O . LEU B 1 174 ? 23.344 -6.426 1.274 1 98.06 174 LEU B O 1
ATOM 3629 N N . ASP B 1 175 ? 22.469 -7.848 2.797 1 97.56 175 ASP B N 1
ATOM 3630 C CA . ASP B 1 175 ? 23.75 -8.516 3.043 1 97.56 175 ASP B CA 1
ATOM 3631 C C . ASP B 1 175 ? 24.25 -9.195 1.778 1 97.56 175 ASP B C 1
ATOM 3633 O O . ASP B 1 175 ? 25.438 -9.062 1.425 1 97.56 175 ASP B O 1
ATOM 3637 N N . PHE B 1 176 ? 23.406 -9.875 1.131 1 97.12 176 PHE B N 1
ATOM 3638 C CA . PHE B 1 176 ? 23.781 -10.578 -0.09 1 97.12 176 PHE B CA 1
ATOM 3639 C C . PHE B 1 176 ? 24.328 -9.602 -1.13 1 97.12 176 PHE B C 1
ATOM 3641 O O . PHE B 1 176 ? 25.391 -9.844 -1.719 1 97.12 176 PHE B O 1
ATOM 3648 N N . ILE B 1 177 ? 23.641 -8.484 -1.347 1 97.38 177 ILE B N 1
ATOM 3649 C CA . ILE B 1 177 ? 23.969 -7.551 -2.418 1 97.38 177 ILE B CA 1
ATOM 3650 C C . ILE B 1 177 ? 25.234 -6.766 -2.053 1 97.38 177 ILE B C 1
ATOM 3652 O O . ILE B 1 177 ? 26.109 -6.566 -2.893 1 97.38 177 ILE B O 1
ATOM 3656 N N . PHE B 1 178 ? 25.406 -6.41 -0.787 1 98.19 178 PHE B N 1
ATOM 3657 C CA . PHE B 1 178 ? 26.406 -5.391 -0.494 1 98.19 178 PHE B CA 1
ATOM 3658 C C . PHE B 1 178 ? 27.594 -5.988 0.262 1 98.19 178 PHE B C 1
ATOM 3660 O O . PHE B 1 178 ? 28.656 -5.387 0.327 1 98.19 178 PHE B O 1
ATOM 3667 N N . LEU B 1 179 ? 27.422 -7.191 0.88 1 97.06 179 LEU B N 1
ATOM 3668 C CA . LEU B 1 179 ? 28.484 -7.699 1.746 1 97.06 179 LEU B CA 1
ATOM 3669 C C . LEU B 1 179 ? 29.062 -8.992 1.19 1 97.06 179 LEU B C 1
ATOM 3671 O O . LEU B 1 179 ? 30.156 -9.398 1.572 1 97.06 179 LEU B O 1
ATOM 3675 N N . MET B 1 180 ? 28.359 -9.656 0.352 1 95.12 180 MET B N 1
ATOM 3676 C CA . MET B 1 180 ? 28.875 -10.891 -0.229 1 95.12 180 MET B CA 1
ATOM 3677 C C . MET B 1 180 ? 29.578 -10.625 -1.555 1 95.12 180 MET B C 1
ATOM 3679 O O . MET B 1 180 ? 28.969 -10.109 -2.492 1 95.12 180 MET B O 1
ATOM 3683 N N . PRO B 1 181 ? 30.734 -11.078 -1.687 1 93.88 181 PRO B N 1
ATOM 3684 C CA . PRO B 1 181 ? 31.484 -10.805 -2.922 1 93.88 181 PRO B CA 1
ATOM 3685 C C . PRO B 1 181 ? 30.875 -11.508 -4.137 1 93.88 181 PRO B C 1
ATOM 3687 O O . PRO B 1 181 ? 30.984 -11.008 -5.262 1 93.88 181 PRO B O 1
ATOM 3690 N N . GLU B 1 182 ? 30.219 -12.602 -3.945 1 92.5 182 GLU B N 1
ATOM 3691 C CA . GLU B 1 182 ? 29.609 -13.383 -5.02 1 92.5 182 GLU B CA 1
ATOM 3692 C C . GLU B 1 182 ? 28.562 -12.57 -5.77 1 92.5 182 GLU B C 1
ATOM 3694 O O . GLU B 1 182 ? 28.297 -12.82 -6.945 1 92.5 182 GLU B O 1
ATOM 3699 N N . SER B 1 183 ? 27.984 -11.586 -5.102 1 95.19 183 SER B N 1
ATOM 3700 C CA . SER B 1 183 ? 26.891 -10.828 -5.699 1 95.19 183 SER B CA 1
ATOM 3701 C C . SER B 1 183 ? 27.359 -9.984 -6.871 1 95.19 183 SER B C 1
ATOM 3703 O O . SER B 1 183 ? 26.641 -9.789 -7.848 1 95.19 183 SER B O 1
ATOM 3705 N N . ARG B 1 184 ? 28.578 -9.523 -6.848 1 95.69 184 ARG B N 1
ATOM 3706 C CA . ARG B 1 184 ? 29.109 -8.641 -7.871 1 95.69 184 ARG B CA 1
ATOM 3707 C C . ARG B 1 184 ? 29.25 -9.359 -9.203 1 95.69 184 ARG B C 1
ATOM 3709 O O . ARG B 1 184 ? 29.031 -8.766 -10.266 1 95.69 184 ARG B O 1
ATOM 3716 N N . GLY B 1 185 ? 29.641 -10.555 -9.086 1 95.06 185 GLY B N 1
ATOM 3717 C CA . GLY B 1 185 ? 29.75 -11.344 -10.305 1 95.06 185 GLY B CA 1
ATOM 3718 C C . GLY B 1 185 ? 28.438 -11.961 -10.742 1 95.06 185 GLY B C 1
ATOM 3719 O O . GLY B 1 185 ? 28.234 -12.242 -11.93 1 95.06 185 GLY B O 1
ATOM 3720 N N . PHE B 1 186 ? 27.562 -12.141 -9.875 1 96.69 186 PHE B N 1
ATOM 3721 C CA . PHE B 1 186 ? 26.281 -12.82 -10.117 1 96.69 186 PHE B CA 1
ATOM 3722 C C . PHE B 1 186 ? 25.266 -11.867 -10.734 1 96.69 186 PHE B C 1
ATOM 3724 O O . PHE B 1 186 ? 24.531 -12.242 -11.648 1 96.69 186 PHE B O 1
ATOM 3731 N N . ILE B 1 187 ? 25.188 -10.633 -10.211 1 97.25 187 ILE B N 1
ATOM 3732 C CA . ILE B 1 187 ? 24.203 -9.648 -10.656 1 97.25 187 ILE B CA 1
ATOM 3733 C C . ILE B 1 187 ? 24.734 -8.891 -11.867 1 97.25 187 ILE B C 1
ATOM 3735 O O . ILE B 1 187 ? 25.828 -8.312 -11.82 1 97.25 187 ILE B O 1
ATOM 3739 N N . ASP B 1 188 ? 23.969 -8.93 -12.891 1 96.62 188 ASP B N 1
ATOM 3740 C CA . ASP B 1 188 ? 24.328 -8.148 -14.07 1 96.62 188 ASP B CA 1
ATOM 3741 C C . ASP B 1 188 ? 24.281 -6.652 -13.773 1 96.62 188 ASP B C 1
ATOM 3743 O O . ASP B 1 188 ? 23.312 -6.168 -13.164 1 96.62 188 ASP B O 1
ATOM 3747 N N . ASN B 1 189 ? 25.359 -5.879 -14.188 1 95.94 189 ASN B N 1
ATOM 3748 C CA . ASN B 1 189 ? 25.453 -4.445 -13.93 1 95.94 189 ASN B CA 1
ATOM 3749 C C . ASN B 1 189 ? 25.234 -4.121 -12.453 1 95.94 189 ASN B C 1
ATOM 3751 O O . ASN B 1 189 ? 24.375 -3.307 -12.117 1 95.94 189 ASN B O 1
ATOM 3755 N N . TRP B 1 190 ? 26.016 -4.688 -11.664 1 97.31 190 TRP B N 1
ATOM 3756 C CA . TRP B 1 190 ? 25.906 -4.613 -10.211 1 97.31 190 TRP B CA 1
ATOM 3757 C C . TRP B 1 190 ? 25.859 -3.164 -9.742 1 97.31 190 TRP B C 1
ATOM 3759 O O . TRP B 1 190 ? 25.047 -2.805 -8.891 1 97.31 190 TRP B O 1
ATOM 3769 N N . PRO B 1 191 ? 26.672 -2.234 -10.32 1 96.69 191 PRO B N 1
ATOM 3770 C CA . PRO B 1 191 ? 26.641 -0.859 -9.82 1 96.69 191 PRO B CA 1
ATOM 3771 C C . PRO B 1 191 ? 25.266 -0.21 -9.977 1 96.69 191 PRO B C 1
ATOM 3773 O O . PRO B 1 191 ? 24.766 0.443 -9.055 1 96.69 191 PRO B O 1
ATOM 3776 N N . GLU B 1 192 ? 24.672 -0.479 -11.094 1 95.31 192 GLU B N 1
ATOM 3777 C CA . GLU B 1 192 ? 23.344 0.083 -11.328 1 95.31 192 GLU B CA 1
ATOM 3778 C C . GLU B 1 192 ? 22.297 -0.558 -10.422 1 95.31 192 GLU B C 1
ATOM 3780 O O . GLU B 1 192 ? 21.453 0.134 -9.867 1 95.31 192 GLU B O 1
ATOM 3785 N N . ARG B 1 193 ? 22.406 -1.825 -10.289 1 95.69 193 ARG B N 1
ATOM 3786 C CA . ARG B 1 193 ? 21.469 -2.527 -9.414 1 95.69 193 ARG B CA 1
ATOM 3787 C C . ARG B 1 193 ? 21.625 -2.066 -7.965 1 95.69 193 ARG B C 1
ATOM 3789 O O . ARG B 1 193 ? 20.625 -1.838 -7.273 1 95.69 193 ARG B O 1
ATOM 3796 N N . ALA B 1 194 ? 22.828 -1.936 -7.512 1 96.94 194 ALA B N 1
ATOM 3797 C CA . ALA B 1 194 ? 23.109 -1.479 -6.148 1 96.94 194 ALA B CA 1
ATOM 3798 C C . ALA B 1 194 ? 22.5 -0.099 -5.906 1 96.94 194 ALA B C 1
ATOM 3800 O O . ALA B 1 194 ? 21.875 0.136 -4.871 1 96.94 194 ALA B O 1
ATOM 3801 N N . ARG B 1 195 ? 22.703 0.732 -6.855 1 96.25 195 ARG B N 1
ATOM 3802 C CA . ARG B 1 195 ? 22.156 2.08 -6.754 1 96.25 195 ARG B CA 1
ATOM 3803 C C . ARG B 1 195 ? 20.641 2.045 -6.648 1 96.25 195 ARG B C 1
ATOM 3805 O O . ARG B 1 195 ? 20.062 2.705 -5.789 1 96.25 195 ARG B O 1
ATOM 3812 N N . ARG B 1 196 ? 20 1.274 -7.488 1 94.88 196 ARG B N 1
ATOM 3813 C CA . ARG B 1 196 ? 18.547 1.171 -7.508 1 94.88 196 ARG B CA 1
ATOM 3814 C C . ARG B 1 196 ? 18.031 0.568 -6.207 1 94.88 196 ARG B C 1
ATOM 3816 O O . ARG B 1 196 ? 17.031 1.037 -5.656 1 94.88 196 ARG B O 1
ATOM 3823 N N . VAL B 1 197 ? 18.719 -0.422 -5.746 1 96.12 197 VAL B N 1
ATOM 3824 C CA . VAL B 1 197 ? 18.297 -1.111 -4.531 1 96.12 197 VAL B CA 1
ATOM 3825 C C . VAL B 1 197 ? 18.297 -0.133 -3.357 1 96.12 197 VAL B C 1
ATOM 3827 O O . VAL B 1 197 ? 17.344 -0.095 -2.574 1 96.12 197 VAL B O 1
ATOM 3830 N N . VAL B 1 198 ? 19.297 0.694 -3.217 1 96.62 198 VAL B N 1
ATOM 3831 C CA . VAL B 1 198 ? 19.406 1.644 -2.115 1 96.62 198 VAL B CA 1
ATOM 3832 C C . VAL B 1 198 ? 18.297 2.693 -2.227 1 96.62 198 VAL B C 1
ATOM 3834 O O . VAL B 1 198 ? 17.688 3.059 -1.226 1 96.62 198 VAL B O 1
ATOM 3837 N N . ALA B 1 199 ? 18.062 3.117 -3.41 1 95 199 ALA B N 1
ATOM 3838 C CA . ALA B 1 199 ? 17 4.098 -3.643 1 95 199 ALA B CA 1
ATOM 3839 C C . ALA B 1 199 ? 15.633 3.512 -3.309 1 95 199 ALA B C 1
ATOM 3841 O O . ALA B 1 199 ? 14.781 4.191 -2.721 1 95 199 ALA B O 1
ATOM 3842 N N . GLU B 1 200 ? 15.43 2.287 -3.686 1 94.31 200 GLU B N 1
ATOM 3843 C CA . GLU B 1 200 ? 14.18 1.6 -3.381 1 94.31 200 GLU B CA 1
ATOM 3844 C C . GLU B 1 200 ? 14.023 1.381 -1.879 1 94.31 200 GLU B C 1
ATOM 3846 O O . GLU B 1 200 ? 12.914 1.481 -1.344 1 94.31 200 GLU B O 1
ATOM 3851 N N . LEU B 1 201 ? 15.078 1.032 -1.279 1 95 201 LEU B N 1
ATOM 3852 C CA . LEU B 1 201 ? 15.062 0.83 0.165 1 95 201 LEU B CA 1
ATOM 3853 C C . LEU B 1 201 ? 14.617 2.098 0.887 1 95 201 LEU B C 1
ATOM 3855 O O . LEU B 1 201 ? 13.789 2.041 1.798 1 95 201 LEU B O 1
ATOM 3859 N N . ARG B 1 202 ? 15.164 3.215 0.49 1 92.94 202 ARG B N 1
ATOM 3860 C CA . ARG B 1 202 ? 14.797 4.496 1.09 1 92.94 202 ARG B CA 1
ATOM 3861 C C . ARG B 1 202 ? 13.297 4.75 0.963 1 92.94 202 ARG B C 1
ATOM 3863 O O . ARG B 1 202 ? 12.641 5.109 1.94 1 92.94 202 ARG B O 1
ATOM 3870 N N . ALA B 1 203 ? 12.812 4.539 -0.222 1 90.88 203 ALA B N 1
ATOM 3871 C CA . ALA B 1 203 ? 11.383 4.727 -0.462 1 90.88 203 ALA B CA 1
ATOM 3872 C C . ALA B 1 203 ? 10.555 3.799 0.418 1 90.88 203 ALA B C 1
ATOM 3874 O O . ALA B 1 203 ? 9.516 4.199 0.951 1 90.88 203 ALA B O 1
ATOM 3875 N N . ASP B 1 204 ? 10.992 2.633 0.572 1 90.5 204 ASP B N 1
ATOM 3876 C CA . ASP B 1 204 ? 10.242 1.606 1.295 1 90.5 204 ASP B CA 1
ATOM 3877 C C . ASP B 1 204 ? 10.234 1.888 2.795 1 90.5 204 ASP B C 1
ATOM 3879 O O . ASP B 1 204 ? 9.234 1.653 3.473 1 90.5 204 ASP B O 1
ATOM 3883 N N . LEU B 1 205 ? 11.297 2.312 3.33 1 88.81 205 LEU B N 1
ATOM 3884 C CA . LEU B 1 205 ? 11.406 2.547 4.766 1 88.81 205 LEU B CA 1
ATOM 3885 C C . LEU B 1 205 ? 10.617 3.787 5.176 1 88.81 205 LEU B C 1
ATOM 3887 O O . LEU B 1 205 ? 9.969 3.797 6.223 1 88.81 205 LEU B O 1
ATOM 3891 N N . GLY B 1 206 ? 10.695 4.793 4.34 1 81.81 206 GLY B N 1
ATOM 3892 C CA . GLY B 1 206 ? 9.891 5.98 4.582 1 81.81 206 GLY B CA 1
ATOM 3893 C C . GLY B 1 206 ? 9.969 6.465 6.02 1 81.81 206 GLY B C 1
ATOM 3894 O O . GLY B 1 206 ? 11.055 6.715 6.539 1 81.81 206 GLY B O 1
ATOM 3895 N N . GLN B 1 207 ? 8.828 6.449 6.715 1 76.75 207 GLN B N 1
ATOM 3896 C CA . GLN B 1 207 ? 8.695 6.992 8.062 1 76.75 207 GLN B CA 1
ATOM 3897 C C . GLN B 1 207 ? 9.328 6.059 9.094 1 76.75 207 GLN B C 1
ATOM 3899 O O . GLN B 1 207 ? 9.5 6.434 10.258 1 76.75 207 GLN B O 1
ATOM 3904 N N . GLN B 1 208 ? 9.766 4.992 8.656 1 82.06 208 GLN B N 1
ATOM 3905 C CA . GLN B 1 208 ? 10.289 4.016 9.602 1 82.06 208 GLN B CA 1
ATOM 3906 C C . GLN B 1 208 ? 11.797 4.18 9.789 1 82.06 208 GLN B C 1
ATOM 3908 O O . GLN B 1 208 ? 12.43 3.381 10.484 1 82.06 208 GLN B O 1
ATOM 3913 N N . LEU B 1 209 ? 12.305 5.156 9.258 1 83.38 209 LEU B N 1
ATOM 3914 C CA . LEU B 1 209 ? 13.742 5.379 9.312 1 83.38 209 LEU B CA 1
ATOM 3915 C C . LEU B 1 209 ? 14.203 5.605 10.75 1 83.38 209 LEU B C 1
ATOM 3917 O O . LEU B 1 209 ? 15.344 5.305 11.094 1 83.38 209 LEU B O 1
ATOM 3921 N N . ASP B 1 210 ? 13.266 5.988 11.555 1 78.25 210 ASP B N 1
ATOM 3922 C CA . ASP B 1 210 ? 13.648 6.336 12.922 1 78.25 210 ASP B CA 1
ATOM 3923 C C . ASP B 1 210 ? 13.461 5.148 13.859 1 78.25 210 ASP B C 1
ATOM 3925 O O . ASP B 1 210 ? 13.82 5.219 15.039 1 78.25 210 ASP B O 1
ATOM 3929 N N . ASP B 1 211 ? 12.961 4.105 13.352 1 84.38 211 ASP B N 1
ATOM 3930 C CA . ASP B 1 211 ? 12.82 2.877 14.125 1 84.38 211 ASP B CA 1
ATOM 3931 C C . ASP B 1 211 ? 14.188 2.301 14.492 1 84.38 211 ASP B C 1
ATOM 3933 O O . ASP B 1 211 ? 15.109 2.301 13.672 1 84.38 211 ASP B O 1
ATOM 3937 N N . ALA B 1 212 ? 14.336 1.816 15.734 1 90.38 212 ALA B N 1
ATOM 3938 C CA . ALA B 1 212 ? 15.633 1.377 16.266 1 90.38 212 ALA B CA 1
ATOM 3939 C C . ALA B 1 212 ? 16.203 0.236 15.422 1 90.38 212 ALA B C 1
ATOM 3941 O O . ALA B 1 212 ? 17.391 0.222 15.117 1 90.38 212 ALA B O 1
ATOM 3942 N N . GLU B 1 213 ? 15.352 -0.667 15.156 1 91.62 213 GLU B N 1
ATOM 3943 C CA . GLU B 1 213 ? 15.82 -1.811 14.375 1 91.62 213 GLU B CA 1
ATOM 3944 C C . GLU B 1 213 ? 16.281 -1.378 12.984 1 91.62 213 GLU B C 1
ATOM 3946 O O . GLU B 1 213 ? 17.312 -1.851 12.5 1 91.62 213 GLU B O 1
ATOM 3951 N N . THR B 1 214 ? 15.547 -0.513 12.383 1 93 214 THR B N 1
ATOM 3952 C CA . THR B 1 214 ? 15.891 0.011 11.062 1 93 214 THR B CA 1
ATOM 3953 C C . THR B 1 214 ? 17.188 0.807 11.125 1 93 214 THR B C 1
ATOM 3955 O O . THR B 1 214 ? 18.078 0.612 10.289 1 93 214 THR B O 1
ATOM 3958 N N . ALA B 1 215 ? 17.281 1.603 12.078 1 92.38 215 ALA B N 1
ATOM 3959 C CA . ALA B 1 215 ? 18.484 2.418 12.25 1 92.38 215 ALA B CA 1
ATOM 3960 C C . ALA B 1 215 ? 19.719 1.545 12.453 1 92.38 215 ALA B C 1
ATOM 3962 O O . ALA B 1 215 ? 20.781 1.824 11.891 1 92.38 215 ALA B O 1
ATOM 3963 N N . GLY B 1 216 ? 19.547 0.526 13.266 1 95.25 216 GLY B N 1
ATOM 3964 C CA . GLY B 1 216 ? 20.656 -0.399 13.484 1 95.25 216 GLY B CA 1
ATOM 3965 C C . GLY B 1 216 ? 21.109 -1.093 12.219 1 95.25 216 GLY B C 1
ATOM 3966 O O . GLY B 1 216 ? 22.312 -1.213 11.969 1 95.25 216 GLY B O 1
ATOM 3967 N N . MET B 1 217 ? 20.156 -1.509 11.422 1 95.31 217 MET B N 1
ATOM 3968 C CA . MET B 1 217 ? 20.469 -2.158 10.148 1 95.31 217 MET B CA 1
ATOM 3969 C C . MET B 1 217 ? 21.203 -1.208 9.219 1 95.31 217 MET B C 1
ATOM 3971 O O . MET B 1 217 ? 22.219 -1.583 8.617 1 95.31 217 MET B O 1
ATOM 3975 N N . LEU B 1 218 ? 20.75 -0.024 9.133 1 95.81 218 LEU B N 1
ATOM 3976 C CA . LEU B 1 218 ? 21.359 0.961 8.25 1 95.81 218 LEU B CA 1
ATOM 3977 C C . LEU B 1 218 ? 22.781 1.308 8.703 1 95.81 218 LEU B C 1
ATOM 3979 O O . LEU B 1 218 ? 23.688 1.397 7.883 1 95.81 218 LEU B O 1
ATOM 3983 N N . GLU B 1 219 ? 22.906 1.458 9.992 1 96.44 219 GLU B N 1
ATOM 3984 C CA . GLU B 1 219 ? 24.234 1.761 10.531 1 96.44 219 GLU B CA 1
ATOM 3985 C C . GLU B 1 219 ? 25.219 0.641 10.234 1 96.44 219 GLU B C 1
ATOM 3987 O O . GLU B 1 219 ? 26.359 0.9 9.828 1 96.44 219 GLU B O 1
ATOM 3992 N N . ARG B 1 220 ? 24.812 -0.537 10.453 1 97.5 220 ARG B N 1
ATOM 3993 C CA . ARG B 1 220 ? 25.656 -1.69 10.188 1 97.5 220 ARG B CA 1
ATOM 3994 C C . ARG B 1 220 ? 26.062 -1.74 8.719 1 97.5 220 ARG B C 1
ATOM 3996 O O . ARG B 1 220 ? 27.234 -1.903 8.391 1 97.5 220 ARG B O 1
ATOM 4003 N N . LEU B 1 221 ? 25.109 -1.579 7.801 1 98 221 LEU B N 1
ATOM 4004 C CA . LEU B 1 221 ? 25.391 -1.631 6.367 1 98 221 LEU B CA 1
ATOM 4005 C C . LEU B 1 221 ? 26.328 -0.504 5.949 1 98 221 LEU B C 1
ATOM 4007 O O . LEU B 1 221 ? 27.234 -0.712 5.141 1 98 221 LEU B O 1
ATOM 4011 N N . ARG B 1 222 ? 26.109 0.646 6.508 1 97.62 222 ARG B N 1
ATOM 4012 C CA . ARG B 1 222 ? 26.953 1.786 6.188 1 97.62 222 ARG B CA 1
ATOM 4013 C C . ARG B 1 222 ? 28.391 1.56 6.672 1 97.62 222 ARG B C 1
ATOM 4015 O O . ARG B 1 222 ? 29.344 1.948 6 1 97.62 222 ARG B O 1
ATOM 4022 N N . ARG B 1 223 ? 28.5 0.955 7.801 1 97.88 223 ARG B N 1
ATOM 4023 C CA . ARG B 1 223 ? 29.812 0.662 8.375 1 97.88 223 ARG B CA 1
ATOM 4024 C C . ARG B 1 223 ? 30.531 -0.432 7.582 1 97.88 223 ARG B C 1
ATOM 4026 O O . ARG B 1 223 ? 31.734 -0.333 7.316 1 97.88 223 ARG B O 1
ATOM 4033 N N . GLU B 1 224 ? 29.812 -1.422 7.184 1 98.12 224 GLU B N 1
ATOM 4034 C CA . GLU B 1 224 ? 30.422 -2.637 6.645 1 98.12 224 GLU B CA 1
ATOM 4035 C C . GLU B 1 224 ? 30.547 -2.562 5.125 1 98.12 224 GLU B C 1
ATOM 4037 O O . GLU B 1 224 ? 31.281 -3.342 4.52 1 98.12 224 GLU B O 1
ATOM 4042 N N . SER B 1 225 ? 29.875 -1.65 4.438 1 98.25 225 SER B N 1
ATOM 4043 C CA . SER B 1 225 ? 29.922 -1.526 2.986 1 98.25 225 SER B CA 1
ATOM 4044 C C . SER B 1 225 ? 30.125 -0.077 2.561 1 98.25 225 SER B C 1
ATOM 4046 O O . SER B 1 225 ? 29.188 0.722 2.584 1 98.25 225 SER B O 1
ATOM 4048 N N . PRO B 1 226 ? 31.281 0.238 2.031 1 97.88 226 PRO B N 1
ATOM 4049 C CA . PRO B 1 226 ? 31.516 1.592 1.527 1 97.88 226 PRO B CA 1
ATOM 4050 C C . PRO B 1 226 ? 30.594 1.966 0.371 1 97.88 226 PRO B C 1
ATOM 4052 O O . PRO B 1 226 ? 30.172 3.119 0.26 1 97.88 226 PRO B O 1
ATOM 4055 N N . ASP B 1 227 ? 30.312 0.963 -0.452 1 97.88 227 ASP B N 1
ATOM 4056 C CA . ASP B 1 227 ? 29.391 1.221 -1.562 1 97.88 227 ASP B CA 1
ATOM 4057 C C . ASP B 1 227 ? 28 1.612 -1.053 1 97.88 227 ASP B C 1
ATOM 4059 O O . ASP B 1 227 ? 27.406 2.572 -1.544 1 97.88 227 ASP B O 1
ATOM 4063 N N . PHE B 1 228 ? 27.516 0.894 -0.094 1 98.31 228 PHE B N 1
ATOM 4064 C CA . PHE B 1 228 ? 26.203 1.22 0.473 1 98.31 228 PHE B CA 1
ATOM 4065 C C . PHE B 1 228 ? 26.219 2.617 1.081 1 98.31 228 PHE B C 1
ATOM 4067 O O . PHE B 1 228 ? 25.281 3.398 0.864 1 98.31 228 PHE B O 1
ATOM 4074 N N . ASP B 1 229 ? 27.203 2.881 1.824 1 97.94 229 ASP B N 1
ATOM 4075 C CA . ASP B 1 229 ? 27.297 4.176 2.494 1 97.94 229 ASP B CA 1
ATOM 4076 C C . ASP B 1 229 ? 27.266 5.32 1.484 1 97.94 229 ASP B C 1
ATOM 4078 O O . ASP B 1 229 ? 26.516 6.285 1.653 1 97.94 229 ASP B O 1
ATOM 4082 N N . ARG B 1 230 ? 28.062 5.164 0.502 1 97.12 230 ARG B N 1
ATOM 4083 C CA . ARG B 1 230 ? 28.125 6.18 -0.546 1 97.12 2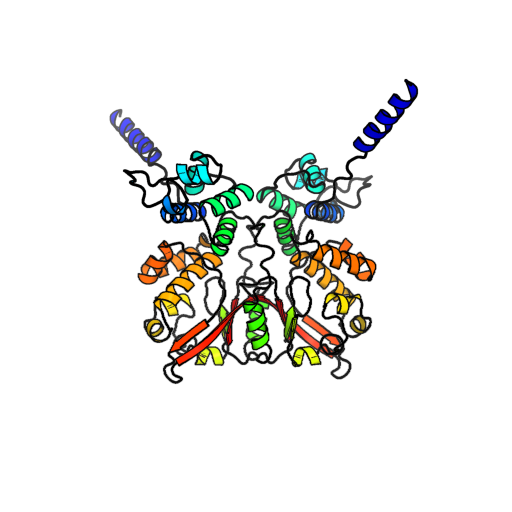30 ARG B CA 1
ATOM 4084 C C . ARG B 1 230 ? 26.75 6.363 -1.198 1 97.12 230 ARG B C 1
ATOM 4086 O O . ARG B 1 230 ? 26.281 7.492 -1.357 1 97.12 230 ARG B O 1
ATOM 4093 N N . LEU B 1 231 ? 26.156 5.305 -1.566 1 96.88 231 LEU B N 1
ATOM 4094 C CA . LEU B 1 231 ? 24.875 5.352 -2.258 1 96.88 231 LEU B CA 1
ATOM 4095 C C . LEU B 1 231 ? 23.781 5.891 -1.341 1 96.88 231 LEU B C 1
ATOM 4097 O O . LEU B 1 231 ? 22.891 6.625 -1.787 1 96.88 231 LEU B O 1
ATOM 4101 N N . TRP B 1 232 ? 23.781 5.516 -0.101 1 94.75 232 TRP B N 1
ATOM 4102 C CA . TRP B 1 232 ? 22.781 5.965 0.862 1 94.75 232 TRP B CA 1
ATOM 4103 C C . TRP B 1 232 ? 22.844 7.48 1.035 1 94.75 232 TRP B C 1
ATOM 4105 O O . TRP B 1 232 ? 21.797 8.133 1.173 1 94.75 232 TRP B O 1
ATOM 4115 N N . GLN B 1 233 ? 23.969 8.055 0.953 1 90.56 233 GLN B N 1
ATOM 4116 C CA . GLN B 1 233 ? 24.172 9.484 1.149 1 90.56 233 GLN B CA 1
ATOM 4117 C C . GLN B 1 233 ? 23.609 10.289 -0.025 1 90.56 233 GLN B C 1
ATOM 4119 O O . GLN B 1 233 ? 23.328 11.477 0.112 1 90.56 233 GLN B O 1
ATOM 4124 N N . GLN B 1 234 ? 23.406 9.609 -1.088 1 90.31 234 GLN B N 1
ATOM 4125 C CA . GLN B 1 234 ? 22.938 10.289 -2.293 1 90.31 234 GLN B CA 1
ATOM 4126 C C . GLN B 1 234 ? 21.469 10.656 -2.184 1 90.31 234 GLN B C 1
ATOM 4128 O O . GLN B 1 234 ? 20.969 11.5 -2.941 1 90.31 234 GLN B O 1
ATOM 4133 N N . GLN B 1 235 ? 20.688 10.078 -1.345 1 88.88 235 GLN B N 1
ATOM 4134 C CA . GLN B 1 235 ? 19.312 10.406 -1.024 1 88.88 235 GLN B CA 1
ATOM 4135 C C . GLN B 1 235 ? 18.391 10.164 -2.221 1 88.88 235 GLN B C 1
ATOM 4137 O O . GLN B 1 235 ? 17.312 10.75 -2.312 1 88.88 235 GLN B O 1
ATOM 4142 N N . ASP B 1 236 ? 18.891 9.367 -3.178 1 90.75 236 ASP B N 1
ATOM 4143 C CA . ASP B 1 236 ? 18.031 9.008 -4.297 1 90.75 236 ASP B CA 1
ATOM 4144 C C . ASP B 1 236 ? 16.844 8.164 -3.828 1 90.75 236 ASP B C 1
ATOM 4146 O O . ASP B 1 236 ? 16.953 7.426 -2.848 1 90.75 236 ASP B O 1
ATOM 4150 N N . VAL B 1 237 ? 15.727 8.359 -4.531 1 92 237 VAL B N 1
ATOM 4151 C CA . VAL B 1 237 ? 14.508 7.633 -4.215 1 92 237 VAL B CA 1
ATOM 4152 C C . VAL B 1 237 ? 13.898 7.062 -5.496 1 92 237 VAL B C 1
ATOM 4154 O O . VAL B 1 237 ? 13.758 7.77 -6.496 1 92 237 VAL B O 1
ATOM 4157 N N . LEU B 1 238 ? 13.633 5.797 -5.473 1 87 238 LEU B N 1
ATOM 4158 C CA . LEU B 1 238 ? 12.953 5.113 -6.566 1 87 238 LEU B CA 1
ATOM 4159 C C . LEU B 1 238 ? 11.852 4.207 -6.031 1 87 238 LEU B C 1
ATOM 4161 O O . LEU B 1 238 ? 11.984 3.629 -4.949 1 87 238 LEU B O 1
ATOM 4165 N N . GLU B 1 239 ? 10.719 4.195 -6.816 1 79.06 239 GLU B N 1
ATOM 4166 C CA . GLU B 1 239 ? 9.711 3.199 -6.461 1 79.06 239 GLU B CA 1
ATOM 4167 C C . GLU B 1 239 ? 10.219 1.783 -6.719 1 79.06 239 GLU B C 1
ATOM 4169 O O . GLU B 1 239 ? 10.953 1.546 -7.68 1 79.06 239 GLU B O 1
ATOM 4174 N N . ARG B 1 240 ? 9.82 0.996 -5.734 1 71.81 240 ARG B N 1
ATOM 4175 C CA . ARG B 1 240 ? 10.195 -0.395 -5.965 1 71.81 240 ARG B CA 1
ATOM 4176 C C . ARG B 1 240 ? 9.414 -0.989 -7.133 1 71.81 240 ARG B C 1
ATOM 4178 O O . ARG B 1 240 ? 8.25 -1.365 -6.977 1 71.81 240 ARG B O 1
ATOM 4185 N N . GLU B 1 241 ? 9.641 -0.821 -8.359 1 66 241 GLU B N 1
ATOM 4186 C CA . GLU B 1 241 ? 8.891 -1.141 -9.57 1 66 241 GLU B CA 1
ATOM 4187 C C . GLU B 1 241 ? 9.172 -2.566 -10.039 1 66 241 GLU B C 1
ATOM 4189 O O . GLU B 1 241 ? 8.328 -3.195 -10.672 1 66 241 GLU B O 1
ATOM 4194 N N . GLY B 1 242 ? 10.07 -3.119 -9.664 1 75.94 242 GLY B N 1
ATOM 4195 C CA . GLY B 1 242 ? 10.461 -4.297 -10.422 1 75.94 242 GLY B CA 1
ATOM 4196 C C . GLY B 1 242 ? 11.148 -3.961 -11.727 1 75.94 242 GLY B C 1
ATOM 4197 O O . GLY B 1 242 ? 11.789 -2.916 -11.852 1 75.94 242 GLY B O 1
ATOM 4198 N N . GLY B 1 243 ? 11.141 -4.852 -12.68 1 84.19 243 GLY B N 1
ATOM 4199 C CA . GLY B 1 243 ? 11.742 -4.656 -13.984 1 84.19 243 GLY B CA 1
ATOM 4200 C C . GLY B 1 243 ? 12.719 -5.75 -14.359 1 84.19 243 GLY B C 1
ATOM 4201 O O . GLY B 1 243 ? 12.672 -6.852 -13.812 1 84.19 243 GLY B O 1
ATOM 4202 N N . GLU B 1 244 ? 13.484 -5.352 -15.344 1 90.88 244 GLU B N 1
ATOM 4203 C CA . GLU B 1 244 ? 14.43 -6.328 -15.867 1 90.88 244 GLU B CA 1
ATOM 4204 C C . GLU B 1 244 ? 15.555 -6.598 -14.875 1 90.88 244 GLU B C 1
ATOM 4206 O O . GLU B 1 244 ? 16.078 -5.668 -14.258 1 90.88 244 GLU B O 1
ATOM 4211 N N . ARG B 1 245 ? 15.812 -7.883 -14.703 1 94.56 245 ARG B N 1
ATOM 4212 C CA . ARG B 1 245 ? 16.875 -8.367 -13.836 1 94.56 245 ARG B CA 1
ATOM 4213 C C . ARG B 1 245 ? 17.781 -9.359 -14.57 1 94.56 245 ARG B C 1
ATOM 4215 O O . ARG B 1 245 ? 17.297 -10.367 -15.094 1 94.56 245 ARG B O 1
ATOM 4222 N N . GLY B 1 246 ? 19.062 -9 -14.586 1 96.56 246 GLY B N 1
ATOM 4223 C CA . GLY B 1 246 ? 20.031 -9.906 -15.18 1 96.56 246 GLY B CA 1
ATOM 4224 C C . GLY B 1 246 ? 20.922 -10.586 -14.156 1 96.56 246 GLY B C 1
ATOM 4225 O O . GLY B 1 246 ? 21.344 -9.961 -13.18 1 96.56 246 GLY B O 1
ATOM 4226 N N . PHE B 1 247 ? 21.172 -11.883 -14.43 1 97.12 247 PHE B N 1
ATOM 4227 C CA . PHE B 1 247 ? 22.031 -12.672 -13.539 1 97.12 247 PHE B CA 1
ATOM 4228 C C . PHE B 1 247 ? 23.047 -13.469 -14.344 1 97.12 247 PHE B C 1
ATOM 4230 O O . PHE B 1 247 ? 22.797 -13.859 -15.477 1 97.12 247 PHE B O 1
ATOM 4237 N N . HIS B 1 248 ? 24.188 -13.68 -13.766 1 97.19 248 HIS B N 1
ATOM 4238 C CA . HIS B 1 248 ? 25.203 -14.609 -14.258 1 97.19 248 HIS B CA 1
ATOM 4239 C C . HIS B 1 248 ? 25.297 -15.836 -13.359 1 97.19 248 HIS B C 1
ATOM 4241 O O . HIS B 1 248 ? 26.125 -15.875 -12.453 1 97.19 248 HIS B O 1
ATOM 4247 N N . HIS B 1 249 ? 24.484 -16.797 -13.664 1 95.31 249 HIS B N 1
ATOM 4248 C CA . HIS B 1 249 ? 24.438 -18 -12.844 1 95.31 249 HIS B CA 1
ATOM 4249 C C . HIS B 1 249 ? 25.641 -18.906 -13.141 1 95.31 249 HIS B C 1
ATOM 4251 O O . HIS B 1 249 ? 26 -19.109 -14.297 1 95.31 249 HIS B O 1
ATOM 4257 N N . PRO B 1 250 ? 26.172 -19.516 -12.125 1 92.25 250 PRO B N 1
ATOM 4258 C CA . PRO B 1 250 ? 27.375 -20.328 -12.328 1 92.25 250 PRO B CA 1
ATOM 4259 C C . PRO B 1 250 ? 27.125 -21.547 -13.203 1 92.25 250 PRO B C 1
ATOM 4261 O O . PRO B 1 250 ? 27.984 -21.922 -14.008 1 92.25 250 PRO B O 1
ATOM 4264 N N . LEU B 1 251 ? 26.016 -22.141 -13.117 1 92.44 251 LEU B N 1
ATOM 4265 C CA . LEU B 1 251 ? 25.703 -23.375 -13.844 1 92.44 251 LEU B CA 1
ATOM 4266 C C . LEU B 1 251 ? 24.844 -23.078 -15.07 1 92.44 251 LEU B C 1
ATOM 4268 O O . LEU B 1 251 ? 25.031 -23.688 -16.125 1 92.44 251 LEU B O 1
ATOM 4272 N N . LEU B 1 252 ? 23.906 -22.094 -14.984 1 93.44 252 LEU B N 1
ATOM 4273 C CA . LEU B 1 252 ? 22.906 -21.844 -16.016 1 93.44 252 LEU B CA 1
ATOM 4274 C C . LEU B 1 252 ? 23.344 -20.719 -16.938 1 93.44 252 LEU B C 1
ATOM 4276 O O . LEU B 1 252 ? 22.703 -20.469 -17.969 1 93.44 252 LEU B O 1
ATOM 4280 N N . GLY B 1 253 ? 24.422 -20.031 -16.703 1 95.44 253 GLY B N 1
ATOM 4281 C CA . GLY B 1 253 ? 24.891 -18.922 -17.516 1 95.44 253 GLY B CA 1
ATOM 4282 C C . GLY B 1 253 ? 24.078 -17.641 -17.312 1 95.44 253 GLY B C 1
ATOM 4283 O O . GLY B 1 253 ? 23.641 -17.359 -16.203 1 95.44 253 GLY B O 1
ATOM 4284 N N . ARG B 1 254 ? 23.969 -16.891 -18.422 1 96.44 254 ARG B N 1
ATOM 4285 C CA . ARG B 1 254 ? 23.281 -15.609 -18.344 1 96.44 254 ARG B CA 1
ATOM 4286 C C . ARG B 1 254 ? 21.766 -15.805 -18.359 1 96.44 254 ARG B C 1
ATOM 4288 O O . ARG B 1 254 ? 21.234 -16.5 -19.219 1 96.44 254 ARG B O 1
ATOM 4295 N N . LEU B 1 255 ? 21.156 -15.242 -17.359 1 97.12 255 LEU B N 1
ATOM 4296 C CA . LEU B 1 255 ? 19.703 -15.312 -17.234 1 97.12 255 LEU B CA 1
ATOM 4297 C C . LEU B 1 255 ? 19.094 -13.914 -17.219 1 97.12 255 LEU B C 1
ATOM 4299 O O . LEU B 1 255 ? 19.625 -13 -16.594 1 97.12 255 LEU B O 1
ATOM 4303 N N . GLN B 1 256 ? 18.062 -13.75 -17.984 1 96.56 256 GLN B N 1
ATOM 4304 C CA . GLN B 1 256 ? 17.266 -12.531 -17.969 1 96.56 256 GLN B CA 1
ATOM 4305 C C . GLN B 1 256 ? 15.875 -12.789 -17.422 1 96.56 256 GLN B C 1
ATOM 4307 O O . GLN B 1 256 ? 15.156 -13.664 -17.906 1 96.56 256 GLN B O 1
ATOM 4312 N N . LYS B 1 257 ? 15.578 -12.039 -16.391 1 96.25 257 LYS B N 1
ATOM 4313 C CA . LYS B 1 257 ? 14.281 -12.18 -15.75 1 96.25 257 LYS B CA 1
ATOM 4314 C C . LYS B 1 257 ? 13.555 -10.844 -15.672 1 96.25 257 LYS B C 1
ATOM 4316 O O . LYS B 1 257 ? 14.156 -9.789 -15.898 1 96.25 257 LYS B O 1
ATOM 4321 N N . ARG B 1 258 ? 12.273 -10.906 -15.484 1 94.69 258 ARG B N 1
ATOM 4322 C CA . ARG B 1 258 ? 11.445 -9.75 -15.156 1 94.69 258 ARG B CA 1
ATOM 4323 C C . ARG B 1 258 ? 10.844 -9.891 -13.766 1 94.69 258 ARG B C 1
ATOM 4325 O O . ARG B 1 258 ? 10.18 -10.883 -13.461 1 94.69 258 ARG B O 1
ATOM 4332 N N . GLN B 1 259 ? 11.07 -8.875 -12.992 1 94.94 259 GLN B N 1
ATOM 4333 C CA . GLN B 1 259 ? 10.695 -8.945 -11.578 1 94.94 259 GLN B CA 1
ATOM 4334 C C . GLN B 1 259 ? 9.438 -8.125 -11.297 1 94.94 259 GLN B C 1
ATOM 4336 O O . GLN B 1 259 ? 9.266 -7.039 -11.859 1 94.94 259 GLN B O 1
ATOM 4341 N N . ILE B 1 260 ? 8.578 -8.656 -10.438 1 94.44 260 ILE B N 1
ATOM 4342 C CA . ILE B 1 260 ? 7.484 -7.891 -9.852 1 94.44 260 ILE B CA 1
ATOM 4343 C C . ILE B 1 260 ? 7.488 -8.062 -8.336 1 94.44 260 ILE B C 1
ATOM 4345 O O . ILE B 1 260 ? 7.793 -9.141 -7.828 1 94.44 260 ILE B O 1
ATOM 4349 N N . THR B 1 261 ? 7.258 -6.973 -7.664 1 95.5 261 THR B N 1
ATOM 4350 C CA . THR B 1 261 ? 7.121 -6.977 -6.211 1 95.5 261 THR B CA 1
ATOM 4351 C C . THR B 1 261 ? 5.676 -6.703 -5.805 1 95.5 261 THR B C 1
ATOM 4353 O O . THR B 1 261 ? 5.082 -5.707 -6.234 1 95.5 261 THR B O 1
ATOM 4356 N N . LEU B 1 262 ? 5.168 -7.625 -4.957 1 95.38 262 LEU B N 1
ATOM 4357 C CA . LEU B 1 262 ? 3.777 -7.543 -4.523 1 95.38 262 LEU B CA 1
ATOM 4358 C C . LEU B 1 262 ? 3.684 -7.445 -3.006 1 95.38 262 LEU B C 1
ATOM 4360 O O . LEU B 1 262 ? 4.414 -8.133 -2.291 1 95.38 262 LEU B O 1
ATOM 4364 N N . ARG B 1 263 ? 2.719 -6.613 -2.586 1 93.12 263 ARG B N 1
ATOM 4365 C CA . ARG B 1 263 ? 2.486 -6.477 -1.151 1 93.12 263 ARG B CA 1
ATOM 4366 C C . ARG B 1 263 ? 1.117 -7.027 -0.766 1 93.12 263 ARG B C 1
ATOM 4368 O O . ARG B 1 263 ? 0.104 -6.664 -1.366 1 93.12 263 ARG B O 1
ATOM 4375 N N . PRO B 1 264 ? 1.173 -7.91 0.271 1 93.06 264 PRO B N 1
ATOM 4376 C CA . PRO B 1 264 ? -0.15 -8.281 0.782 1 93.06 264 PRO B CA 1
ATOM 4377 C C . PRO B 1 264 ? -0.938 -7.078 1.301 1 93.06 264 PRO B C 1
ATOM 4379 O O . PRO B 1 264 ? -0.402 -6.262 2.053 1 93.06 264 PRO B O 1
ATOM 4382 N N . ALA B 1 265 ? -2.145 -7.008 0.922 1 88.56 265 ALA B N 1
ATOM 4383 C CA . ALA B 1 265 ? -2.996 -5.879 1.288 1 88.56 265 ALA B CA 1
ATOM 4384 C C . ALA B 1 265 ? -3.113 -5.75 2.805 1 88.56 265 ALA B C 1
ATOM 4386 O O . ALA B 1 265 ? -3.152 -4.641 3.338 1 88.56 265 ALA B O 1
ATOM 4387 N N . SER B 1 266 ? -3.137 -6.855 3.512 1 83.94 266 SER B N 1
ATOM 4388 C CA . SER B 1 266 ? -3.379 -6.84 4.949 1 83.94 266 SER B CA 1
ATOM 4389 C C . SER B 1 266 ? -2.07 -6.855 5.73 1 83.94 266 SER B C 1
ATOM 4391 O O . SER B 1 266 ? -2.074 -6.77 6.961 1 83.94 266 SER B O 1
ATOM 4393 N N . ALA B 1 267 ? -1.02 -7.012 5.055 1 88.62 267 ALA B N 1
ATOM 4394 C CA . ALA B 1 267 ? 0.287 -7.098 5.703 1 88.62 267 ALA B CA 1
ATOM 4395 C C . ALA B 1 267 ? 1.373 -6.477 4.828 1 88.62 267 ALA B C 1
ATOM 4397 O O . ALA B 1 267 ? 2.287 -7.168 4.375 1 88.62 267 ALA B O 1
ATOM 4398 N N . PRO B 1 268 ? 1.307 -5.203 4.703 1 85.25 268 PRO B N 1
ATOM 4399 C CA . PRO B 1 268 ? 2.176 -4.531 3.73 1 85.25 268 PRO B CA 1
ATOM 4400 C C . PRO B 1 268 ? 3.646 -4.559 4.137 1 85.25 268 PRO B C 1
ATOM 4402 O O . PRO B 1 268 ? 4.516 -4.16 3.357 1 85.25 268 PRO B O 1
ATOM 4405 N N . GLU B 1 269 ? 3.938 -5.074 5.328 1 87.56 269 GLU B N 1
ATOM 4406 C CA . GLU B 1 269 ? 5.332 -5.195 5.746 1 87.56 269 GLU B CA 1
ATOM 4407 C C . GLU B 1 269 ? 6.047 -6.301 4.977 1 87.56 269 GLU B C 1
ATOM 4409 O O . GLU B 1 269 ? 7.277 -6.328 4.914 1 87.56 269 GLU B O 1
ATOM 4414 N N . PHE B 1 270 ? 5.207 -7.152 4.418 1 92.75 270 PHE B N 1
ATOM 4415 C CA . PHE B 1 270 ? 5.797 -8.219 3.611 1 92.75 270 PHE B CA 1
ATOM 4416 C C . PHE B 1 270 ? 5.789 -7.844 2.133 1 92.75 270 PHE B C 1
ATOM 4418 O O . PHE B 1 270 ? 4.996 -7.004 1.703 1 92.75 270 PHE B O 1
ATOM 4425 N N . LYS B 1 271 ? 6.676 -8.461 1.422 1 95.25 271 LYS B N 1
ATOM 4426 C CA . LYS B 1 271 ? 6.758 -8.336 -0.03 1 95.25 271 LYS B CA 1
ATOM 4427 C C . LYS B 1 271 ? 6.961 -9.695 -0.689 1 95.25 271 LYS B C 1
ATOM 4429 O O . LYS B 1 271 ? 7.883 -10.43 -0.333 1 95.25 271 LYS B O 1
ATOM 4434 N N . LEU B 1 272 ? 6.141 -9.992 -1.534 1 96.81 272 LEU B N 1
ATOM 4435 C CA . LEU B 1 272 ? 6.355 -11.148 -2.404 1 96.81 272 LEU B CA 1
ATOM 4436 C C . LEU B 1 272 ? 7.051 -10.727 -3.695 1 96.81 272 LEU B C 1
ATOM 4438 O O . LEU B 1 272 ? 6.516 -9.93 -4.465 1 96.81 272 LEU B O 1
ATOM 4442 N N . VAL B 1 273 ? 8.195 -11.273 -3.922 1 97.5 273 VAL B N 1
ATOM 4443 C CA . VAL B 1 273 ? 8.961 -10.984 -5.133 1 97.5 273 VAL B CA 1
ATOM 4444 C C . VAL B 1 273 ? 8.914 -12.188 -6.066 1 97.5 273 VAL B C 1
ATOM 4446 O O . VAL B 1 273 ? 9.211 -13.312 -5.656 1 97.5 273 VAL B O 1
ATOM 4449 N N . MET B 1 274 ? 8.516 -11.969 -7.285 1 97.5 274 MET B N 1
ATOM 4450 C CA . MET B 1 274 ? 8.484 -13.016 -8.305 1 97.5 274 MET B CA 1
ATOM 4451 C C . MET B 1 274 ? 9.328 -12.617 -9.516 1 97.5 274 MET B C 1
ATOM 4453 O O . MET B 1 274 ? 9.336 -11.453 -9.922 1 97.5 274 MET B O 1
ATOM 4457 N N . LEU B 1 275 ? 9.992 -13.586 -10.055 1 96.94 275 LEU B N 1
ATOM 4458 C CA . LEU B 1 275 ? 10.836 -13.359 -11.227 1 96.94 275 LEU B CA 1
ATOM 4459 C C . LEU B 1 275 ? 10.398 -14.242 -12.391 1 96.94 275 LEU B C 1
ATOM 4461 O O . LEU B 1 275 ? 10.438 -15.469 -12.289 1 96.94 275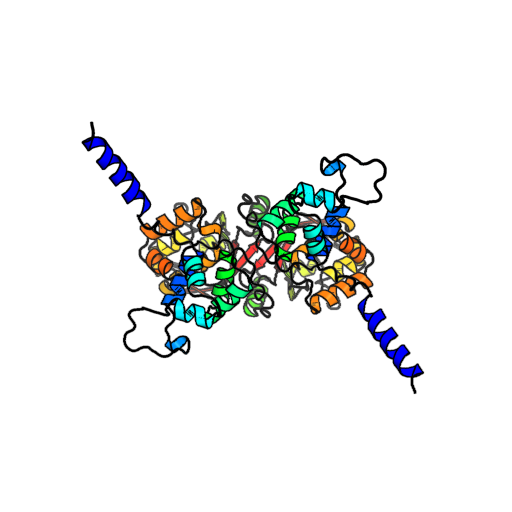 LEU B O 1
ATOM 4465 N N . LEU B 1 276 ? 9.992 -13.586 -13.438 1 94 276 LEU B N 1
ATOM 4466 C CA . LEU B 1 276 ? 9.547 -14.289 -14.633 1 94 276 LEU B CA 1
ATOM 4467 C C . LEU B 1 276 ? 10.719 -14.523 -15.586 1 94 276 LEU B C 1
ATOM 4469 O O . LEU B 1 276 ? 11.453 -13.594 -15.922 1 94 276 LEU B O 1
#

Secondary structure (DSSP, 8-state):
--HHHHHHHHHHHHHH-S-------HHHHHHHHHHHHS-TTTTT----SS---SS--HHHHHHHHTS-HHHHHHHHHT--S---HHHHHHHHHHTT--HHHHHHHHHHTTB--TTSS-----HHHHHHHHHHGGGBSS-EEEE-TT-BEEEE-HHHHHHTTTTTT-TTS-SBHHHHHHH-THHHHHBTTHHHHHHHHHHHHHHHHGGGGGSHHHHHHHHHHHHH-HHHHHHHHTT-------EEEEEEETTTEEEEEEEEEEEETT-TT-EEEEE-/--HHHHHHHHHHHHHH-S-------HHHHHHHHHHHHS-TTTTT----SS---SS--HHHHHHHHTS-HHHHHHHHHT--S---HHHHHHHHHHTT--HHHHHHHHHHTTB--TTSS-----HHHHHHHHHHGGGBSS-EEEE-TT-BEEEE-HHHHHHTTTTTT-TTS-SBHHHHHHH-THHHHHBTTHHHHHHHHHHHHHHHHGGGGGSHHHHHHHHHHHHH-HHHHHHHHTT-------EEEEEEETTTEEEEEEEEEEEETT-TT-EEEEE-

Nearest PDB structures (foldseek):
  3pxp-assembly1_A  TM=5.112E-01  e=6.370E-12  Chloroflexus aurantiacus J-10-fl
  7t5u-assembly1_A  TM=8.041E-01  e=8.352E-03  Escherichia coli
  3qq6-assembly1_A  TM=8.754E-01  e=4.056E-02  Bacillus subtilis
  1b0n-assembly1_A  TM=6.031E-01  e=6.664E-03  Bacillus subtilis
  2ofy-assembly1_B  TM=8.771E-01  e=1.120E-01  Rhodococcus jostii RHA1

InterPro domains:
  IPR001387 Cro/C1-type, helix-turn-helix domain [PS50943] (51-105)
  IPR001387 Cro/C1-type, helix-turn-helix domain [SM00530] (30-102)
  IPR001387 Cro/C1-type, helix-turn-helix domain [cd00093] (50-101)
  IPR010982 Lambda repressor-like, DNA-binding domain superfamily [G3DSA:1.10.260.40] (25-119)
  IPR010982 Lambda repressor-like, DNA-binding domain superfamily [SSF47413] (49-100)
  IPR041413 MmyB-like transcription regulator ligand binding [PF17765] (126-274)

Radius of gyration: 27.86 Å; Cα contacts (8 Å, |Δi|>4): 809; chains: 2; bounding box: 80×80×71 Å

Sequence (552 aa):
MILLQDKQLYWYKNQQDKPMDAVSTPLGAFLRAHREKLTPQQAGLPAGLRRRAKGLRREEVAQLAGISATWLTWLEQGRSESVSAQTLSRLAAALQLSGAETDYLFDLAGLKNPQEKRADANPQAREILEEMLPRIDMPAYVLDRLWRAVAWNRAAEELFCDWLGRPDASRDQLDFIFLMPESRGFIDNWPERARRVVAELRADLGQQLDDAETAGMLERLRRESPDFDRLWQQQDVLEREGGERGFHHPLLGRLQKRQITLRPASAPEFKLVMLLMILLQDKQLYWYKNQQDKPMDAVSTPLGAFLRAHREKLTPQQAGLPAGLRRRAKGLRREEVAQLAGISATWLTWLEQGRSESVSAQTLSRLAAALQLSGAETDYLFDLAGLKNPQEKRADANPQAREILEEMLPRIDMPAYVLDRLWRAVAWNRAAEELFCDWLGRPDASRDQLDFIFLMPESRGFIDNWPERARRVVAELRADLGQQLDDAETAGMLERLRRESPDFDRLWQQQDVLEREGGERGFHHPLLGRLQKRQITLRPASAPEFKLVMLL

Solvent-accessible surface area (backbone atoms only — not comparable to full-atom values): 29534 Å² total; per-residue (Å²): 128,70,72,68,56,59,58,58,54,50,55,58,54,58,66,64,62,49,70,70,74,57,62,63,32,72,55,8,48,50,51,48,53,46,35,39,68,38,40,36,63,81,67,73,40,80,75,63,91,86,65,85,59,86,21,41,49,63,60,55,46,16,57,65,34,72,49,53,44,66,54,50,50,31,45,36,36,52,68,55,90,78,78,54,68,66,57,49,51,31,43,31,58,51,57,64,50,51,71,44,37,38,45,42,53,24,38,52,68,43,32,48,50,82,75,69,64,71,68,63,80,51,58,66,59,54,51,51,51,55,68,45,34,80,38,37,74,43,28,29,36,28,24,40,78,84,39,31,53,78,41,65,21,70,53,26,22,64,69,36,42,84,37,72,48,30,91,84,44,66,52,32,49,63,49,41,62,63,68,35,75,67,32,58,69,27,32,51,63,36,71,61,49,52,49,50,50,50,11,21,48,49,46,68,43,45,71,44,56,77,38,66,69,50,40,51,52,52,52,50,45,38,71,74,16,66,67,52,34,56,50,57,72,64,68,53,51,31,64,56,51,57,40,83,42,45,33,42,38,92,86,77,37,78,43,80,31,39,34,42,38,27,22,36,63,63,37,65,52,33,34,41,36,37,39,84,126,70,72,65,55,57,56,56,53,51,56,57,54,57,67,65,62,50,70,70,73,55,63,65,32,70,56,8,50,50,53,48,53,47,35,40,69,38,41,37,62,79,68,71,39,79,74,64,90,87,64,85,59,84,20,42,49,61,59,55,48,16,58,64,33,71,50,53,44,66,54,49,50,30,44,38,37,52,68,56,88,77,77,54,68,65,57,50,52,30,43,34,57,51,59,64,50,52,72,46,39,40,47,44,53,23,37,52,68,43,33,47,51,84,75,68,62,71,70,62,80,50,58,65,57,53,50,52,53,55,67,44,34,80,38,38,73,45,29,29,37,29,23,40,78,84,41,30,52,78,41,65,21,70,54,27,23,63,69,34,43,83,37,71,48,30,88,85,45,67,53,32,48,63,49,43,63,63,67,34,74,68,33,58,69,28,33,51,64,36,70,61,48,52,48,49,50,50,12,20,46,50,46,69,44,47,72,44,57,75,37,66,70,48,40,51,52,50,51,50,45,37,73,74,16,67,67,52,35,57,52,56,72,63,67,52,51,32,64,55,50,57,41,84,41,44,34,42,37,92,86,78,38,77,43,80,32,41,34,42,36,27,21,35,62,64,36,65,53,32,34,42,37,37,39,83

pLDDT: mean 86.32, std 16.99, range [29.12, 98.56]

Foldseek 3Di:
DVVVVVVVVVVVVVVVPPVPQLPFQPLLVLLVVLQLVAACVNLVHDRDDDDPGSGHDLCQLCVQLVHDSVVNVCRNSVNDPADDLSSLVSSCVSSVHDPVSSQVSQVSRVHGNPVVPPPDPPVVVVVVVQVCQQVDPFWKFKAFLQGFTPHTDPNVCQLPCVANVDPPHGSHPLCVLFPDPVNVQWWDPSLVVLLQVLQQNCQSCPPVCPPPVNVVVLVVSLVRGVSSVVSNVVNHHDHPAWAWTWTQDPVPGIDIWTKGWDADPVRRRMIMIGID/DVVVVVVVVVVVVVVVPPVPQLPFQPLLVLLVVLQLVAACVNLVHDRDPDDPGSGHDLCQLCVQLVHHSVVNVCRNSVNDPADDLSSLVSSCVSSVHDPVSSQVSQVSRVHGNPVVPPPDPPVVVVVVVQVCQQVDPFWKFKAFLQGFTPHTYPNVCQLPCVANVDPPHGSHPLCVLFVDPVNVQWWDPSLVVLLQVLQQNCQSCPPVCPPPVNVVVLVVSLVRGVSSVVSNVVNHHDHPAWAWTWTQDPVPGIDIWTKGWDADPVRRRMIMIGID